Protein AF-A0A931W2T7-F1 (afdb_monomer_lite)

Sequence (483 aa):
MSPSKTLLDVLRNDLGLTGAKRCCDDGECGSCSVLLGGKGVMSCLLPVSQISGKEIVTIEGLAPMWSREVGEECLHPLQYAFMELGACQCGICIPGMIMEATALLKNNPNPTREYVRKRLSRNLCRCTGYVKIVDAVLYAAEIMQGRRRRSVEFQGPHVVGQSIPRIDELEKVTGQAKYAADLTMEGMLYGKILRSPHHHAHILSIDTSEAERLPGVEAVITAKDLEGKPAMPNARPQGYLLAKDKVRFMGEAVAAVAAVSEEFAQDALERIKVEYDPFSAVFDPFLAAQDDAPKLHPPYSNKVKMAVVVQGDLEKGFAEADVIVENIYTSPRPEHAALEPEAGLAYLEDDGQVVIRTPLHHPFVGRDCVADWLGLPKGKVRIICPTMGGRPEPQRTAGWWPPRLRFWATPAHGHLTQTTPSWGGESSLSPVYLLPDPIVSRTSALPFTMCAQTARAVCPLEVRTTRSLPMPGTLRWICWPLR

Structure (mmCIF, N/CA/C/O backbone):
data_AF-A0A931W2T7-F1
#
_entry.id   AF-A0A931W2T7-F1
#
loop_
_atom_site.group_PDB
_atom_site.id
_atom_site.type_symbol
_atom_site.label_atom_id
_atom_site.label_alt_id
_atom_site.label_comp_id
_atom_site.label_asym_id
_atom_site.label_entity_id
_atom_site.label_seq_id
_atom_site.pdbx_PDB_ins_code
_atom_site.Cartn_x
_atom_site.Cartn_y
_atom_site.Cartn_z
_atom_site.occupancy
_atom_site.B_iso_or_equiv
_atom_site.auth_seq_id
_atom_site.auth_comp_id
_atom_site.auth_asym_id
_atom_site.auth_atom_id
_atom_site.pdbx_PDB_model_num
ATOM 1 N N . MET A 1 1 ? -21.039 -18.545 3.901 1.00 70.44 1 MET A N 1
ATOM 2 C CA . MET A 1 1 ? -19.735 -17.960 4.287 1.00 70.44 1 MET A CA 1
ATOM 3 C C . MET A 1 1 ? -18.797 -19.094 4.672 1.00 70.44 1 MET A C 1
ATOM 5 O O . MET A 1 1 ? -19.251 -19.988 5.376 1.00 70.44 1 MET A O 1
ATOM 9 N N . SER A 1 2 ? -17.549 -19.103 4.190 1.00 81.50 2 SER A N 1
ATOM 10 C CA . SER A 1 2 ? -16.590 -20.166 4.538 1.00 81.50 2 SER A CA 1
ATOM 11 C C . SER A 1 2 ? -16.123 -20.041 6.001 1.00 81.50 2 SER A C 1
ATOM 13 O O . SER A 1 2 ? -15.788 -18.927 6.407 1.00 81.50 2 SER A O 1
ATOM 15 N N . PRO A 1 3 ? -16.032 -21.137 6.782 1.00 84.81 3 PRO A N 1
ATOM 16 C CA . PRO A 1 3 ? -15.496 -21.107 8.148 1.00 84.81 3 PRO A CA 1
ATOM 17 C C . PRO A 1 3 ? -14.008 -20.728 8.249 1.00 84.81 3 PRO A C 1
ATOM 19 O O . PRO A 1 3 ? -13.567 -20.317 9.324 1.00 84.81 3 PRO A O 1
ATOM 22 N N . SER A 1 4 ? -13.239 -20.885 7.163 1.00 88.12 4 SER A N 1
ATOM 23 C CA . SER A 1 4 ? -11.802 -20.568 7.094 1.00 88.12 4 SER A CA 1
ATOM 24 C C . SER A 1 4 ? -11.496 -19.118 6.714 1.00 88.12 4 SER A C 1
ATOM 26 O O . SER A 1 4 ? -10.378 -18.662 6.936 1.00 88.12 4 SER A O 1
ATOM 28 N N . LYS A 1 5 ? -12.474 -18.389 6.160 1.00 90.94 5 LYS A N 1
ATOM 29 C CA . LYS A 1 5 ? -12.327 -16.988 5.737 1.00 90.94 5 LYS A CA 1
ATOM 30 C C . LYS A 1 5 ? -11.928 -16.113 6.932 1.00 90.94 5 LYS A C 1
ATOM 32 O O . LYS A 1 5 ? -12.415 -16.349 8.041 1.00 90.94 5 LYS A O 1
ATOM 37 N N . THR A 1 6 ? -11.057 -15.121 6.733 1.00 95.31 6 THR A N 1
ATOM 38 C CA . THR A 1 6 ? -10.619 -14.254 7.838 1.00 95.31 6 THR A CA 1
ATOM 39 C C . THR A 1 6 ? -11.700 -13.230 8.183 1.00 95.31 6 THR A C 1
ATOM 41 O O . THR A 1 6 ? -12.496 -12.825 7.330 1.00 95.31 6 THR A O 1
ATOM 44 N N . LEU A 1 7 ? -11.716 -12.754 9.428 1.00 96.31 7 LEU A N 1
ATOM 45 C CA . LEU A 1 7 ? -12.580 -11.649 9.840 1.00 96.31 7 LEU A CA 1
ATOM 46 C C . LEU A 1 7 ? -12.318 -10.391 8.991 1.00 96.31 7 LEU A C 1
ATOM 48 O O . LEU A 1 7 ? -13.263 -9.686 8.647 1.00 96.31 7 LEU A O 1
ATOM 52 N N . LEU A 1 8 ? -11.067 -10.137 8.592 1.00 96.38 8 LEU A N 1
ATOM 53 C CA . LEU A 1 8 ? -10.721 -9.015 7.715 1.00 96.38 8 LEU A CA 1
ATOM 54 C C . LEU A 1 8 ? -11.348 -9.139 6.316 1.00 96.38 8 LEU A C 1
ATOM 56 O O . LEU A 1 8 ? -11.775 -8.131 5.753 1.00 96.38 8 LEU A O 1
ATOM 60 N N . ASP A 1 9 ? -11.442 -10.351 5.759 1.00 93.38 9 ASP A N 1
ATOM 61 C CA . ASP A 1 9 ? -12.142 -10.581 4.489 1.00 93.38 9 ASP A CA 1
ATOM 62 C C . ASP A 1 9 ? -13.646 -10.342 4.622 1.00 93.38 9 ASP A C 1
ATOM 64 O O . ASP A 1 9 ? -14.239 -9.731 3.739 1.00 93.38 9 ASP A O 1
ATOM 68 N N . VAL A 1 10 ? -14.271 -10.807 5.708 1.00 94.69 10 VAL A N 1
ATOM 69 C CA . VAL A 1 10 ? -15.719 -10.641 5.924 1.00 94.69 10 VAL A CA 1
ATOM 70 C C . VAL A 1 10 ? -16.075 -9.174 6.135 1.00 94.69 10 VAL A C 1
ATOM 72 O O . VAL A 1 10 ? -16.953 -8.657 5.449 1.00 94.69 10 VAL A O 1
ATOM 75 N N . LEU A 1 11 ? -15.360 -8.478 7.028 1.00 95.88 11 LEU A N 1
ATOM 76 C CA . LEU A 1 11 ? -15.575 -7.051 7.275 1.00 95.88 11 LEU A CA 1
ATOM 77 C C . LEU A 1 11 ? -15.471 -6.249 5.973 1.00 95.88 11 LEU A C 1
ATOM 79 O O . LEU A 1 11 ? -16.382 -5.496 5.646 1.00 95.88 11 LEU A O 1
ATOM 83 N N . ARG A 1 12 ? -14.398 -6.448 5.199 1.00 94.38 12 ARG A N 1
ATOM 84 C CA . ARG A 1 12 ? -14.117 -5.631 4.010 1.00 94.38 12 ARG A CA 1
ATOM 85 C C . ARG A 1 12 ? -14.936 -6.018 2.782 1.00 94.38 12 ARG A C 1
ATOM 87 O O . ARG A 1 12 ? -15.419 -5.123 2.096 1.00 94.38 12 ARG A O 1
ATOM 94 N N . ASN A 1 13 ? -15.046 -7.313 2.484 1.00 90.00 13 ASN A N 1
ATOM 95 C CA . ASN A 1 13 ? -15.592 -7.798 1.213 1.00 90.00 13 ASN A CA 1
ATOM 96 C C . ASN A 1 13 ? -17.082 -8.170 1.316 1.00 90.00 13 ASN A C 1
ATOM 98 O O . ASN A 1 13 ? -17.802 -7.981 0.342 1.00 90.00 13 ASN A O 1
ATOM 102 N N . ASP A 1 14 ? -17.546 -8.660 2.474 1.00 91.38 14 ASP A N 1
ATOM 103 C CA . ASP A 1 14 ? -18.932 -9.138 2.642 1.00 91.38 14 ASP A CA 1
ATOM 104 C C . ASP A 1 14 ? -19.829 -8.096 3.334 1.00 91.38 14 ASP A C 1
ATOM 106 O O . ASP A 1 14 ? -21.039 -8.090 3.123 1.00 91.38 14 ASP A O 1
ATOM 110 N N . LEU A 1 15 ? -19.244 -7.212 4.157 1.00 94.12 15 LEU A N 1
ATOM 111 C CA . LEU A 1 15 ? -19.958 -6.175 4.920 1.00 94.12 15 LEU A CA 1
ATOM 112 C C . LEU A 1 15 ? -19.599 -4.732 4.509 1.00 94.12 15 LEU A C 1
ATOM 114 O O . LEU A 1 15 ? -20.208 -3.790 5.009 1.00 94.12 15 LEU A O 1
ATOM 118 N N . GLY A 1 16 ? -18.612 -4.530 3.626 1.00 93.19 16 GLY A N 1
ATOM 119 C CA . GLY A 1 16 ? -18.184 -3.201 3.155 1.00 93.19 16 GLY A CA 1
ATOM 120 C C . GLY A 1 16 ? -17.480 -2.311 4.198 1.00 93.19 16 GLY A C 1
ATOM 121 O O . GLY A 1 16 ? -17.167 -1.151 3.908 1.00 93.19 16 GLY A O 1
ATOM 122 N N . LEU A 1 17 ? -17.196 -2.841 5.392 1.00 96.44 17 LEU A N 1
ATOM 123 C CA . LEU A 1 17 ? -16.519 -2.177 6.511 1.00 96.44 17 LEU A CA 1
ATOM 124 C C . LEU A 1 17 ? -15.006 -2.104 6.258 1.00 96.44 17 LEU A C 1
ATOM 126 O O . LEU A 1 17 ? -14.192 -2.876 6.773 1.00 96.44 17 LEU A O 1
ATOM 130 N N . THR A 1 18 ? -14.628 -1.172 5.383 1.00 96.50 18 THR A N 1
ATOM 131 C CA . THR A 1 18 ? -13.244 -0.943 4.949 1.00 96.50 18 THR A CA 1
ATOM 132 C C . THR A 1 18 ? -12.375 -0.222 5.981 1.00 96.50 18 THR A C 1
ATOM 134 O O . THR A 1 18 ? -11.214 0.054 5.686 1.00 96.50 18 THR A O 1
ATOM 137 N N . GLY A 1 19 ? -12.898 0.150 7.150 1.00 96.81 19 GLY A N 1
ATOM 138 C CA . GLY A 1 19 ? -12.158 0.847 8.200 1.00 96.81 19 GLY A CA 1
ATOM 139 C C . GLY A 1 19 ? -11.059 -0.010 8.830 1.00 96.81 19 GLY A C 1
ATOM 140 O O . GLY A 1 19 ? -9.990 0.510 9.146 1.00 96.81 19 GLY A O 1
ATOM 141 N N . ALA A 1 20 ? -11.254 -1.331 8.907 1.00 97.31 20 ALA A N 1
ATOM 142 C CA . ALA A 1 20 ? -10.163 -2.276 9.140 1.00 97.31 20 ALA A CA 1
ATOM 143 C C . ALA A 1 20 ? -9.272 -2.334 7.882 1.00 97.31 20 ALA A C 1
ATOM 145 O O . ALA A 1 20 ? -9.675 -2.857 6.833 1.00 97.31 20 ALA A O 1
ATOM 146 N N . LYS A 1 21 ? -8.063 -1.762 7.955 1.00 96.50 21 LYS A N 1
ATOM 147 C CA . LYS A 1 21 ? -7.179 -1.622 6.789 1.00 96.50 21 LYS A CA 1
ATOM 148 C C . LYS A 1 21 ? -6.323 -2.868 6.588 1.00 96.50 21 LYS A C 1
ATOM 150 O O . LYS A 1 21 ? -5.647 -3.339 7.503 1.00 96.50 21 LYS A O 1
ATOM 155 N N . ARG A 1 22 ? -6.360 -3.404 5.364 1.00 93.88 22 ARG A N 1
ATOM 156 C CA . ARG A 1 22 ? -5.503 -4.512 4.943 1.00 93.88 22 ARG A CA 1
ATOM 157 C C . ARG A 1 22 ? -4.144 -3.967 4.531 1.00 93.88 22 ARG A C 1
ATOM 159 O O . ARG A 1 22 ? -4.048 -3.257 3.536 1.00 93.88 22 ARG A O 1
ATOM 166 N N . CYS A 1 23 ? -3.132 -4.331 5.307 1.00 93.12 23 CYS A N 1
ATOM 167 C CA . CYS A 1 23 ? -1.747 -3.946 5.076 1.00 93.12 23 CYS A CA 1
ATOM 168 C C . CYS A 1 23 ? -0.900 -5.212 4.861 1.00 93.12 23 CYS A C 1
ATOM 170 O O . CYS A 1 23 ? -1.008 -5.823 3.805 1.00 93.12 23 CYS A O 1
ATOM 172 N N . CYS A 1 24 ? -0.132 -5.676 5.852 1.00 91.81 24 CYS A N 1
ATOM 173 C CA . CYS A 1 24 ? 0.756 -6.837 5.680 1.00 91.81 24 CYS A CA 1
ATOM 174 C C . CYS A 1 24 ? 0.057 -8.203 5.494 1.00 91.81 24 CYS A C 1
ATOM 176 O O . CYS A 1 24 ? 0.724 -9.143 5.088 1.00 91.81 24 CYS A O 1
ATOM 178 N N . ASP A 1 25 ? -1.232 -8.339 5.846 1.00 89.38 25 ASP A N 1
ATOM 179 C CA . ASP A 1 25 ? -1.997 -9.603 6.031 1.00 89.38 25 ASP A CA 1
ATOM 180 C C . ASP A 1 25 ? -1.417 -10.627 7.044 1.00 89.38 25 ASP A C 1
ATOM 182 O O . ASP A 1 25 ? -2.171 -11.392 7.635 1.00 89.38 25 ASP A O 1
ATOM 186 N N . ASP A 1 26 ? -0.125 -10.544 7.358 1.00 92.12 26 ASP A N 1
ATOM 187 C CA . ASP A 1 26 ? 0.649 -11.387 8.288 1.00 92.12 26 ASP A CA 1
ATOM 188 C C . ASP A 1 26 ? 0.392 -11.114 9.793 1.00 92.12 26 ASP A C 1
ATOM 190 O O . ASP A 1 26 ? 0.760 -11.880 10.674 1.00 92.12 26 ASP A O 1
ATOM 194 N N . GLY A 1 27 ? -0.260 -9.996 10.131 1.00 93.62 27 GLY A N 1
ATOM 195 C CA . GLY A 1 27 ? -0.505 -9.609 11.530 1.00 93.62 27 GLY A CA 1
ATOM 196 C C . GLY A 1 27 ? 0.664 -8.915 12.250 1.00 93.62 27 GLY A C 1
ATOM 197 O O . GLY A 1 27 ? 0.596 -8.716 13.458 1.00 93.62 27 GLY A O 1
ATOM 198 N N . GLU A 1 28 ? 1.694 -8.464 11.535 1.00 93.44 28 GLU A N 1
ATOM 199 C CA . GLU A 1 28 ? 2.788 -7.655 12.106 1.00 93.44 28 GLU A CA 1
ATOM 200 C C . GLU A 1 28 ? 2.457 -6.151 12.232 1.00 93.44 28 GLU A C 1
ATOM 202 O O . GLU A 1 28 ? 2.996 -5.444 13.080 1.00 93.44 28 GLU A O 1
ATOM 207 N N . CYS A 1 29 ? 1.556 -5.620 11.394 1.00 95.12 29 CYS A N 1
ATOM 208 C CA . CYS A 1 29 ? 1.372 -4.166 11.256 1.00 95.12 29 CYS A CA 1
ATOM 209 C C . CYS A 1 29 ? 0.303 -3.510 12.153 1.00 95.12 29 CYS A C 1
ATOM 211 O O . CYS A 1 29 ? 0.242 -2.278 12.207 1.00 95.12 29 CYS A O 1
ATOM 213 N N . GLY A 1 30 ? -0.612 -4.282 12.751 1.00 96.75 30 GLY A N 1
ATOM 214 C CA . GLY A 1 30 ? -1.724 -3.770 13.572 1.00 96.75 30 GLY A CA 1
ATOM 215 C C . GLY A 1 30 ? -2.699 -2.793 12.890 1.00 96.75 30 GLY A C 1
ATOM 216 O O . GLY A 1 30 ? -3.475 -2.135 13.580 1.00 96.75 30 GLY A O 1
ATOM 217 N N . SER A 1 31 ? -2.683 -2.658 11.557 1.00 97.25 31 SER A N 1
ATOM 218 C CA . SER A 1 31 ? -3.585 -1.746 10.815 1.00 97.25 31 SER A CA 1
ATOM 219 C C . SER A 1 31 ? -5.007 -2.308 10.639 1.00 97.25 31 SER A C 1
ATOM 221 O O . SER A 1 31 ? -5.963 -1.562 10.434 1.00 97.25 31 SER A O 1
ATOM 223 N N . CYS A 1 32 ? -5.153 -3.626 10.786 1.00 97.62 32 CYS A N 1
ATOM 224 C CA . CYS A 1 32 ? -6.410 -4.373 10.734 1.00 97.62 32 CYS A CA 1
ATOM 225 C C . CYS A 1 32 ? -7.024 -4.621 12.130 1.00 97.62 32 CYS A C 1
ATOM 227 O O . CYS A 1 32 ? -7.894 -5.487 12.272 1.00 97.62 32 CYS A O 1
ATOM 229 N N . SER A 1 33 ? -6.544 -3.927 13.172 1.00 97.94 33 SER A N 1
ATOM 230 C CA . SER A 1 33 ? -7.017 -4.133 14.543 1.00 97.94 33 SER A CA 1
ATOM 231 C C . SER A 1 33 ? -8.478 -3.718 14.725 1.00 97.94 33 SER A C 1
ATOM 233 O O . SER A 1 33 ? -8.893 -2.633 14.320 1.00 97.94 33 SER A O 1
ATOM 235 N N . VAL A 1 34 ? -9.241 -4.587 15.383 1.00 97.94 34 VAL A N 1
ATOM 236 C CA . VAL A 1 34 ? -10.649 -4.410 15.768 1.00 97.94 34 VAL A CA 1
ATOM 237 C C . VAL A 1 34 ? -10.830 -4.833 17.226 1.00 97.94 34 VAL A C 1
ATOM 239 O O . VAL A 1 34 ? -9.956 -5.486 17.800 1.00 97.94 34 VAL A O 1
ATOM 242 N N . LEU A 1 35 ? -11.960 -4.488 17.842 1.00 97.44 35 LEU A N 1
ATOM 243 C CA . LEU A 1 35 ? -12.319 -5.005 19.162 1.00 97.44 35 LEU A CA 1
ATOM 244 C C . LEU A 1 35 ? -13.141 -6.286 19.012 1.00 97.44 35 LEU A C 1
ATOM 246 O O . LEU A 1 35 ? -14.161 -6.278 18.333 1.00 97.44 35 LEU A O 1
ATOM 250 N N . LEU A 1 36 ? -12.735 -7.356 19.695 1.00 95.88 36 LEU A N 1
ATOM 251 C CA . LEU A 1 36 ? -13.480 -8.610 19.8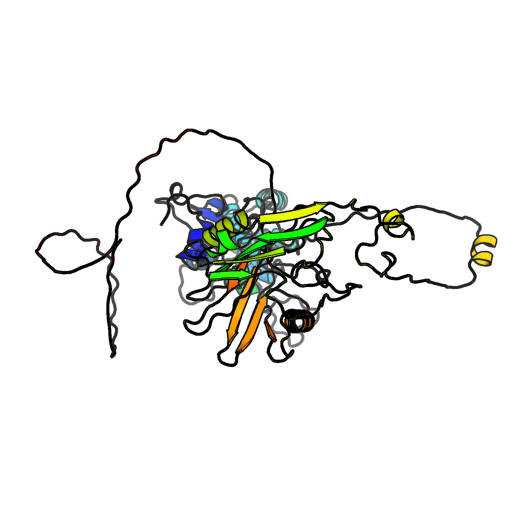38 1.00 95.88 36 LEU A CA 1
ATOM 252 C C . LEU A 1 36 ? -13.784 -8.821 21.326 1.00 95.88 36 LEU A C 1
ATOM 254 O O . LEU A 1 36 ? -12.866 -9.009 22.129 1.00 95.88 36 LEU A O 1
ATOM 258 N N . GLY A 1 37 ? -15.055 -8.715 21.724 1.00 91.56 37 GLY A N 1
ATOM 259 C CA . GLY A 1 37 ? -15.455 -8.674 23.140 1.00 91.56 37 GLY A CA 1
ATOM 260 C C . GLY A 1 37 ? -14.739 -7.569 23.934 1.00 91.56 37 GLY A C 1
ATOM 261 O O . GLY A 1 37 ? -14.346 -7.768 25.084 1.00 91.56 37 GLY A O 1
ATOM 262 N N . GLY A 1 38 ? -14.467 -6.428 23.292 1.00 90.56 38 GLY A N 1
ATOM 263 C CA . GLY A 1 38 ? -13.716 -5.311 23.873 1.00 90.56 38 GLY A CA 1
ATOM 264 C C . GLY A 1 38 ? -12.198 -5.509 24.019 1.00 90.56 38 GLY A C 1
ATOM 265 O O . GLY A 1 38 ? -11.562 -4.670 24.656 1.00 90.56 38 GLY A O 1
ATOM 266 N N . LYS A 1 39 ? -11.605 -6.572 23.455 1.00 93.19 39 LYS A N 1
ATOM 267 C CA . LYS A 1 39 ? -10.143 -6.762 23.365 1.00 93.19 39 LYS A CA 1
ATOM 268 C C . LYS A 1 39 ? -9.645 -6.432 21.958 1.00 93.19 39 LYS A C 1
ATOM 270 O O . LYS A 1 39 ? -10.241 -6.900 20.994 1.00 93.19 39 LYS A O 1
ATOM 275 N N . GLY A 1 40 ? -8.549 -5.682 21.848 1.00 94.69 40 GLY A N 1
ATOM 276 C CA . GLY A 1 40 ? -7.879 -5.429 20.569 1.00 94.69 40 GLY A CA 1
ATOM 277 C C . GLY A 1 40 ? -7.307 -6.717 19.972 1.00 94.69 40 GLY A C 1
ATOM 278 O O . GLY A 1 40 ? -6.583 -7.446 20.655 1.00 94.69 40 GLY A O 1
ATOM 279 N N . VAL A 1 41 ? -7.676 -7.022 18.726 1.00 95.75 41 VAL A N 1
ATOM 280 C CA . VAL A 1 41 ? -7.237 -8.205 17.967 1.00 95.75 41 VAL A CA 1
ATOM 281 C C . VAL A 1 41 ? -7.041 -7.867 16.490 1.00 95.75 41 VAL A C 1
ATOM 283 O O . VAL A 1 41 ? -7.754 -7.032 15.937 1.00 95.75 41 VAL A O 1
ATOM 286 N N . MET A 1 42 ? -6.100 -8.540 15.826 1.00 96.75 42 MET A N 1
ATOM 287 C CA . MET A 1 42 ? -5.793 -8.315 14.409 1.00 96.75 42 MET A CA 1
ATOM 288 C C . MET A 1 42 ? -6.636 -9.237 13.527 1.00 96.75 42 MET A C 1
ATOM 290 O O . MET A 1 42 ? -6.496 -10.457 13.567 1.00 96.75 42 MET A O 1
ATOM 294 N N . SER A 1 43 ? -7.544 -8.647 12.747 1.00 97.25 43 SER A N 1
ATOM 295 C CA . SER A 1 43 ? -8.613 -9.383 12.054 1.00 97.25 43 SER A CA 1
ATOM 296 C C . SER A 1 43 ? -8.153 -10.256 10.877 1.00 97.25 43 SER A C 1
ATOM 298 O O . SER A 1 43 ? -8.908 -11.138 10.470 1.00 97.25 43 SER A O 1
ATOM 300 N N . CYS A 1 44 ? -6.933 -10.075 10.356 1.00 95.69 44 CYS A N 1
ATOM 301 C CA . CYS A 1 44 ? -6.362 -10.969 9.338 1.00 95.69 44 CYS A CA 1
ATOM 302 C C . CYS A 1 44 ? -6.034 -12.368 9.894 1.00 95.69 44 CYS A C 1
ATOM 304 O O . CYS A 1 44 ? -6.203 -13.354 9.190 1.00 95.69 44 CYS A O 1
ATOM 306 N N . LEU A 1 45 ? -5.654 -12.480 11.173 1.00 94.88 45 LEU A N 1
ATOM 307 C CA . LEU A 1 45 ? -5.266 -13.752 11.803 1.00 94.88 45 LEU A CA 1
ATOM 308 C C . LEU A 1 45 ? -6.436 -14.523 12.445 1.00 94.88 45 LEU A C 1
ATOM 310 O O . LEU A 1 45 ? -6.212 -15.495 13.165 1.00 94.88 45 LEU A O 1
ATOM 314 N N . LEU A 1 46 ? -7.685 -14.092 12.237 1.00 94.81 46 LEU A N 1
ATOM 315 C CA . LEU A 1 46 ? -8.864 -14.671 12.893 1.00 94.81 46 LEU A CA 1
ATOM 316 C C . LEU A 1 46 ? -9.829 -15.311 11.886 1.00 94.81 46 LEU A C 1
ATOM 318 O O . LEU A 1 46 ? -10.591 -14.586 11.244 1.00 94.81 46 LEU A O 1
ATOM 322 N N . PRO A 1 47 ? -9.868 -16.653 11.779 1.00 94.38 47 PRO A N 1
ATOM 323 C CA . PRO A 1 47 ? -10.897 -17.358 11.024 1.00 94.38 47 PRO A CA 1
ATOM 324 C C . PRO A 1 47 ? -12.294 -17.147 11.618 1.00 94.38 47 PRO A C 1
ATOM 326 O O . PRO A 1 47 ? -12.478 -17.166 12.840 1.00 94.38 47 PRO A O 1
ATOM 329 N N . VAL A 1 48 ? -13.303 -17.032 10.752 1.00 90.75 48 VAL A N 1
ATOM 330 C CA . VAL A 1 48 ? -14.721 -16.859 11.129 1.00 90.75 48 VAL A CA 1
ATOM 331 C C . VAL A 1 48 ? -15.221 -17.940 12.097 1.00 90.75 48 VAL A C 1
ATOM 333 O O . VAL A 1 48 ? -16.005 -17.653 13.005 1.00 90.75 48 VAL A O 1
ATOM 336 N N . SER A 1 49 ? -14.732 -19.175 11.964 1.00 91.12 49 SER A N 1
ATOM 337 C CA . SER A 1 49 ? -15.050 -20.285 12.873 1.00 91.12 49 SER A CA 1
ATOM 338 C C . SER A 1 49 ? -14.729 -20.003 14.350 1.00 91.12 49 SER A C 1
ATOM 340 O O . SER A 1 49 ? -15.406 -20.529 15.232 1.00 91.12 49 SER A O 1
ATOM 342 N N . GLN A 1 50 ? -13.748 -19.142 14.645 1.00 90.25 50 GLN A N 1
ATOM 343 C CA . GLN A 1 50 ? -13.289 -18.860 16.011 1.00 90.25 50 GLN A CA 1
ATOM 344 C C . GLN A 1 50 ? -14.022 -17.692 16.693 1.00 90.25 50 GLN A C 1
ATOM 346 O O . GLN A 1 50 ? -13.786 -17.427 17.877 1.00 90.25 50 GLN A O 1
ATOM 351 N N . ILE A 1 51 ? -14.892 -16.968 15.982 1.00 89.81 51 ILE A N 1
ATOM 352 C CA . ILE A 1 51 ? -15.518 -15.716 16.456 1.00 89.81 51 ILE A CA 1
ATOM 353 C C . ILE A 1 51 ? -17.041 -15.787 16.638 1.00 89.81 51 ILE A C 1
ATOM 355 O O . ILE A 1 51 ? -17.651 -14.793 17.025 1.00 89.81 51 ILE A O 1
ATOM 359 N N . SER A 1 52 ? -17.655 -16.954 16.418 1.00 86.44 52 SER A N 1
ATOM 360 C CA . SER A 1 52 ? -19.098 -17.152 16.620 1.00 86.44 52 SER A CA 1
ATOM 361 C C . SER A 1 52 ? -19.559 -16.705 18.018 1.00 86.44 52 SER A C 1
ATOM 363 O O . SER A 1 52 ? -18.900 -16.986 19.021 1.00 86.44 52 SER A O 1
ATOM 365 N N . GLY A 1 53 ? -20.684 -15.985 18.074 1.00 87.69 53 GLY A N 1
ATOM 366 C CA . GLY A 1 53 ? -21.286 -15.474 19.311 1.00 87.69 53 GLY A CA 1
ATOM 367 C C . GLY A 1 53 ? -20.546 -14.315 19.998 1.00 87.69 53 GLY A C 1
ATOM 368 O O . GLY A 1 53 ? -20.942 -13.932 21.096 1.00 87.69 53 GLY A O 1
ATOM 369 N N . LYS A 1 54 ? -19.485 -13.753 19.401 1.00 92.81 54 LYS A N 1
ATOM 370 C CA . LYS A 1 54 ? -18.708 -12.647 19.990 1.00 92.81 54 LYS A CA 1
ATOM 371 C C . LYS A 1 54 ? -19.098 -11.297 19.389 1.00 92.81 54 LYS A C 1
ATOM 373 O O . LYS A 1 54 ? -19.247 -11.166 18.179 1.00 92.81 54 LYS A O 1
ATOM 378 N N . GLU A 1 55 ? -19.190 -10.281 20.244 1.00 94.31 55 GLU A N 1
ATOM 379 C CA . GLU A 1 55 ? -19.297 -8.878 19.835 1.00 94.31 55 GLU A CA 1
ATOM 380 C C . GLU A 1 55 ? -18.026 -8.432 19.093 1.00 94.31 55 GLU A C 1
ATOM 382 O O . GLU A 1 55 ? -16.910 -8.720 19.541 1.00 94.31 55 GLU A O 1
ATOM 387 N N . ILE A 1 56 ? -18.200 -7.710 17.983 1.00 96.19 56 ILE A N 1
ATOM 388 C CA . ILE A 1 56 ? -17.119 -7.133 17.175 1.00 96.19 56 ILE A CA 1
ATOM 389 C C . ILE A 1 56 ? -17.411 -5.647 16.967 1.00 96.19 56 ILE A C 1
ATOM 391 O O . ILE A 1 56 ? -18.498 -5.295 16.516 1.00 96.19 56 ILE A O 1
ATOM 395 N N . VAL A 1 57 ? -16.434 -4.784 17.255 1.00 96.56 57 VAL A N 1
ATOM 396 C CA . VAL A 1 57 ? -16.524 -3.336 17.006 1.00 96.56 57 VAL A CA 1
ATOM 397 C C . VAL A 1 57 ? -15.321 -2.888 16.182 1.00 96.56 57 VAL A C 1
ATOM 399 O O . VAL A 1 57 ? -14.167 -3.107 16.563 1.00 96.56 57 VAL A O 1
ATOM 402 N N . THR A 1 58 ? -15.597 -2.266 15.038 1.00 97.69 58 THR A N 1
ATOM 403 C CA . THR A 1 58 ? -14.610 -1.648 14.143 1.00 97.69 58 THR A CA 1
ATOM 404 C C . THR A 1 58 ? -14.531 -0.135 14.379 1.00 97.69 58 THR A C 1
ATOM 406 O O . THR A 1 58 ? -15.224 0.405 15.245 1.00 97.69 58 THR A O 1
ATOM 409 N N . ILE A 1 59 ? -13.695 0.573 13.613 1.00 97.56 59 ILE A N 1
ATOM 410 C CA . ILE A 1 59 ? -13.556 2.033 13.724 1.00 97.56 59 ILE A CA 1
ATOM 411 C C . ILE A 1 59 ? -14.855 2.775 13.368 1.00 97.56 59 ILE A C 1
ATOM 413 O O . ILE A 1 59 ? -15.179 3.781 13.996 1.00 97.56 59 ILE A O 1
ATOM 417 N N . GLU A 1 60 ? -15.644 2.224 12.441 1.00 95.75 60 GLU A N 1
ATOM 418 C CA . GLU A 1 60 ? -16.958 2.736 12.044 1.00 95.75 60 GLU A CA 1
ATOM 419 C C . GLU A 1 60 ? -17.972 2.684 13.204 1.00 95.75 60 GLU A C 1
ATOM 421 O O . GLU A 1 60 ? -18.812 3.570 13.338 1.00 95.75 60 GLU A O 1
ATOM 426 N N . GLY A 1 61 ? -17.872 1.671 14.074 1.00 93.31 61 GLY A N 1
ATOM 427 C CA . GLY A 1 61 ? -18.739 1.505 15.246 1.00 93.31 61 GLY A CA 1
ATOM 428 C C . GLY A 1 61 ? -18.272 2.242 16.507 1.00 93.31 61 GLY A C 1
ATOM 429 O O . GLY A 1 61 ? -19.021 2.315 17.480 1.00 93.31 61 GLY A O 1
ATOM 430 N N . LEU A 1 62 ? -17.054 2.798 16.522 1.00 92.44 62 LEU A N 1
ATOM 431 C CA . LEU A 1 62 ? -16.435 3.337 17.739 1.00 92.44 62 LEU A CA 1
ATOM 432 C C . LEU A 1 62 ? -17.144 4.585 18.294 1.00 92.44 62 LEU A C 1
ATOM 434 O O . LEU A 1 62 ? -17.311 4.700 19.507 1.00 92.44 62 LEU A O 1
ATOM 438 N N . ALA A 1 63 ? -17.561 5.507 17.424 1.00 88.56 63 ALA A N 1
ATOM 439 C CA . ALA A 1 63 ? -18.298 6.707 17.825 1.00 88.56 63 ALA A CA 1
ATOM 440 C C . ALA A 1 63 ? -19.729 6.372 18.322 1.00 88.56 63 ALA A C 1
ATOM 442 O O . ALA A 1 63 ? -20.051 6.737 19.457 1.00 88.56 63 ALA A O 1
ATOM 443 N N . PRO A 1 64 ? -20.551 5.592 17.582 1.00 83.44 64 PRO A N 1
ATOM 444 C CA . PRO A 1 64 ? -21.853 5.116 18.070 1.00 83.44 64 PRO A CA 1
ATOM 445 C C . PRO A 1 64 ? -21.809 4.280 19.359 1.00 83.44 64 PRO A C 1
ATOM 447 O O . PRO A 1 64 ? -22.774 4.287 20.112 1.00 83.44 64 PRO A O 1
ATOM 450 N N . MET A 1 65 ? -20.711 3.568 19.640 1.00 81.81 65 MET A N 1
ATOM 451 C CA . MET A 1 65 ? -20.535 2.834 20.904 1.00 81.81 65 MET A CA 1
ATOM 452 C C . MET A 1 65 ? -20.317 3.770 22.112 1.00 81.81 65 MET A C 1
ATOM 454 O O . MET A 1 65 ? -20.563 3.372 23.251 1.00 81.81 65 MET A O 1
ATOM 458 N N . TRP A 1 66 ? -19.822 4.990 21.885 1.00 79.19 66 TRP A N 1
ATOM 459 C CA . TRP A 1 66 ? -19.431 5.923 22.946 1.00 79.19 66 TRP A CA 1
ATOM 460 C C . TRP A 1 66 ? -20.533 6.915 23.322 1.00 79.19 66 TRP A C 1
ATOM 462 O O . TRP A 1 66 ? -20.737 7.173 24.509 1.00 79.19 66 TRP A O 1
ATOM 472 N N . SER A 1 67 ? -21.251 7.458 22.335 1.00 71.38 67 SER A N 1
ATOM 473 C CA . SER A 1 67 ? -22.377 8.360 22.596 1.00 71.38 67 SER A CA 1
ATOM 474 C C . SER A 1 67 ? -23.676 7.601 22.853 1.00 71.38 67 SER A C 1
ATOM 476 O O . SER A 1 67 ? -23.956 6.584 22.224 1.00 71.38 67 SER A O 1
ATOM 478 N N . ARG A 1 68 ? -24.515 8.145 23.740 1.00 54.97 68 ARG A N 1
ATOM 479 C CA . ARG A 1 68 ? -25.929 7.753 23.874 1.00 54.97 68 ARG A CA 1
ATOM 480 C C . ARG A 1 68 ? -26.887 8.735 23.200 1.00 54.97 68 ARG A C 1
ATOM 482 O O . ARG A 1 68 ? -28.075 8.441 23.104 1.00 54.97 68 ARG A O 1
ATOM 489 N N . GLU A 1 69 ? -26.385 9.881 22.751 1.00 50.69 69 GLU A N 1
ATOM 490 C CA . GLU A 1 69 ? -27.185 10.952 22.164 1.00 50.69 69 GLU A CA 1
ATOM 491 C C . GLU A 1 69 ? -26.980 10.981 20.647 1.00 50.69 69 GLU A C 1
ATOM 493 O O . GLU A 1 69 ? -25.861 11.094 20.140 1.00 50.69 69 GLU A O 1
ATOM 498 N N . VAL A 1 70 ? -28.089 10.813 19.925 1.00 42.34 70 VAL A N 1
ATOM 499 C CA . VAL A 1 70 ? -28.138 10.740 18.463 1.00 42.34 70 VAL A CA 1
ATOM 500 C C . VAL A 1 70 ? -28.419 12.140 17.922 1.00 42.34 70 VAL A C 1
ATOM 502 O O . VAL A 1 70 ? -29.560 12.595 17.969 1.00 42.34 70 VAL A O 1
ATOM 505 N N . GLY A 1 71 ? -27.392 12.820 17.408 1.00 42.81 71 GLY A N 1
ATOM 506 C CA . GLY A 1 71 ? -27.555 14.124 16.752 1.00 42.81 71 GLY A CA 1
ATOM 507 C C . GLY A 1 71 ? -26.302 15.000 16.715 1.00 42.81 71 GLY A C 1
ATOM 508 O O . GLY A 1 71 ? -26.152 15.780 15.781 1.00 42.81 71 GLY A O 1
ATOM 509 N N . GLU A 1 72 ? -25.387 14.859 17.678 1.00 46.16 72 GLU A N 1
ATOM 510 C CA . GLU A 1 72 ? -24.083 15.535 17.629 1.00 46.16 72 GLU A CA 1
ATOM 511 C C . GLU A 1 72 ? -23.097 14.831 16.680 1.00 46.16 72 GLU A C 1
ATOM 513 O O . GLU A 1 72 ? -23.176 13.616 16.470 1.00 46.16 72 GLU A O 1
ATOM 518 N N . GLU A 1 73 ? -22.085 15.563 16.197 1.00 57.91 73 GLU A N 1
ATOM 519 C CA . GLU A 1 73 ? -20.894 15.011 15.527 1.00 57.91 73 GLU A CA 1
ATOM 520 C C . GLU A 1 73 ? -19.982 14.281 16.536 1.00 57.91 73 GLU A C 1
ATOM 522 O O . GLU A 1 73 ? -18.865 14.695 16.868 1.00 57.91 73 GLU A O 1
ATOM 527 N N . CYS A 1 74 ? -20.495 13.191 17.106 1.00 73.12 74 CYS A N 1
ATOM 528 C CA . CYS A 1 74 ? -19.967 12.621 18.338 1.00 73.12 74 CYS A CA 1
ATOM 529 C C . CYS A 1 74 ? -18.771 11.676 18.110 1.00 73.12 74 CYS A C 1
ATOM 531 O O . CYS A 1 74 ? -18.820 10.480 18.397 1.00 73.12 74 CYS A O 1
ATOM 533 N N . LEU A 1 75 ? -17.664 12.229 17.603 1.00 88.25 75 LEU A N 1
ATOM 534 C CA . LEU A 1 75 ? -16.369 11.546 17.534 1.00 88.25 75 LEU A CA 1
ATOM 535 C C . LEU A 1 75 ? -15.953 11.001 18.906 1.00 88.25 75 LEU A C 1
ATOM 537 O O . LEU A 1 75 ? -16.040 11.704 19.920 1.00 88.25 75 LEU A O 1
ATOM 541 N N . HIS A 1 76 ? -15.404 9.785 18.931 1.00 92.50 76 HIS A N 1
ATOM 542 C CA . HIS A 1 76 ? -14.767 9.237 20.128 1.00 92.50 76 HIS A CA 1
ATOM 543 C C . HIS A 1 76 ? -13.571 10.123 20.542 1.00 92.50 76 HIS A C 1
ATOM 545 O O . HIS A 1 76 ? -12.851 10.604 19.662 1.00 92.50 76 HIS A O 1
ATOM 551 N N . PRO A 1 77 ? -13.276 10.317 21.846 1.00 93.88 77 PRO A N 1
ATOM 552 C CA . PRO A 1 77 ? -12.169 11.169 22.294 1.00 93.88 77 PRO A CA 1
ATOM 553 C C . PRO A 1 77 ? -10.806 10.868 21.650 1.00 93.88 77 PRO A C 1
ATOM 555 O O . PRO A 1 77 ? -10.054 11.801 21.386 1.00 93.88 77 PRO A O 1
ATOM 558 N N . LEU A 1 78 ? -10.509 9.601 21.325 1.00 96.31 78 LEU A N 1
ATOM 559 C CA . LEU A 1 78 ? -9.317 9.232 20.539 1.00 96.31 78 LEU A CA 1
ATOM 560 C C . LEU A 1 78 ? -9.351 9.757 19.097 1.00 96.31 78 LEU A C 1
ATOM 562 O O . LEU A 1 78 ? -8.336 10.246 18.622 1.00 96.31 78 LEU A O 1
ATOM 566 N N . GLN A 1 79 ? -10.487 9.674 18.400 1.00 95.38 79 GLN A N 1
ATOM 567 C CA . GLN A 1 79 ? -10.602 10.151 17.016 1.00 95.38 79 GLN A CA 1
ATOM 568 C C . GLN A 1 79 ? -10.348 11.658 16.959 1.00 95.38 79 GLN A C 1
ATOM 570 O O . GLN A 1 79 ? -9.489 12.114 16.208 1.00 95.38 79 GLN A O 1
ATOM 575 N N . TYR A 1 80 ? -11.007 12.400 17.851 1.00 93.19 80 TYR A N 1
ATOM 576 C CA . TYR A 1 80 ? -10.791 13.832 18.032 1.00 93.19 80 TYR A CA 1
ATOM 577 C C . TYR A 1 80 ? -9.326 14.166 18.390 1.00 93.19 80 TYR A C 1
ATOM 579 O O . TYR A 1 80 ? -8.706 14.991 17.724 1.00 93.19 80 TYR A O 1
ATOM 587 N N . ALA A 1 81 ? -8.728 13.484 19.375 1.00 94.81 81 ALA A N 1
ATOM 588 C CA . ALA A 1 81 ? -7.344 13.741 19.794 1.00 94.81 81 ALA A CA 1
ATOM 589 C C . ALA A 1 81 ? -6.299 13.458 18.696 1.00 94.81 81 ALA A C 1
ATOM 591 O O . ALA A 1 81 ? -5.253 14.109 18.651 1.00 94.81 81 ALA A O 1
ATOM 592 N N . PHE A 1 82 ? -6.563 12.486 17.814 1.00 95.81 82 PHE A N 1
ATOM 593 C CA . PHE A 1 82 ? -5.675 12.162 16.696 1.00 95.81 82 PHE A CA 1
ATOM 594 C C . PHE A 1 82 ? -5.712 13.216 15.577 1.00 95.81 82 PHE A C 1
ATOM 596 O O . PHE A 1 82 ? -4.683 13.416 14.926 1.00 95.81 82 PHE A O 1
ATOM 603 N N . MET A 1 83 ? -6.850 13.894 15.381 1.00 92.94 83 MET A N 1
ATOM 604 C CA . MET A 1 83 ? -6.970 15.076 14.514 1.00 92.94 83 MET A CA 1
ATOM 605 C C . MET A 1 83 ? -6.257 16.274 15.160 1.00 92.94 83 MET A C 1
ATOM 607 O O . MET A 1 83 ? -5.261 16.767 14.641 1.00 92.94 83 MET A O 1
ATOM 611 N N . GLU A 1 84 ? -6.702 16.659 16.359 1.00 90.94 84 GLU A N 1
ATOM 612 C CA . G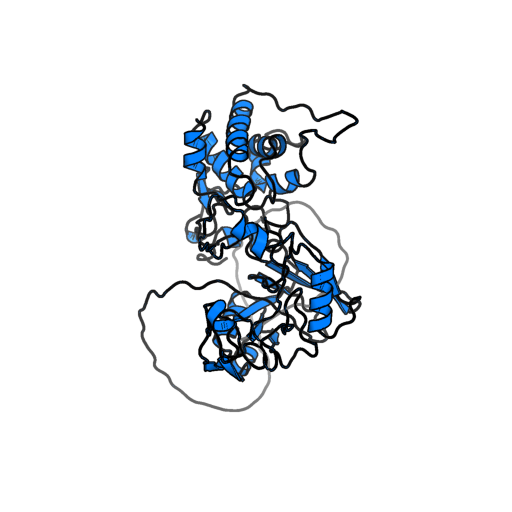LU A 1 84 ? -6.243 17.826 17.129 1.00 90.94 84 GLU A CA 1
ATOM 613 C C . GLU A 1 84 ? -4.713 17.936 17.256 1.00 90.94 84 GLU A C 1
ATOM 615 O O . GLU A 1 84 ? -4.145 19.018 17.124 1.00 90.94 84 GLU A O 1
ATOM 620 N N . LEU A 1 85 ? -4.016 16.821 17.511 1.00 93.00 85 LEU A N 1
ATOM 621 C CA . LEU A 1 85 ? -2.560 16.833 17.706 1.00 93.00 85 LEU A CA 1
ATOM 622 C C . LEU A 1 85 ? -1.746 16.539 16.435 1.00 93.00 85 LEU A C 1
ATOM 624 O O . LEU A 1 85 ? -0.517 16.430 16.528 1.00 93.00 85 LEU A O 1
ATOM 628 N N . GLY A 1 86 ? -2.391 16.395 15.271 1.00 92.06 86 GLY A N 1
ATOM 629 C CA . GLY A 1 86 ? -1.736 16.023 14.012 1.00 92.06 86 GLY A CA 1
ATOM 630 C C . GLY A 1 86 ? -1.122 14.619 14.052 1.00 92.06 86 GLY A C 1
ATOM 631 O O . GLY A 1 86 ? -0.062 14.372 13.474 1.00 92.06 86 GLY A O 1
ATOM 632 N N . ALA A 1 87 ? -1.747 13.684 14.778 1.00 95.38 87 ALA A N 1
ATOM 633 C CA . ALA A 1 87 ? -1.273 12.302 14.893 1.00 95.38 87 ALA A CA 1
ATOM 634 C C . ALA A 1 87 ? -1.575 11.457 13.640 1.00 95.38 87 ALA A C 1
ATOM 636 O O . ALA A 1 87 ? -1.097 10.327 13.525 1.00 95.38 87 ALA A O 1
ATOM 637 N N . CYS A 1 88 ? -2.345 12.008 12.698 1.00 94.06 88 CYS A N 1
ATOM 638 C CA . CYS A 1 88 ? -2.722 11.402 11.431 1.00 94.06 88 CYS A CA 1
ATOM 639 C C . CYS A 1 88 ? -2.024 12.105 10.250 1.00 94.06 88 CYS A C 1
ATOM 641 O O . CYS A 1 88 ? -2.208 13.296 10.037 1.00 94.06 88 CYS A O 1
ATOM 643 N N . GLN A 1 89 ? -1.259 11.363 9.440 1.00 94.25 89 GLN A N 1
ATOM 644 C CA . GLN A 1 89 ? -0.726 11.852 8.155 1.00 94.25 89 GLN A CA 1
ATOM 645 C C . GLN A 1 89 ? -1.380 11.110 6.980 1.00 94.25 89 GLN A C 1
ATOM 647 O O . GLN A 1 89 ? -2.430 11.516 6.486 1.00 94.25 89 GLN A O 1
ATOM 652 N N . CYS A 1 90 ? -0.808 9.979 6.548 1.00 94.31 90 CYS A N 1
ATOM 653 C CA . CYS A 1 90 ? -1.394 9.162 5.482 1.00 94.31 90 CYS A CA 1
ATOM 654 C C . CYS A 1 90 ? -2.735 8.531 5.891 1.00 94.31 90 CYS A C 1
ATOM 656 O O . CYS A 1 90 ? -3.621 8.382 5.056 1.00 94.31 90 CYS A O 1
ATOM 658 N N . GLY A 1 91 ? -2.893 8.204 7.179 1.00 96.00 91 GLY A N 1
ATOM 659 C CA . GLY A 1 91 ? -4.116 7.695 7.803 1.00 96.00 91 GLY A CA 1
ATOM 660 C C . GLY A 1 91 ? -4.246 6.173 7.892 1.00 96.00 91 GLY A C 1
ATOM 661 O O . GLY A 1 91 ? -4.972 5.700 8.756 1.00 96.00 91 GLY A O 1
ATOM 662 N N . ILE A 1 92 ? -3.533 5.382 7.080 1.00 96.62 92 ILE A N 1
ATOM 663 C CA . ILE A 1 92 ? -3.898 3.961 6.898 1.00 96.62 92 ILE A CA 1
ATOM 664 C C . ILE A 1 92 ? -3.713 3.078 8.151 1.00 96.62 92 ILE A C 1
ATOM 666 O O . ILE A 1 92 ? -4.463 2.130 8.352 1.00 96.62 92 ILE A O 1
ATOM 670 N N . CYS A 1 93 ? -2.776 3.408 9.043 1.00 97.19 93 CYS A N 1
ATOM 671 C CA . CYS A 1 93 ? -2.623 2.720 10.332 1.00 97.19 93 CYS A CA 1
ATOM 672 C C . CYS A 1 93 ? -3.543 3.256 11.444 1.00 97.19 93 CYS A C 1
ATOM 674 O O . CYS A 1 93 ? -3.693 2.612 12.484 1.00 97.19 93 CYS A O 1
ATOM 676 N N . ILE A 1 94 ? -4.144 4.433 11.249 1.00 97.75 94 ILE A N 1
ATOM 677 C CA . ILE A 1 94 ? -4.806 5.199 12.309 1.00 97.75 94 ILE A CA 1
ATOM 678 C C . ILE A 1 94 ? -6.076 4.512 12.837 1.00 97.75 94 ILE A C 1
ATOM 680 O O . ILE A 1 94 ? -6.200 4.441 14.060 1.00 97.75 94 ILE A O 1
ATOM 684 N N . PRO A 1 95 ? -6.950 3.901 12.009 1.00 98.12 95 PRO A N 1
ATOM 685 C CA . PRO A 1 95 ? -8.029 3.046 12.501 1.00 98.12 95 PRO A CA 1
ATOM 686 C C . PRO A 1 95 ? -7.560 1.970 13.486 1.00 98.12 95 PRO A C 1
ATOM 688 O O . PRO A 1 95 ? -8.032 1.928 14.620 1.00 98.12 95 PRO A O 1
ATOM 691 N N . GLY A 1 96 ? -6.579 1.148 13.098 1.00 98.00 96 GLY A N 1
ATOM 692 C CA . GLY A 1 96 ? -6.063 0.069 13.944 1.00 98.00 96 GLY A CA 1
ATOM 693 C C . GLY A 1 96 ? -5.393 0.572 15.229 1.00 98.00 96 GLY A C 1
ATOM 694 O O . GLY A 1 96 ? -5.591 -0.010 16.296 1.00 98.00 96 GLY A O 1
ATOM 695 N N . MET A 1 97 ? -4.672 1.696 15.155 1.00 98.06 97 MET A N 1
ATOM 696 C CA . MET A 1 97 ? -4.109 2.375 16.330 1.00 98.06 97 MET A CA 1
ATOM 697 C C . MET A 1 97 ? -5.181 2.885 17.291 1.00 98.06 97 MET A C 1
ATOM 699 O O . MET A 1 97 ? -5.026 2.736 18.501 1.00 98.06 97 MET A O 1
ATOM 703 N N . ILE A 1 98 ? -6.266 3.462 16.772 1.00 98.38 98 ILE A N 1
ATOM 704 C CA . ILE A 1 98 ? -7.380 3.943 17.589 1.00 98.38 98 ILE A CA 1
ATOM 705 C C . ILE A 1 98 ? -8.118 2.760 18.233 1.00 98.38 98 ILE A C 1
ATOM 707 O O . ILE A 1 98 ? -8.400 2.825 19.427 1.00 98.38 98 ILE A O 1
ATOM 711 N N . MET A 1 99 ? -8.362 1.653 17.519 1.00 98.19 99 MET A N 1
ATOM 712 C CA . MET A 1 99 ? -8.994 0.467 18.126 1.00 98.19 99 MET A CA 1
ATOM 713 C C . MET A 1 99 ? -8.133 -0.144 19.240 1.00 98.19 99 MET A C 1
ATOM 715 O O . MET A 1 99 ? -8.655 -0.480 20.306 1.00 98.19 99 MET A O 1
ATOM 719 N N . GLU A 1 100 ? -6.814 -0.236 19.044 1.00 97.69 100 GLU A N 1
ATOM 720 C CA . GLU A 1 100 ? -5.909 -0.735 20.083 1.00 97.69 100 GLU A CA 1
ATOM 721 C C . GLU A 1 100 ? -5.798 0.239 21.268 1.00 97.69 100 GLU A C 1
ATOM 723 O O . GLU A 1 100 ? -5.776 -0.189 22.422 1.00 97.69 100 GLU A O 1
ATOM 728 N N . ALA A 1 101 ? -5.808 1.551 21.016 1.00 98.00 101 ALA A N 1
ATOM 729 C CA . ALA A 1 101 ? -5.854 2.567 22.064 1.00 98.00 101 ALA A CA 1
ATOM 730 C C . ALA A 1 101 ? -7.183 2.555 22.847 1.00 98.00 101 ALA A C 1
ATOM 732 O O . ALA A 1 101 ? -7.171 2.775 24.058 1.00 98.00 101 ALA A O 1
ATOM 733 N N . THR A 1 102 ? -8.316 2.223 22.219 1.00 97.38 102 THR A N 1
ATOM 734 C CA . THR A 1 102 ? -9.591 2.000 22.926 1.00 97.38 102 THR A CA 1
ATOM 735 C C . THR A 1 102 ? -9.496 0.777 23.842 1.00 97.38 102 THR A C 1
ATOM 737 O O . THR A 1 102 ? -9.879 0.853 25.012 1.00 97.38 102 THR A O 1
ATOM 740 N N . ALA A 1 103 ? -8.919 -0.334 23.366 1.00 96.12 103 ALA A N 1
ATOM 741 C CA . ALA A 1 103 ? -8.654 -1.505 24.209 1.00 96.12 103 ALA A CA 1
ATOM 742 C C . ALA A 1 103 ? -7.695 -1.174 25.368 1.00 96.12 103 ALA A C 1
ATOM 744 O O . ALA A 1 103 ? -7.885 -1.651 26.487 1.00 96.12 103 ALA A O 1
ATOM 745 N N . LEU A 1 104 ? -6.685 -0.338 25.123 1.00 96.19 104 LEU A N 1
ATOM 746 C CA . LEU A 1 104 ? -5.734 0.137 26.127 1.00 96.19 104 LEU A CA 1
ATOM 747 C C . LEU A 1 104 ? -6.440 0.943 27.223 1.00 96.19 104 LEU A C 1
ATOM 749 O O . LEU A 1 104 ? -6.365 0.563 28.391 1.00 96.19 104 LEU A O 1
ATOM 753 N N . LEU A 1 105 ? -7.156 2.011 26.857 1.00 96.88 105 LEU A N 1
ATOM 754 C CA . LEU A 1 105 ? -7.792 2.923 27.814 1.00 96.88 105 LEU A CA 1
ATOM 755 C C . LEU A 1 105 ? -8.938 2.264 28.595 1.00 96.88 105 LEU A C 1
ATOM 757 O O . LEU A 1 105 ? -9.156 2.609 29.753 1.00 96.88 105 LEU A O 1
ATOM 761 N N . LYS A 1 106 ? -9.604 1.249 28.026 1.00 94.19 106 LYS A N 1
ATOM 762 C CA . LYS A 1 106 ? -10.579 0.415 28.752 1.00 94.19 106 LYS A CA 1
ATOM 763 C C . LYS A 1 106 ? -9.945 -0.396 29.895 1.00 94.19 106 LYS A C 1
ATOM 765 O O . LYS A 1 106 ? -10.616 -0.653 30.888 1.00 94.19 106 LYS A O 1
ATOM 770 N N . ASN A 1 107 ? -8.679 -0.805 29.761 1.00 93.38 107 ASN A N 1
ATOM 771 C CA . ASN A 1 107 ? -7.962 -1.594 30.774 1.00 93.38 107 ASN A CA 1
ATOM 772 C C . ASN A 1 107 ? -7.109 -0.731 31.721 1.00 93.38 107 ASN A C 1
ATOM 774 O O . ASN A 1 107 ? -6.920 -1.095 32.879 1.00 93.38 107 ASN A O 1
ATOM 778 N N . ASN A 1 108 ? -6.594 0.403 31.246 1.00 96.38 108 ASN A N 1
ATOM 779 C CA . ASN A 1 108 ? -5.907 1.398 32.062 1.00 96.38 108 ASN A CA 1
ATOM 780 C C . ASN A 1 108 ? -6.352 2.807 31.633 1.00 96.38 108 ASN A C 1
ATOM 782 O O . ASN A 1 108 ? -5.774 3.357 30.693 1.00 96.38 108 ASN A O 1
ATOM 786 N N . PRO A 1 109 ? -7.343 3.408 32.320 1.00 96.25 109 PRO A N 1
ATOM 787 C CA . PRO A 1 109 ? -7.843 4.739 31.983 1.00 96.25 109 PRO A CA 1
ATOM 788 C C . PRO A 1 109 ? -6.815 5.865 32.140 1.00 96.25 109 PRO A C 1
ATOM 790 O O . PRO A 1 109 ? -7.017 6.930 31.566 1.00 96.25 109 PRO A O 1
ATOM 793 N N . ASN A 1 110 ? -5.734 5.660 32.906 1.00 96.94 110 ASN A N 1
ATOM 794 C CA . ASN A 1 110 ? -4.710 6.671 33.187 1.00 96.94 110 ASN A CA 1
ATOM 795 C C . ASN A 1 110 ? -3.287 6.130 32.919 1.00 96.94 110 ASN A C 1
ATOM 797 O O . ASN A 1 110 ? -2.509 5.932 33.858 1.00 96.94 110 ASN A O 1
ATOM 801 N N . PRO A 1 111 ? -2.939 5.836 31.652 1.00 97.69 111 PRO A N 1
ATOM 802 C CA . PRO A 1 111 ? -1.692 5.164 31.311 1.00 97.69 111 PRO A CA 1
ATOM 803 C C . PRO A 1 111 ? -0.488 6.113 31.332 1.00 97.69 111 PRO A C 1
ATOM 805 O O . PRO A 1 111 ? -0.608 7.302 31.049 1.00 97.69 111 PRO A O 1
ATOM 808 N N . THR A 1 112 ? 0.707 5.571 31.587 1.00 98.19 112 THR A N 1
ATOM 809 C CA . THR A 1 112 ? 1.959 6.312 31.366 1.00 98.19 112 THR A CA 1
ATOM 810 C C . THR A 1 112 ? 2.352 6.308 29.887 1.00 98.19 112 THR A C 1
ATOM 812 O O . THR A 1 112 ? 1.905 5.464 29.101 1.00 98.19 112 THR A O 1
ATOM 815 N N . ARG A 1 113 ? 3.250 7.219 29.501 1.00 98.06 113 ARG A N 1
ATOM 816 C CA . ARG A 1 113 ? 3.792 7.311 28.137 1.00 98.06 113 ARG A CA 1
ATOM 817 C C . ARG A 1 113 ? 4.470 6.006 27.700 1.00 98.06 113 ARG A C 1
ATOM 819 O O . ARG A 1 113 ? 4.330 5.573 26.557 1.00 98.06 113 ARG A O 1
ATOM 826 N N . GLU A 1 114 ? 5.148 5.346 28.629 1.00 97.81 114 GLU A N 1
ATOM 827 C CA . GLU A 1 114 ? 5.870 4.083 28.460 1.00 97.81 114 GLU A CA 1
ATOM 828 C C . GLU A 1 114 ? 4.888 2.924 28.273 1.00 97.81 114 GLU A C 1
ATOM 830 O O . GLU A 1 114 ? 5.106 2.067 27.415 1.00 97.81 114 GLU A O 1
ATOM 835 N N . TYR A 1 115 ? 3.777 2.924 29.019 1.00 97.31 115 TYR A N 1
ATOM 836 C CA . TYR A 1 115 ? 2.706 1.940 28.867 1.00 97.31 115 TYR A CA 1
ATOM 837 C C . TYR A 1 115 ? 2.046 2.048 27.485 1.00 97.31 115 TYR A C 1
ATOM 839 O O . TYR A 1 115 ? 1.888 1.031 26.807 1.00 97.31 115 TYR A O 1
ATOM 847 N N . VAL A 1 116 ? 1.747 3.269 27.019 1.00 98.19 116 VAL A N 1
ATOM 848 C CA . VAL A 1 116 ? 1.216 3.505 25.663 1.00 98.19 116 VAL A CA 1
ATOM 849 C C . VAL A 1 116 ? 2.204 3.044 24.588 1.00 98.19 116 VAL A C 1
ATOM 851 O O . VAL A 1 116 ? 1.829 2.257 23.719 1.00 98.19 116 VAL A O 1
ATOM 854 N N . ARG A 1 117 ? 3.483 3.442 24.684 1.00 97.50 117 ARG A N 1
ATOM 855 C CA . ARG A 1 117 ? 4.547 2.994 23.761 1.00 97.50 117 ARG A CA 1
ATOM 856 C C . ARG A 1 117 ? 4.684 1.471 23.723 1.00 97.50 117 ARG A C 1
ATOM 858 O O . ARG A 1 117 ? 4.786 0.898 22.643 1.00 97.50 117 ARG A O 1
ATOM 865 N N . LYS A 1 118 ? 4.662 0.804 24.883 1.00 96.06 118 LYS A N 1
ATOM 866 C CA . LYS A 1 118 ? 4.751 -0.662 24.970 1.00 96.06 118 LYS A CA 1
ATOM 867 C C . LYS A 1 118 ? 3.530 -1.335 24.346 1.00 96.06 118 LYS A C 1
ATOM 869 O O . LYS A 1 118 ? 3.689 -2.324 23.634 1.00 96.06 118 LYS A O 1
ATOM 874 N N . ARG A 1 119 ? 2.321 -0.823 24.596 1.00 94.56 119 ARG A N 1
ATOM 875 C CA . ARG A 1 119 ? 1.076 -1.479 24.174 1.00 94.56 119 ARG A CA 1
ATOM 876 C C . ARG A 1 119 ? 0.766 -1.314 22.684 1.00 94.56 119 ARG A C 1
ATOM 878 O O . ARG A 1 119 ? 0.252 -2.267 22.106 1.00 94.56 119 ARG A O 1
ATOM 885 N N . LEU A 1 120 ? 1.134 -0.176 22.084 1.00 96.19 120 LEU A N 1
ATOM 886 C CA . LEU A 1 120 ? 1.018 0.105 20.642 1.00 96.19 120 LEU A CA 1
ATOM 887 C C . LEU A 1 120 ? 2.220 -0.381 19.809 1.00 96.19 120 LEU A C 1
ATOM 889 O O . LEU A 1 120 ? 2.290 -0.104 18.617 1.00 96.19 120 LEU A O 1
ATOM 893 N N . SER A 1 121 ? 3.172 -1.112 20.401 1.00 93.12 121 SER A N 1
ATOM 894 C CA . SER A 1 121 ? 4.391 -1.576 19.711 1.00 93.12 121 SER A CA 1
ATOM 895 C C . SER A 1 121 ? 4.145 -2.492 18.499 1.00 93.12 121 SER A C 1
ATOM 897 O O . SER A 1 121 ? 5.037 -2.634 17.670 1.00 93.12 121 SER A O 1
ATOM 899 N N . ARG A 1 122 ? 2.942 -3.074 18.376 1.00 89.56 122 ARG A N 1
ATOM 900 C CA . ARG A 1 122 ? 2.487 -3.875 17.221 1.00 89.56 122 ARG A CA 1
ATOM 901 C C . ARG A 1 122 ? 1.546 -3.126 16.266 1.00 89.56 122 ARG A C 1
ATOM 903 O O . ARG A 1 122 ? 1.009 -3.727 15.345 1.00 89.56 122 ARG A O 1
ATOM 910 N N . ASN A 1 123 ? 1.326 -1.826 16.461 1.00 96.50 123 ASN A N 1
ATOM 911 C CA . ASN A 1 123 ? 0.639 -0.976 15.491 1.00 96.50 123 ASN A CA 1
ATOM 912 C C . ASN A 1 123 ? 1.695 -0.099 14.821 1.00 96.50 123 ASN A C 1
ATOM 914 O O . ASN A 1 123 ? 2.187 0.858 15.417 1.00 96.50 12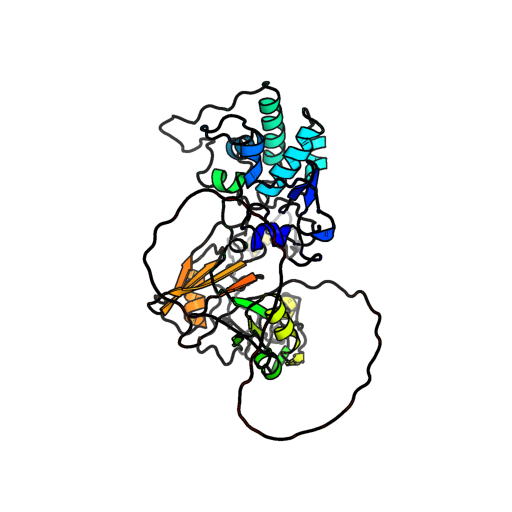3 ASN A O 1
ATOM 918 N N . LEU A 1 124 ? 2.075 -0.433 13.592 1.00 96.19 124 LEU A N 1
ATOM 919 C CA . LEU A 1 124 ? 3.155 0.263 12.900 1.00 96.19 124 LEU A CA 1
ATOM 920 C C . LEU A 1 124 ? 2.667 1.589 12.299 1.00 96.19 124 LEU A C 1
ATOM 922 O O . LEU A 1 124 ? 1.546 1.700 11.807 1.00 96.19 124 LEU A O 1
ATOM 926 N N . CYS A 1 125 ? 3.530 2.604 12.298 1.00 95.38 125 CYS A N 1
ATOM 927 C CA . CYS A 1 125 ? 3.355 3.835 11.531 1.00 95.38 125 CYS A CA 1
ATOM 928 C C . CYS A 1 125 ? 4.686 4.244 10.896 1.00 95.38 125 CYS A C 1
ATOM 930 O O . CYS A 1 125 ? 5.685 4.429 11.591 1.00 95.38 125 CYS A O 1
ATOM 932 N N . ARG A 1 126 ? 4.690 4.428 9.570 1.00 93.75 126 ARG A N 1
ATOM 933 C CA . ARG A 1 126 ? 5.880 4.852 8.817 1.00 93.75 126 ARG A CA 1
ATOM 934 C C . ARG A 1 126 ? 6.064 6.375 8.762 1.00 93.75 126 ARG A C 1
ATOM 936 O O . ARG A 1 126 ? 7.152 6.835 8.445 1.00 93.75 126 ARG A O 1
ATOM 943 N N . CYS A 1 127 ? 5.024 7.150 9.082 1.00 92.06 127 CYS A N 1
ATOM 944 C CA . CYS A 1 127 ? 4.951 8.578 8.746 1.00 92.06 127 CYS A CA 1
ATOM 945 C C . CYS A 1 127 ? 5.176 9.541 9.932 1.00 92.06 127 CYS A C 1
ATOM 947 O O . CYS A 1 127 ? 5.780 10.593 9.759 1.00 92.06 127 CYS A O 1
ATOM 949 N N . THR A 1 128 ? 4.695 9.218 11.140 1.00 91.50 128 THR A N 1
ATOM 950 C CA . THR A 1 128 ? 4.565 10.211 12.237 1.00 91.50 128 THR A CA 1
ATOM 951 C C . THR A 1 128 ? 5.606 10.107 13.355 1.00 91.50 128 THR A C 1
ATOM 953 O O . THR A 1 128 ? 5.561 10.888 14.305 1.00 91.50 128 THR A O 1
ATOM 956 N N . GLY A 1 129 ? 6.513 9.125 13.309 1.00 92.56 129 GLY A N 1
ATOM 957 C CA . GLY A 1 129 ? 7.526 8.918 14.357 1.00 92.56 129 GLY A CA 1
ATOM 958 C C . GLY A 1 129 ? 6.960 8.577 15.748 1.00 92.56 129 GLY A C 1
ATOM 959 O O . GLY A 1 129 ? 7.667 8.698 16.745 1.00 92.56 129 GLY A O 1
ATOM 960 N N . TYR A 1 130 ? 5.690 8.162 15.833 1.00 96.62 130 TYR A N 1
ATOM 961 C CA . TYR A 1 130 ? 4.948 7.769 17.045 1.00 96.62 130 TYR A CA 1
ATOM 962 C C . TYR A 1 130 ? 4.713 8.842 18.122 1.00 96.62 130 TYR A C 1
ATOM 964 O O . TYR A 1 130 ? 3.767 8.686 18.890 1.00 96.62 130 TYR A O 1
ATOM 972 N N . VAL A 1 131 ? 5.496 9.927 18.189 1.00 96.44 131 VAL A N 1
ATOM 973 C CA . VAL A 1 131 ? 5.399 10.953 19.252 1.00 96.44 131 VAL A CA 1
ATOM 974 C C . VAL A 1 131 ? 3.963 11.469 19.405 1.00 96.44 131 VAL A C 1
ATOM 976 O O . VAL A 1 131 ? 3.356 11.269 20.456 1.00 96.44 131 VAL A O 1
ATOM 979 N N . LYS A 1 132 ? 3.380 12.008 18.324 1.00 95.75 132 LYS A N 1
ATOM 980 C CA . LYS A 1 132 ? 2.018 12.566 18.323 1.00 95.75 132 LYS A CA 1
ATOM 981 C C . LYS A 1 132 ? 0.911 11.536 18.566 1.00 95.75 132 LYS A C 1
ATOM 983 O O . LYS A 1 132 ? -0.112 11.883 19.140 1.00 95.75 132 LYS A O 1
ATOM 988 N N . ILE A 1 133 ? 1.114 10.274 18.181 1.00 97.81 133 ILE A N 1
ATOM 989 C CA . ILE A 1 133 ? 0.164 9.179 18.456 1.00 97.81 133 ILE A CA 1
ATOM 990 C C . ILE A 1 133 ? 0.110 8.916 19.963 1.00 97.81 133 ILE A C 1
ATOM 992 O O . ILE A 1 133 ? -0.970 8.831 20.543 1.00 97.81 133 ILE A O 1
ATOM 996 N N . VAL A 1 134 ? 1.271 8.836 20.618 1.00 98.38 134 VAL A N 1
ATOM 997 C CA . VAL A 1 134 ? 1.339 8.647 22.073 1.00 98.38 134 VAL A CA 1
ATOM 998 C C . VAL A 1 134 ? 0.753 9.859 22.804 1.00 98.38 134 VAL A C 1
ATOM 1000 O O . VAL A 1 134 ? 0.008 9.679 23.765 1.00 98.38 134 VAL A O 1
ATOM 1003 N N . ASP A 1 135 ? 1.022 11.076 22.320 1.00 97.94 135 ASP A N 1
ATOM 1004 C CA . ASP A 1 135 ? 0.416 12.303 22.852 1.00 97.94 135 ASP A CA 1
ATOM 1005 C C . ASP A 1 135 ? -1.118 12.278 22.727 1.00 97.94 135 ASP A C 1
ATOM 1007 O O . ASP A 1 135 ? -1.810 12.595 23.691 1.00 97.94 135 ASP A O 1
ATOM 1011 N N . ALA A 1 136 ? -1.658 11.837 21.585 1.00 97.81 136 ALA A N 1
ATOM 1012 C CA . ALA A 1 136 ? -3.098 11.772 21.329 1.00 97.81 136 ALA A CA 1
ATOM 1013 C C . ALA A 1 136 ? -3.824 10.741 22.206 1.00 97.81 136 ALA A C 1
ATOM 1015 O O . ALA A 1 136 ? -4.921 11.018 22.690 1.00 97.81 136 ALA A O 1
ATOM 1016 N N . VAL A 1 137 ? -3.213 9.584 22.484 1.00 98.44 137 VAL A N 1
ATOM 1017 C CA . VAL A 1 137 ? -3.786 8.600 23.425 1.00 98.44 137 VAL A CA 1
ATOM 1018 C C . VAL A 1 137 ? -3.828 9.149 24.852 1.00 98.44 137 VAL A C 1
ATOM 1020 O O . VAL A 1 137 ? -4.832 8.975 25.541 1.00 98.44 137 VAL A O 1
ATOM 1023 N N . LEU A 1 138 ? -2.776 9.849 25.288 1.00 98.44 138 LEU A N 1
ATOM 1024 C CA . LEU A 1 138 ? -2.745 10.492 26.606 1.00 98.44 138 LEU A CA 1
ATOM 1025 C C . LEU A 1 138 ? -3.781 11.626 26.692 1.00 98.44 138 LEU A C 1
ATOM 1027 O O . LEU A 1 138 ? -4.575 11.655 27.625 1.00 98.44 138 LEU A O 1
ATOM 1031 N N . TYR A 1 139 ? -3.836 12.505 25.689 1.00 96.94 139 TYR A N 1
ATOM 1032 C CA . TYR A 1 139 ? -4.793 13.615 25.591 1.00 96.94 139 TYR A CA 1
ATOM 1033 C C . TYR A 1 139 ? -6.253 13.121 25.591 1.00 96.94 139 TYR A C 1
ATOM 1035 O O . TYR A 1 139 ? -7.095 13.673 26.303 1.00 96.94 139 TYR A O 1
ATOM 1043 N N . ALA A 1 140 ? -6.554 12.040 24.860 1.00 96.50 140 ALA A N 1
ATOM 1044 C CA . ALA A 1 140 ? -7.868 11.399 24.879 1.00 96.50 140 ALA A CA 1
ATOM 1045 C C . ALA A 1 140 ? -8.226 10.843 26.266 1.00 96.50 140 ALA A C 1
ATOM 1047 O O . ALA A 1 140 ? -9.361 11.013 26.708 1.00 96.50 140 ALA A O 1
ATOM 1048 N N . ALA A 1 141 ? -7.264 10.244 26.977 1.00 97.31 141 ALA A N 1
ATOM 1049 C CA . ALA A 1 141 ? -7.460 9.773 28.347 1.00 97.31 141 ALA A CA 1
ATOM 1050 C C . ALA A 1 141 ? -7.829 10.919 29.307 1.00 97.31 141 ALA A C 1
ATOM 1052 O O . ALA A 1 141 ? -8.697 10.753 30.162 1.00 97.31 141 ALA A O 1
ATOM 1053 N N . GLU A 1 142 ? -7.233 12.106 29.143 1.00 96.19 142 GLU A N 1
ATOM 1054 C CA . GLU A 1 142 ? -7.590 13.281 29.951 1.00 96.19 142 GLU A CA 1
ATOM 1055 C C . GLU A 1 142 ? -9.016 13.774 29.670 1.00 96.19 142 GLU A C 1
ATOM 1057 O O . GLU A 1 142 ? -9.718 14.163 30.604 1.00 96.19 142 GLU A O 1
ATOM 1062 N N . ILE A 1 143 ? -9.467 13.718 28.410 1.00 92.62 143 ILE A N 1
ATOM 1063 C CA . ILE A 1 143 ? -10.854 14.038 28.029 1.00 92.62 143 ILE A CA 1
ATOM 1064 C C . ILE A 1 143 ? -11.831 13.003 28.597 1.00 92.62 143 ILE A C 1
ATOM 1066 O O . ILE A 1 143 ? -12.840 13.376 29.190 1.00 92.62 143 ILE A O 1
ATOM 1070 N N . MET A 1 144 ? -11.525 11.707 28.476 1.00 91.38 144 MET A N 1
ATOM 1071 C CA . MET A 1 144 ? -12.371 10.616 28.989 1.00 91.38 144 MET A CA 1
ATOM 1072 C C . MET A 1 144 ? -12.508 10.638 30.521 1.00 91.38 144 MET A C 1
ATOM 1074 O O . MET A 1 144 ? -13.505 10.155 31.049 1.00 91.38 144 MET A O 1
ATOM 1078 N N . GLN A 1 145 ? -11.541 11.226 31.233 1.00 92.06 145 GLN A N 1
ATOM 1079 C CA . GLN A 1 145 ? -11.591 11.468 32.681 1.00 92.06 145 GLN A CA 1
ATOM 1080 C C . GLN A 1 145 ? -12.181 12.843 33.066 1.00 92.06 145 GLN A C 1
ATOM 1082 O O . GLN A 1 145 ? -12.200 13.184 34.247 1.00 92.06 145 GLN A O 1
ATOM 1087 N N . GLY A 1 146 ? -12.588 13.682 32.105 1.00 90.44 146 GLY A N 1
ATOM 1088 C CA . GLY A 1 146 ? -13.048 15.056 32.360 1.00 90.44 146 GLY A CA 1
ATOM 1089 C C . GLY A 1 146 ? -11.959 16.035 32.832 1.00 90.44 146 GLY A C 1
ATOM 1090 O O . GLY A 1 146 ? -12.263 17.188 33.131 1.00 90.44 146 GLY A O 1
ATOM 1091 N N . ARG A 1 147 ? -10.685 15.614 32.871 1.00 92.06 147 ARG A N 1
ATOM 1092 C CA . ARG A 1 147 ? -9.529 16.452 33.253 1.00 92.06 147 ARG A CA 1
ATOM 1093 C C . ARG A 1 147 ? -9.132 17.457 32.169 1.00 92.06 147 ARG A C 1
ATOM 1095 O O . ARG A 1 147 ? -8.409 18.408 32.455 1.00 92.06 147 ARG A O 1
ATOM 1102 N N . ARG A 1 148 ? -9.597 17.257 30.934 1.00 88.81 148 ARG A N 1
ATOM 1103 C CA . ARG A 1 148 ? -9.380 18.139 29.781 1.00 88.81 148 ARG A CA 1
ATOM 1104 C C . ARG A 1 148 ? -10.693 18.332 29.022 1.00 88.81 148 ARG A C 1
ATOM 1106 O O . ARG A 1 148 ? -11.444 17.381 28.830 1.00 88.81 148 ARG A O 1
ATOM 1113 N N . ARG A 1 149 ? -10.962 19.557 28.563 1.00 83.81 149 ARG A N 1
ATOM 1114 C CA . ARG A 1 149 ? -12.010 19.840 27.566 1.00 83.81 149 ARG A CA 1
ATOM 1115 C C . ARG A 1 149 ? -11.411 19.763 26.160 1.00 83.81 149 ARG A C 1
ATOM 1117 O O . ARG A 1 149 ? -10.213 19.994 26.005 1.00 83.81 149 ARG A O 1
ATOM 1124 N N . ARG A 1 150 ? -12.243 19.476 25.153 1.00 80.19 150 ARG A N 1
ATOM 1125 C CA . ARG A 1 150 ? -11.877 19.690 23.742 1.00 80.19 150 ARG A CA 1
ATOM 1126 C C . ARG A 1 150 ? -11.454 21.157 23.550 1.00 80.19 150 ARG A C 1
ATOM 1128 O O . ARG A 1 150 ? -11.975 22.032 24.247 1.00 80.19 150 ARG A O 1
ATOM 1135 N N . SER A 1 151 ? -10.499 21.411 22.661 1.00 75.06 151 SER A N 1
ATOM 1136 C CA . SER A 1 151 ? -10.193 22.767 22.206 1.00 75.06 151 SER A CA 1
ATOM 1137 C C . SER A 1 151 ? -11.398 23.368 21.472 1.00 75.06 151 SER A C 1
ATOM 1139 O O . SER A 1 151 ? -12.329 22.662 21.076 1.00 75.06 151 SER A O 1
ATOM 1141 N N . VAL A 1 152 ? -11.391 24.691 21.330 1.00 63.56 152 VAL A N 1
ATOM 1142 C CA . VAL A 1 152 ? -12.320 25.404 20.448 1.00 63.56 152 VAL A CA 1
ATOM 1143 C C . VAL A 1 152 ? -11.647 25.526 19.085 1.00 63.56 152 VAL A C 1
ATOM 1145 O O . VAL A 1 152 ? -10.441 25.766 19.022 1.00 63.56 152 VAL A O 1
ATOM 1148 N N . GLU A 1 153 ? -12.417 25.373 18.008 1.00 69.19 153 GLU A N 1
ATOM 1149 C CA . GLU A 1 153 ? -11.916 25.529 16.642 1.00 69.19 153 GLU A CA 1
ATOM 1150 C C . GLU A 1 153 ? -11.227 26.884 16.423 1.00 69.19 153 GLU A C 1
ATOM 1152 O O . GLU A 1 153 ? -11.583 27.905 17.020 1.00 69.19 153 GLU A O 1
ATOM 1157 N N . PHE A 1 154 ? -10.244 26.910 15.524 1.00 73.56 154 PHE A N 1
ATOM 1158 C CA . PHE A 1 154 ? -9.529 28.134 15.186 1.00 73.56 154 PHE A CA 1
ATOM 1159 C C . PHE A 1 154 ? -10.412 29.077 14.353 1.00 73.56 154 PHE A C 1
ATOM 1161 O O . PHE A 1 154 ? -10.555 28.909 13.145 1.00 73.56 154 PHE A O 1
ATOM 1168 N N . GLN A 1 155 ? -10.966 30.109 14.994 1.00 73.31 155 GLN A N 1
ATOM 1169 C CA . GLN A 1 155 ? -11.823 31.120 14.351 1.00 73.31 155 GLN A CA 1
ATOM 1170 C C . GLN A 1 155 ? -11.055 32.358 13.834 1.00 73.31 155 GLN A C 1
ATOM 1172 O O . GLN A 1 155 ? -11.646 33.407 13.586 1.00 73.31 155 GLN A O 1
ATOM 1177 N N . GLY A 1 156 ? -9.727 32.276 13.693 1.00 78.69 156 GLY A N 1
ATOM 1178 C CA . GLY A 1 156 ? -8.913 33.384 13.186 1.00 78.69 156 GLY A CA 1
ATOM 1179 C C . GLY A 1 156 ? -8.913 33.480 11.649 1.00 78.69 156 GLY A C 1
ATOM 1180 O O . GLY A 1 156 ? -8.937 32.455 10.970 1.00 78.69 156 GLY A O 1
ATOM 1181 N N . PRO A 1 157 ? -8.792 34.685 11.057 1.00 83.81 157 PRO A N 1
ATOM 1182 C CA . PRO A 1 157 ? -8.766 34.865 9.598 1.00 83.81 157 PRO A CA 1
ATOM 1183 C C . PRO A 1 157 ? -7.444 34.432 8.929 1.00 83.81 157 PRO A C 1
ATOM 1185 O O . PRO A 1 157 ? -7.322 34.484 7.705 1.00 83.81 157 PRO A O 1
ATOM 1188 N N . HIS A 1 158 ? -6.431 34.031 9.705 1.00 87.06 158 HIS A N 1
ATOM 1189 C CA . HIS A 1 158 ? -5.087 33.717 9.214 1.00 87.06 158 HIS A CA 1
ATOM 1190 C C . HIS A 1 158 ? -4.624 32.337 9.694 1.00 87.06 158 HIS A C 1
ATOM 1192 O O . HIS A 1 158 ? -4.087 32.195 10.788 1.00 87.06 158 HIS A O 1
ATOM 1198 N N . VAL A 1 159 ? -4.814 31.322 8.847 1.00 87.38 159 VAL A N 1
ATOM 1199 C CA . VAL A 1 159 ? -4.476 29.913 9.138 1.00 87.38 159 VAL A CA 1
ATOM 1200 C C . VAL A 1 159 ? -3.006 29.542 8.888 1.00 87.38 159 VAL A C 1
ATOM 1202 O O . VAL A 1 159 ? -2.550 28.487 9.321 1.00 87.38 159 VAL A O 1
ATOM 1205 N N . VAL A 1 160 ? -2.235 30.384 8.192 1.00 90.12 160 VAL A N 1
ATOM 1206 C CA . VAL A 1 160 ? -0.826 30.091 7.873 1.00 90.12 160 VAL A CA 1
ATOM 1207 C C . VAL A 1 160 ? 0.015 30.092 9.154 1.00 90.12 160 VAL A C 1
ATOM 1209 O O . VAL A 1 160 ? -0.031 31.039 9.935 1.00 90.12 160 VAL A O 1
ATOM 1212 N N . GLY A 1 161 ? 0.777 29.017 9.368 1.00 89.19 161 GLY A N 1
ATOM 1213 C CA . GLY A 1 161 ? 1.578 28.808 10.581 1.00 89.19 161 GLY A CA 1
ATOM 1214 C C . GLY A 1 161 ? 0.783 28.343 11.809 1.00 89.19 161 GLY A C 1
ATOM 1215 O O . GLY A 1 161 ? 1.386 28.102 12.852 1.00 89.19 161 GLY A O 1
ATOM 1216 N N . GLN A 1 162 ? -0.540 28.185 11.702 1.00 87.69 162 GLN A N 1
ATOM 1217 C CA . GLN A 1 162 ? -1.383 27.704 12.797 1.00 87.69 162 GLN A CA 1
ATOM 1218 C C . GLN A 1 162 ? -1.435 26.174 12.832 1.00 87.69 162 GLN A C 1
ATOM 1220 O O . GLN A 1 162 ? -1.365 25.507 11.800 1.00 87.69 162 GLN A O 1
ATOM 1225 N N . SER A 1 163 ? -1.598 25.611 14.030 1.00 85.75 163 SER A N 1
ATOM 1226 C CA . SER A 1 163 ? -1.920 24.190 14.197 1.00 85.75 163 SER A CA 1
ATOM 1227 C C . SER A 1 163 ? -3.434 24.013 14.107 1.00 85.75 163 SER A C 1
ATOM 1229 O O . SER A 1 163 ? -4.135 24.240 15.088 1.00 85.75 163 SER A O 1
ATOM 1231 N N . ILE A 1 164 ? -3.924 23.645 12.923 1.00 86.25 164 ILE A N 1
ATOM 1232 C CA . ILE A 1 164 ? -5.333 23.311 12.673 1.00 86.25 164 ILE A CA 1
ATOM 1233 C C . ILE A 1 164 ? -5.454 21.873 12.141 1.00 86.25 164 ILE A C 1
ATOM 1235 O O . ILE A 1 164 ? -4.543 21.426 11.433 1.00 86.25 164 ILE A O 1
ATOM 1239 N N . PRO A 1 165 ? -6.552 21.149 12.437 1.00 83.81 165 PRO A N 1
ATOM 1240 C CA . PRO A 1 165 ? -6.838 19.862 11.811 1.00 83.81 165 PRO A CA 1
ATOM 1241 C C . PRO A 1 165 ? -6.870 19.974 10.284 1.00 83.81 165 PRO A C 1
ATOM 1243 O O . PRO A 1 165 ? -7.329 20.975 9.724 1.00 83.81 165 PRO A O 1
ATOM 1246 N N . ARG A 1 166 ? -6.396 18.941 9.587 1.00 87.94 166 ARG A N 1
ATOM 1247 C CA . ARG A 1 166 ? -6.408 18.909 8.117 1.00 87.94 166 ARG A CA 1
ATOM 1248 C C . ARG A 1 166 ? -7.738 18.341 7.628 1.00 87.94 166 ARG A C 1
ATOM 1250 O O . ARG A 1 166 ? -8.243 17.367 8.181 1.00 87.94 166 ARG A O 1
ATOM 1257 N N . ILE A 1 167 ? -8.251 18.887 6.525 1.00 88.56 167 ILE A N 1
ATOM 1258 C CA . ILE A 1 167 ? -9.557 18.521 5.937 1.00 88.56 167 ILE A CA 1
ATOM 1259 C C . ILE A 1 167 ? -9.741 17.017 5.659 1.00 88.56 167 ILE A C 1
ATOM 1261 O O . ILE A 1 167 ? -10.866 16.542 5.594 1.00 88.56 167 ILE A O 1
ATOM 1265 N N . ASP A 1 168 ? -8.646 16.263 5.510 1.00 90.38 168 ASP A N 1
ATOM 1266 C CA . ASP A 1 168 ? -8.661 14.826 5.217 1.00 90.38 168 ASP A CA 1
ATOM 1267 C C . ASP A 1 168 ? -8.587 13.917 6.463 1.00 90.38 168 ASP A C 1
ATOM 1269 O O . ASP A 1 168 ? -8.555 12.693 6.330 1.00 90.38 168 ASP A O 1
ATOM 1273 N N . GLU A 1 169 ? -8.521 14.476 7.677 1.00 91.00 169 GLU A N 1
ATOM 1274 C CA . GLU A 1 169 ? -8.274 13.693 8.897 1.00 91.00 169 GLU A CA 1
ATOM 1275 C C . GLU A 1 169 ? -9.532 13.044 9.464 1.00 91.00 169 GLU A C 1
ATOM 1277 O O . GLU A 1 169 ? -9.441 11.919 9.956 1.00 91.00 169 GLU A O 1
ATOM 1282 N N . LEU A 1 170 ? -10.696 13.690 9.326 1.00 92.38 170 LEU A N 1
ATOM 1283 C CA . LEU A 1 170 ? -11.988 13.147 9.757 1.00 92.38 170 LEU A CA 1
ATOM 1284 C C . LEU A 1 170 ? -12.251 11.773 9.123 1.00 92.38 170 LEU A C 1
ATOM 1286 O O . LEU A 1 170 ? -12.519 10.797 9.827 1.00 92.38 170 LEU A O 1
ATOM 1290 N N . GLU A 1 171 ? -12.090 11.667 7.802 1.00 94.69 171 GLU A N 1
ATOM 1291 C CA . GLU A 1 171 ? -12.261 10.408 7.068 1.00 94.69 171 GLU A CA 1
ATOM 1292 C C . GLU A 1 171 ? -11.265 9.325 7.520 1.00 94.69 171 GLU A C 1
ATOM 1294 O O . GLU A 1 171 ? -11.578 8.132 7.526 1.00 94.69 171 GLU A O 1
ATOM 1299 N N . LYS A 1 172 ? -10.047 9.723 7.907 1.00 95.94 172 LYS A N 1
ATOM 1300 C CA . LYS A 1 172 ? -8.968 8.804 8.300 1.00 95.94 172 LYS A CA 1
ATOM 1301 C C . LYS A 1 172 ? -9.145 8.272 9.721 1.00 95.94 172 LYS A C 1
ATOM 1303 O O . LYS A 1 172 ? -8.935 7.080 9.939 1.00 95.94 172 LYS A O 1
ATOM 1308 N N . VAL A 1 173 ? -9.574 9.105 10.675 1.00 95.94 173 VAL A N 1
ATOM 1309 C CA . VAL A 1 173 ? -9.850 8.661 12.058 1.00 95.94 173 VAL A CA 1
ATOM 1310 C C . VAL A 1 173 ? -11.179 7.913 12.195 1.00 95.94 173 VAL A C 1
ATOM 1312 O O . VAL A 1 173 ? -11.357 7.162 13.149 1.00 95.94 173 VAL A O 1
ATOM 1315 N N . THR A 1 174 ? -12.105 8.072 11.246 1.00 95.12 174 THR A N 1
ATOM 1316 C CA . THR A 1 174 ? -13.365 7.301 11.174 1.00 95.12 174 THR A CA 1
ATOM 1317 C C . THR A 1 174 ? -13.268 6.047 10.299 1.00 95.12 174 THR A C 1
ATOM 1319 O O . THR A 1 174 ? -14.176 5.223 10.315 1.00 95.12 174 THR A O 1
ATOM 1322 N N . GLY A 1 175 ? -12.180 5.878 9.537 1.00 95.19 175 GLY A N 1
ATOM 1323 C CA . GLY A 1 175 ? -11.987 4.762 8.601 1.00 95.19 175 GLY A CA 1
ATOM 1324 C C . GLY A 1 175 ? -12.744 4.885 7.271 1.00 95.19 175 GLY A C 1
ATOM 1325 O O . GLY A 1 175 ? -12.588 4.011 6.412 1.00 95.19 175 GLY A O 1
ATOM 1326 N N . GLN A 1 176 ? -13.513 5.965 7.087 1.00 95.00 176 GLN A N 1
ATOM 1327 C CA . GLN A 1 176 ? -14.261 6.284 5.868 1.00 95.00 176 GLN A CA 1
ATOM 1328 C C . GLN A 1 176 ? -13.342 6.483 4.652 1.00 95.00 176 GLN A C 1
ATOM 1330 O O . GLN A 1 176 ? -13.721 6.094 3.547 1.00 95.00 176 GLN A O 1
ATOM 1335 N N . ALA A 1 177 ? -12.130 7.014 4.867 1.00 95.25 177 ALA A N 1
ATOM 1336 C CA . ALA A 1 177 ? -11.127 7.260 3.830 1.00 95.25 177 ALA A CA 1
ATOM 1337 C C . ALA A 1 177 ? -10.859 5.993 3.001 1.00 95.25 177 ALA A C 1
ATOM 1339 O O . ALA A 1 177 ? -10.530 4.936 3.557 1.00 95.25 177 ALA A O 1
ATOM 1340 N N . LYS A 1 178 ? -10.992 6.107 1.673 1.00 94.12 178 LYS A N 1
ATOM 1341 C CA . LYS A 1 178 ? -10.880 4.992 0.722 1.00 94.12 178 LYS A CA 1
ATOM 1342 C C . LYS A 1 178 ? -9.512 4.992 0.036 1.00 94.12 178 LYS A C 1
ATOM 1344 O O . LYS A 1 178 ? -9.265 5.746 -0.906 1.00 94.12 178 LYS A O 1
ATOM 1349 N N . TYR A 1 179 ? -8.648 4.097 0.500 1.00 92.69 179 TYR A N 1
ATOM 1350 C CA . TYR A 1 179 ? -7.369 3.760 -0.130 1.00 92.69 179 TYR A CA 1
ATOM 1351 C C . TYR A 1 179 ? -7.605 2.914 -1.388 1.00 92.69 179 TYR A C 1
ATOM 1353 O O . TYR A 1 179 ? -8.713 2.416 -1.599 1.00 92.69 179 TYR A O 1
ATOM 1361 N N . ALA A 1 180 ? -6.593 2.700 -2.234 1.00 89.19 180 ALA A N 1
ATOM 1362 C CA . ALA A 1 180 ? -6.819 1.967 -3.486 1.00 89.19 180 ALA A CA 1
ATOM 1363 C C . ALA A 1 180 ? -7.265 0.511 -3.245 1.00 89.19 180 ALA A C 1
ATOM 1365 O O . ALA A 1 180 ? -8.098 -0.009 -3.983 1.00 89.19 180 ALA A O 1
ATOM 1366 N N . ALA A 1 181 ? -6.803 -0.107 -2.152 1.00 87.50 181 ALA A N 1
ATOM 1367 C CA . ALA A 1 181 ? -7.223 -1.444 -1.717 1.00 87.50 181 ALA A CA 1
ATOM 1368 C C . ALA A 1 181 ? -8.665 -1.508 -1.161 1.00 87.50 181 ALA A C 1
ATOM 1370 O O . ALA A 1 181 ? -9.196 -2.603 -0.952 1.00 87.50 181 ALA A O 1
ATOM 1371 N N . ASP A 1 182 ? -9.295 -0.359 -0.884 1.00 91.62 182 ASP A N 1
ATOM 1372 C CA . ASP A 1 182 ? -10.703 -0.247 -0.474 1.00 91.62 182 ASP A CA 1
ATOM 1373 C C . ASP A 1 182 ? -11.657 -0.113 -1.677 1.00 91.62 182 ASP A C 1
ATOM 1375 O O . ASP A 1 182 ? -12.875 -0.170 -1.498 1.00 91.62 182 ASP A O 1
ATOM 1379 N N . LEU A 1 183 ? -11.132 0.081 -2.894 1.00 89.25 183 LEU A N 1
ATOM 1380 C CA . LEU A 1 183 ? -11.941 0.271 -4.098 1.00 89.25 183 LEU A CA 1
ATOM 1381 C C . LEU A 1 183 ? -12.505 -1.059 -4.617 1.00 89.25 183 LEU A C 1
ATOM 1383 O O . LEU A 1 183 ? -11.830 -2.092 -4.651 1.00 89.25 183 LEU A O 1
ATOM 1387 N N . THR A 1 184 ? -13.764 -1.009 -5.036 1.00 89.31 184 THR A N 1
ATOM 1388 C CA . THR A 1 184 ? -14.558 -2.125 -5.564 1.00 89.31 184 THR A CA 1
ATOM 1389 C C . THR A 1 184 ? -15.442 -1.619 -6.702 1.00 89.31 184 THR A C 1
ATOM 1391 O O . THR A 1 184 ? -15.717 -0.419 -6.779 1.00 89.31 184 THR A O 1
ATOM 1394 N N . MET A 1 185 ? -15.874 -2.521 -7.583 1.00 88.69 185 MET A N 1
ATOM 1395 C CA . MET A 1 185 ? -16.903 -2.254 -8.590 1.00 88.69 185 MET A CA 1
ATOM 1396 C C . MET A 1 185 ? -17.707 -3.539 -8.844 1.00 88.69 185 MET A C 1
ATOM 1398 O O . MET A 1 185 ? -17.205 -4.639 -8.604 1.00 88.69 185 MET A O 1
ATOM 1402 N N . GLU A 1 186 ? -18.964 -3.423 -9.268 1.00 87.06 186 GLU A N 1
ATOM 1403 C CA . GLU A 1 186 ? -19.799 -4.594 -9.564 1.00 87.06 186 GLU A CA 1
ATOM 1404 C C . GLU A 1 186 ? -19.277 -5.328 -10.806 1.00 87.06 186 GLU A C 1
ATOM 1406 O O . GLU A 1 186 ? -18.871 -4.688 -11.770 1.00 87.06 186 GLU A O 1
ATOM 1411 N N . GLY A 1 187 ? -19.243 -6.664 -10.781 1.00 87.06 187 GLY A N 1
ATOM 1412 C CA . GLY A 1 187 ? -18.657 -7.456 -11.870 1.00 87.06 187 GLY A CA 1
ATOM 1413 C C . GLY A 1 187 ? -17.144 -7.261 -12.040 1.00 87.06 187 GLY A C 1
ATOM 1414 O O . GLY A 1 187 ? -16.619 -7.490 -13.127 1.00 87.06 187 GLY A O 1
ATOM 1415 N N . MET A 1 188 ? -16.435 -6.793 -11.003 1.00 91.00 188 MET A N 1
ATOM 1416 C CA . MET A 1 188 ? -14.994 -6.582 -11.105 1.00 91.00 188 MET A CA 1
ATOM 1417 C C . MET A 1 188 ? -14.217 -7.899 -11.225 1.00 91.00 188 MET A C 1
ATOM 1419 O O . MET A 1 188 ? -14.439 -8.834 -10.454 1.00 91.00 188 MET A O 1
ATOM 1423 N N . LEU A 1 189 ? -13.246 -7.937 -12.136 1.00 93.00 189 LEU A N 1
ATOM 1424 C CA . LEU A 1 189 ? -12.257 -9.012 -12.184 1.00 93.00 189 LEU A CA 1
ATOM 1425 C C . LEU A 1 189 ? -11.122 -8.718 -11.204 1.00 93.00 189 LEU A C 1
ATOM 1427 O O . LEU A 1 189 ? -10.783 -7.564 -10.945 1.00 93.00 189 LEU A O 1
ATOM 1431 N N . TYR A 1 190 ? -10.505 -9.775 -10.705 1.00 90.62 190 TYR A N 1
ATOM 1432 C CA . TYR A 1 190 ? -9.227 -9.765 -10.006 1.00 90.62 190 TYR A CA 1
ATOM 1433 C C . TYR A 1 190 ? -8.125 -10.119 -11.005 1.00 90.62 190 TYR A C 1
ATOM 1435 O O . TYR A 1 190 ? -8.400 -10.530 -12.130 1.00 90.62 190 TYR A O 1
ATOM 1443 N N . GLY A 1 191 ? -6.864 -10.028 -10.598 1.00 88.06 191 GLY A N 1
ATOM 1444 C CA . GLY A 1 191 ? -5.787 -10.592 -11.397 1.00 88.06 191 GLY A CA 1
ATOM 1445 C C . GLY A 1 191 ? -4.457 -10.676 -10.662 1.00 88.06 191 GLY A C 1
ATOM 1446 O O . GLY A 1 191 ? -4.287 -10.113 -9.577 1.00 88.06 191 GLY A O 1
ATOM 1447 N N . LYS A 1 192 ? -3.503 -11.362 -11.291 1.00 87.56 192 LYS A N 1
ATOM 1448 C CA . LYS A 1 192 ? -2.131 -11.574 -10.800 1.00 87.56 192 LYS A CA 1
ATOM 1449 C C . LYS A 1 192 ? -1.136 -11.527 -11.976 1.00 87.56 192 LYS A C 1
ATOM 1451 O O . LYS A 1 192 ? -1.545 -11.627 -13.132 1.00 87.56 192 LYS A O 1
ATOM 1456 N N . ILE A 1 193 ? 0.161 -11.368 -11.694 1.00 89.81 193 ILE A N 1
ATOM 1457 C CA . ILE A 1 193 ? 1.243 -11.398 -12.702 1.00 89.81 193 ILE A CA 1
ATOM 1458 C C . ILE A 1 193 ? 2.263 -12.472 -12.382 1.00 89.81 193 ILE A C 1
ATOM 1460 O O . ILE A 1 193 ? 2.780 -12.521 -11.264 1.00 89.81 193 ILE A O 1
ATOM 1464 N N . LEU A 1 194 ? 2.648 -13.214 -13.414 1.00 95.56 194 LEU A N 1
ATOM 1465 C CA . LEU A 1 194 ? 3.844 -14.031 -13.412 1.00 95.56 194 LEU A CA 1
ATOM 1466 C C . LEU A 1 194 ? 5.072 -13.113 -13.462 1.00 95.56 194 LEU A C 1
ATOM 1468 O O . LEU A 1 194 ? 5.303 -12.402 -14.448 1.00 95.56 194 LEU A O 1
ATOM 1472 N N . ARG A 1 195 ? 5.843 -13.102 -12.375 1.00 94.44 195 ARG A N 1
ATOM 1473 C CA . ARG A 1 195 ? 7.097 -12.352 -12.257 1.00 94.44 195 ARG A CA 1
ATOM 1474 C C . ARG A 1 195 ? 8.300 -13.285 -12.401 1.00 94.44 195 ARG A C 1
ATOM 1476 O O . ARG A 1 195 ? 8.243 -14.441 -12.000 1.00 94.44 195 ARG A O 1
ATOM 1483 N N . SER A 1 196 ? 9.397 -12.752 -12.931 1.00 95.50 196 SER A N 1
ATOM 1484 C CA . SER A 1 196 ? 10.658 -13.471 -13.122 1.00 95.50 196 SER A CA 1
ATOM 1485 C C . SER A 1 196 ? 11.216 -14.049 -11.810 1.00 95.50 196 SER A C 1
ATOM 1487 O O . SER A 1 196 ? 11.480 -13.263 -10.892 1.00 95.50 196 SER A O 1
ATOM 1489 N N . PRO A 1 197 ? 11.522 -15.359 -11.734 1.00 95.38 197 PRO A N 1
ATOM 1490 C CA . PRO A 1 197 ? 12.349 -15.925 -10.667 1.00 95.38 197 PRO A CA 1
ATOM 1491 C C . PRO A 1 197 ? 13.859 -15.709 -10.905 1.00 95.38 197 PRO A C 1
ATOM 1493 O O . PRO A 1 197 ? 14.669 -15.986 -10.024 1.00 95.38 197 PRO A O 1
ATOM 1496 N N . HIS A 1 198 ? 14.267 -15.205 -12.076 1.00 95.62 198 HIS A N 1
ATOM 1497 C CA . HIS A 1 198 ? 15.672 -15.036 -12.457 1.00 95.62 198 HIS A CA 1
ATOM 1498 C C . HIS A 1 198 ? 16.137 -13.578 -12.387 1.00 95.62 198 HIS A C 1
ATOM 1500 O O . HIS A 1 198 ? 15.430 -12.656 -12.799 1.00 95.62 198 HIS A O 1
ATOM 1506 N N . HIS A 1 199 ? 17.375 -13.383 -11.926 1.00 92.69 199 HIS A N 1
ATOM 1507 C CA . HIS A 1 199 ? 18.030 -12.074 -11.872 1.00 92.69 199 HIS A CA 1
ATOM 1508 C C . HIS A 1 199 ? 18.387 -11.517 -13.258 1.00 92.69 199 HIS A C 1
ATOM 1510 O O . HIS A 1 199 ? 18.302 -10.313 -13.460 1.00 92.69 199 HIS A O 1
ATOM 1516 N N . HIS A 1 200 ? 18.770 -12.374 -14.205 1.00 93.75 200 HIS A N 1
ATOM 1517 C CA . HIS A 1 200 ? 19.003 -12.033 -15.609 1.00 93.75 200 HIS A CA 1
ATOM 1518 C C . HIS A 1 200 ? 18.801 -13.317 -16.429 1.00 93.75 200 HIS A C 1
ATOM 1520 O O . HIS A 1 200 ? 19.389 -14.344 -16.095 1.00 93.75 200 HIS A O 1
ATOM 1526 N N . ALA A 1 201 ? 17.941 -13.301 -17.446 1.00 95.50 201 ALA A N 1
ATOM 1527 C CA . ALA A 1 201 ? 17.712 -14.452 -18.327 1.00 95.50 201 ALA A CA 1
ATOM 1528 C C . ALA A 1 201 ? 17.081 -14.014 -19.655 1.00 95.50 201 ALA A C 1
ATOM 1530 O O . ALA A 1 201 ? 16.280 -13.078 -19.664 1.00 95.50 201 ALA A O 1
ATOM 1531 N N . HIS A 1 202 ? 17.373 -14.700 -20.759 1.00 95.50 202 HIS A N 1
ATOM 1532 C CA . HIS A 1 202 ? 16.535 -14.607 -21.956 1.00 95.50 202 HIS A CA 1
ATOM 1533 C C . HIS A 1 202 ? 15.221 -15.368 -21.745 1.00 95.50 202 HIS A C 1
ATOM 1535 O O . HIS A 1 202 ? 15.182 -16.359 -21.016 1.00 95.50 202 HIS A O 1
ATOM 1541 N N . ILE A 1 203 ? 14.143 -14.889 -22.372 1.00 97.06 203 ILE A N 1
ATOM 1542 C CA . ILE A 1 203 ? 12.869 -15.614 -22.449 1.00 97.06 203 ILE A CA 1
ATOM 1543 C C . ILE A 1 203 ? 12.891 -16.395 -23.763 1.00 97.06 203 ILE A C 1
ATOM 1545 O O . ILE A 1 203 ? 12.956 -15.787 -24.830 1.00 97.06 203 ILE A O 1
ATOM 1549 N N . LEU A 1 204 ? 12.854 -17.725 -23.684 1.00 97.38 204 LEU A N 1
ATOM 1550 C CA . LEU A 1 204 ? 12.835 -18.606 -24.854 1.00 97.38 204 LEU A CA 1
ATOM 1551 C C . LEU A 1 204 ? 11.404 -18.822 -25.354 1.00 97.38 204 LEU A C 1
ATOM 1553 O O . LEU A 1 204 ? 11.133 -18.700 -26.548 1.00 97.38 204 LEU A O 1
ATOM 1557 N N . SER A 1 205 ? 10.475 -19.102 -24.437 1.00 97.38 205 SER A N 1
ATOM 1558 C CA . SER A 1 205 ? 9.063 -19.318 -24.751 1.00 97.38 205 SER A CA 1
ATOM 1559 C C . SER A 1 205 ? 8.150 -18.932 -23.582 1.00 97.38 205 SER A C 1
ATOM 1561 O O . SER A 1 205 ? 8.589 -18.813 -22.438 1.00 97.38 205 SER A O 1
ATOM 1563 N N . ILE A 1 206 ? 6.869 -18.711 -23.892 1.00 97.94 206 ILE A N 1
ATOM 1564 C CA . ILE A 1 206 ? 5.777 -18.533 -22.928 1.00 97.94 206 ILE A CA 1
ATOM 1565 C C . ILE A 1 206 ? 4.583 -19.333 -23.470 1.00 97.94 206 ILE A C 1
ATOM 1567 O O . ILE A 1 206 ? 4.066 -18.984 -24.538 1.00 97.94 206 ILE A O 1
ATOM 1571 N N . ASP A 1 207 ? 4.159 -20.372 -22.745 1.00 98.12 207 ASP A N 1
ATOM 1572 C CA . ASP A 1 207 ? 2.904 -21.109 -22.950 1.00 98.12 207 ASP A CA 1
ATOM 1573 C C . ASP A 1 207 ? 1.881 -20.668 -21.899 1.00 98.12 207 ASP A C 1
ATOM 1575 O O . ASP A 1 207 ? 2.004 -20.950 -20.706 1.00 98.12 207 ASP A O 1
ATOM 1579 N N . THR A 1 208 ? 0.867 -19.952 -22.367 1.00 98.25 208 THR A N 1
ATOM 1580 C CA . THR A 1 208 ? -0.289 -19.472 -21.602 1.00 98.25 208 THR A CA 1
ATOM 1581 C C . THR A 1 208 ? -1.483 -20.424 -21.680 1.00 98.25 208 THR A C 1
ATOM 1583 O O . THR A 1 208 ? -2.457 -20.254 -20.947 1.00 98.25 208 THR A O 1
ATOM 1586 N N . SER A 1 209 ? -1.427 -21.444 -22.540 1.00 97.88 209 SER A N 1
ATOM 1587 C CA . SER A 1 209 ? -2.625 -22.114 -23.044 1.00 97.88 209 SER A CA 1
ATOM 1588 C C . SER A 1 209 ? -3.367 -22.935 -21.987 1.00 97.88 209 SER A C 1
ATOM 1590 O O . SER A 1 209 ? -4.574 -23.131 -22.091 1.00 97.88 209 SER A O 1
ATOM 1592 N N . GLU A 1 210 ? -2.677 -23.426 -20.954 1.00 97.75 210 GLU A N 1
ATOM 1593 C CA . GLU A 1 210 ? -3.327 -24.121 -19.836 1.00 97.75 210 GLU A CA 1
ATOM 1594 C C . GLU A 1 210 ? -4.065 -23.153 -18.900 1.00 97.75 210 GLU A C 1
ATOM 1596 O O . GLU A 1 210 ? -5.152 -23.480 -18.428 1.00 97.75 210 GLU A O 1
ATOM 1601 N N . ALA A 1 211 ? -3.527 -21.947 -18.701 1.00 97.31 211 ALA A N 1
ATOM 1602 C CA . ALA A 1 211 ? -4.163 -20.890 -17.921 1.00 97.31 211 ALA A CA 1
ATOM 1603 C C . ALA A 1 211 ? -5.399 -20.315 -18.638 1.00 97.31 211 ALA A C 1
ATOM 1605 O O . ALA A 1 211 ? -6.447 -20.151 -18.020 1.00 97.31 211 ALA A O 1
ATOM 1606 N N . GLU A 1 212 ? -5.311 -20.107 -19.957 1.00 97.00 212 GLU A N 1
ATOM 1607 C CA . GLU A 1 212 ? -6.421 -19.667 -20.826 1.00 97.00 212 GLU A CA 1
ATOM 1608 C C . GLU A 1 212 ? -7.613 -20.639 -20.844 1.00 97.00 212 GLU A C 1
ATOM 1610 O O . GLU A 1 212 ? -8.731 -20.248 -21.171 1.00 97.00 212 GLU A O 1
ATOM 1615 N N . ARG A 1 213 ? -7.389 -21.919 -20.515 1.00 97.25 213 ARG A N 1
ATOM 1616 C CA . ARG A 1 213 ? -8.429 -22.961 -20.477 1.00 97.25 213 ARG A CA 1
ATOM 1617 C C . ARG A 1 213 ? -9.107 -23.116 -19.110 1.00 97.25 213 ARG A C 1
ATOM 1619 O O . ARG A 1 213 ? -10.007 -23.949 -18.994 1.00 97.25 213 ARG A O 1
ATOM 1626 N N . LEU A 1 214 ? -8.698 -22.372 -18.077 1.00 95.62 214 LEU A N 1
ATOM 1627 C CA . LEU A 1 214 ? -9.331 -22.462 -16.759 1.00 95.62 214 LEU A CA 1
ATOM 1628 C C . LEU A 1 214 ? -10.703 -21.762 -16.730 1.00 95.62 214 LEU A C 1
ATOM 1630 O O . LEU A 1 214 ? -10.799 -20.586 -17.084 1.00 95.62 214 LEU A O 1
ATOM 1634 N N . PRO A 1 215 ? -11.762 -22.418 -16.217 1.00 95.44 215 PRO A N 1
ATOM 1635 C CA . PRO A 1 215 ? -13.023 -21.747 -15.920 1.00 95.44 215 PRO A CA 1
ATOM 1636 C C . PRO A 1 215 ? -12.819 -20.564 -14.964 1.00 95.44 215 PRO A C 1
ATOM 1638 O O . PRO A 1 215 ? -12.173 -20.705 -13.928 1.00 95.44 215 PRO A O 1
ATOM 1641 N N . GLY A 1 216 ? -13.394 -19.408 -15.302 1.00 93.69 216 GLY A N 1
ATOM 1642 C CA . GLY A 1 216 ? -13.285 -18.183 -14.505 1.00 93.69 216 GLY A CA 1
ATOM 1643 C C . GLY A 1 216 ? -12.041 -17.333 -14.783 1.00 93.69 216 GLY A C 1
ATOM 1644 O O . GLY A 1 216 ? -11.919 -16.266 -14.184 1.00 93.69 216 GLY A O 1
ATOM 1645 N N . VAL A 1 217 ? -11.142 -17.756 -15.680 1.00 97.12 217 VAL A N 1
ATOM 1646 C CA . VAL A 1 217 ? -10.126 -16.879 -16.280 1.00 97.12 217 VAL A CA 1
ATOM 1647 C C . VAL A 1 217 ? -10.735 -16.180 -17.492 1.00 97.12 217 VAL A C 1
ATOM 1649 O O . VAL A 1 217 ? -11.213 -16.833 -18.413 1.00 97.12 217 VAL A O 1
ATOM 1652 N N . GLU A 1 218 ? -10.690 -14.849 -17.494 1.00 95.88 218 GLU A N 1
ATOM 1653 C CA . GLU A 1 218 ? -11.156 -14.013 -18.610 1.00 95.88 218 GLU A CA 1
ATOM 1654 C C . GLU A 1 218 ? -9.982 -13.523 -19.475 1.00 95.88 218 GLU A C 1
ATOM 1656 O O . GLU A 1 218 ? -10.162 -13.190 -20.644 1.00 95.88 218 GLU A O 1
ATOM 1661 N N . ALA A 1 219 ? -8.771 -13.463 -18.904 1.00 94.94 219 ALA A N 1
ATOM 1662 C CA . ALA A 1 219 ? -7.571 -13.007 -19.594 1.00 94.94 219 ALA A CA 1
ATOM 1663 C C . ALA A 1 219 ? -6.328 -13.805 -19.233 1.00 94.94 219 ALA A C 1
ATOM 1665 O O . ALA A 1 219 ? -6.044 -14.013 -18.052 1.00 94.94 219 ALA A O 1
ATOM 1666 N N . VAL A 1 220 ? -5.497 -14.043 -20.247 1.00 96.50 220 VAL A N 1
ATOM 1667 C CA . VAL A 1 220 ? -4.045 -14.118 -20.089 1.00 96.50 220 VAL A CA 1
ATOM 1668 C C . VAL A 1 220 ? -3.417 -13.110 -21.061 1.00 96.50 220 VAL A C 1
ATOM 1670 O O . VAL A 1 220 ? -3.885 -12.986 -22.188 1.00 96.50 220 VAL A O 1
ATOM 1673 N N . ILE A 1 221 ? -2.427 -12.325 -20.620 1.00 94.94 221 ILE A N 1
ATOM 1674 C CA . ILE A 1 221 ? -1.819 -11.233 -21.417 1.00 94.94 221 ILE A CA 1
ATOM 1675 C C . ILE A 1 221 ? -0.293 -11.334 -21.339 1.00 94.94 221 ILE A C 1
ATOM 1677 O O . ILE A 1 221 ? 0.273 -11.487 -20.255 1.00 94.94 221 ILE A O 1
ATOM 1681 N N . THR A 1 222 ? 0.389 -11.215 -22.474 1.00 95.56 222 THR A N 1
ATOM 1682 C CA . THR A 1 222 ? 1.851 -11.277 -22.610 1.00 95.56 222 THR A CA 1
ATOM 1683 C C . THR A 1 222 ? 2.398 -10.030 -23.319 1.00 95.56 222 THR A C 1
ATOM 1685 O O . THR A 1 222 ? 1.655 -9.169 -23.782 1.00 95.56 222 THR A O 1
ATOM 1688 N N . ALA A 1 223 ? 3.722 -9.925 -23.478 1.00 92.31 223 ALA A N 1
ATOM 1689 C CA . ALA A 1 223 ? 4.349 -8.867 -24.283 1.00 92.31 223 ALA A CA 1
ATOM 1690 C C . ALA A 1 223 ? 4.093 -8.972 -25.813 1.00 92.31 223 ALA A C 1
ATOM 1692 O O . ALA A 1 223 ? 4.635 -8.169 -26.589 1.00 92.31 223 ALA A O 1
ATOM 1693 N N . LYS A 1 224 ? 3.312 -9.971 -26.259 1.00 92.81 224 LYS A N 1
ATOM 1694 C CA . LYS A 1 224 ? 2.800 -10.106 -27.636 1.00 92.81 224 LYS A CA 1
ATOM 1695 C C . LYS A 1 224 ? 1.536 -9.266 -27.850 1.00 92.81 224 LYS A C 1
ATOM 1697 O O . LYS A 1 224 ? 1.352 -8.728 -28.933 1.00 92.81 224 LYS A O 1
ATOM 1702 N N . ASP A 1 225 ? 0.733 -9.120 -26.800 1.00 91.94 225 ASP A N 1
ATOM 1703 C CA . ASP A 1 225 ? -0.622 -8.549 -26.806 1.00 91.94 225 ASP A CA 1
ATOM 1704 C C . ASP A 1 225 ? -0.627 -7.030 -26.535 1.00 91.94 225 ASP A C 1
ATOM 1706 O O . ASP A 1 225 ? -1.673 -6.401 -26.395 1.00 91.94 225 ASP A O 1
ATOM 1710 N N . LEU A 1 226 ? 0.569 -6.439 -26.440 1.00 87.69 226 LEU A N 1
ATOM 1711 C CA . LEU A 1 226 ? 0.814 -5.024 -26.179 1.00 87.69 226 LEU A CA 1
ATOM 1712 C C . LEU A 1 226 ? 1.526 -4.400 -27.388 1.00 87.69 226 LEU A C 1
ATOM 1714 O O . LEU A 1 226 ? 2.719 -4.628 -27.606 1.00 87.69 226 LEU A O 1
ATOM 1718 N N . GLU A 1 227 ? 0.794 -3.595 -28.161 1.00 83.44 227 GLU A N 1
ATOM 1719 C CA . GLU A 1 227 ? 1.304 -2.907 -29.360 1.00 83.44 227 GLU A CA 1
ATOM 1720 C C . GLU A 1 227 ? 2.187 -1.684 -29.042 1.00 83.44 227 GLU A C 1
ATOM 1722 O O . GLU A 1 227 ? 2.860 -1.145 -29.923 1.00 83.44 227 GLU A O 1
ATOM 1727 N N . GLY A 1 228 ? 2.186 -1.224 -27.788 1.00 87.38 228 GLY A N 1
ATOM 1728 C CA . GLY A 1 228 ? 2.898 -0.022 -27.378 1.00 87.38 228 GLY A CA 1
ATOM 1729 C C . GLY A 1 228 ? 4.421 -0.156 -27.296 1.00 87.38 228 GLY A C 1
ATOM 1730 O O . GLY A 1 228 ? 5.033 -1.220 -27.417 1.00 87.38 228 GLY A O 1
ATOM 1731 N N . LYS A 1 229 ? 5.055 0.993 -27.066 1.00 89.12 229 LYS A N 1
ATOM 1732 C CA . LYS A 1 229 ? 6.512 1.174 -27.050 1.00 89.12 229 LYS A CA 1
ATOM 1733 C C . LYS A 1 229 ? 7.052 1.147 -25.609 1.00 89.12 229 LYS A C 1
ATOM 1735 O O . LYS A 1 229 ? 6.293 1.379 -24.666 1.00 89.12 229 LYS A O 1
ATOM 1740 N N . PRO A 1 230 ? 8.357 0.904 -25.391 1.00 86.62 230 PRO A N 1
ATOM 1741 C CA . PRO A 1 230 ? 8.915 0.928 -24.045 1.00 86.62 230 PRO A CA 1
ATOM 1742 C C . PRO A 1 230 ? 8.917 2.363 -23.491 1.00 86.62 230 PRO A C 1
ATOM 1744 O O . PRO A 1 230 ? 9.482 3.268 -24.107 1.00 86.62 230 PRO A O 1
ATOM 1747 N N . ALA A 1 231 ? 8.303 2.562 -22.323 1.00 83.25 231 ALA A N 1
ATOM 1748 C CA . ALA A 1 231 ? 8.125 3.860 -21.676 1.00 83.25 231 ALA A CA 1
ATOM 1749 C C . ALA A 1 231 ? 8.255 3.745 -20.145 1.00 83.25 23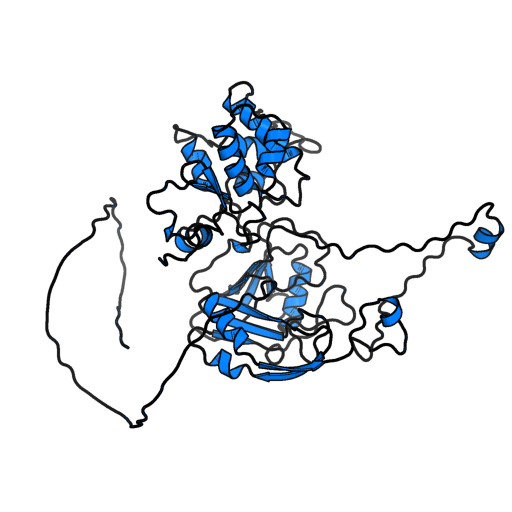1 ALA A C 1
ATOM 1751 O O . ALA A 1 231 ? 7.356 3.268 -19.472 1.00 83.25 231 ALA A O 1
ATOM 1752 N N . MET A 1 232 ? 9.367 4.194 -19.565 1.00 75.06 232 MET A N 1
ATOM 1753 C CA . MET A 1 232 ? 9.619 4.148 -18.114 1.00 75.06 232 MET A CA 1
ATOM 1754 C C . MET A 1 232 ? 10.229 5.484 -17.669 1.00 75.06 232 MET A C 1
ATOM 1756 O O . MET A 1 232 ? 11.285 5.854 -18.193 1.00 75.06 232 MET A O 1
ATOM 1760 N N . PRO A 1 233 ? 9.641 6.237 -16.721 1.00 66.94 233 PRO A N 1
ATOM 1761 C CA . PRO A 1 233 ? 10.161 7.559 -16.378 1.00 66.94 233 PRO A CA 1
ATOM 1762 C C . PRO A 1 233 ? 11.571 7.445 -15.802 1.00 66.94 233 PRO A C 1
ATOM 1764 O O . PRO A 1 233 ? 11.859 6.526 -15.047 1.00 66.94 233 PRO A O 1
ATOM 1767 N N . ASN A 1 234 ? 12.466 8.367 -16.159 1.00 68.69 234 ASN A N 1
ATOM 1768 C CA . ASN A 1 234 ? 13.882 8.405 -15.751 1.00 68.69 234 ASN A CA 1
ATOM 1769 C C . ASN A 1 234 ? 14.762 7.188 -16.120 1.00 68.69 234 ASN A C 1
ATOM 1771 O O . ASN A 1 234 ? 15.984 7.320 -16.081 1.00 68.69 234 ASN A O 1
ATOM 1775 N N . ALA A 1 235 ? 14.200 6.048 -16.528 1.00 69.62 235 ALA A N 1
ATOM 1776 C CA . ALA A 1 235 ? 14.964 4.895 -16.996 1.00 69.62 235 ALA A CA 1
ATOM 1777 C C . ALA A 1 235 ? 15.661 5.205 -18.330 1.00 69.62 235 ALA A C 1
ATOM 1779 O O . ALA A 1 235 ? 15.067 5.787 -19.241 1.00 69.62 235 ALA A O 1
ATOM 1780 N N . ARG A 1 236 ? 16.927 4.814 -18.478 1.00 72.31 236 ARG A N 1
ATOM 1781 C CA . ARG A 1 236 ? 17.647 4.889 -19.756 1.00 72.31 236 ARG A CA 1
ATOM 1782 C C . ARG A 1 236 ? 18.520 3.636 -19.896 1.00 72.31 236 ARG A C 1
ATOM 1784 O O . ARG A 1 236 ? 19.479 3.529 -19.140 1.00 72.31 236 ARG A O 1
ATOM 1791 N N . PRO A 1 237 ? 18.233 2.723 -20.844 1.00 76.62 237 PRO A N 1
ATOM 1792 C CA . PRO A 1 237 ? 17.112 2.731 -21.797 1.00 76.62 237 PRO A CA 1
ATOM 1793 C C . PRO A 1 237 ? 15.715 2.627 -21.158 1.00 76.62 237 PRO A C 1
ATOM 1795 O O . PRO A 1 237 ? 15.571 2.388 -19.962 1.00 76.62 237 PRO A O 1
ATOM 1798 N N . GLN A 1 238 ? 14.674 2.847 -21.965 1.00 82.44 238 GLN A N 1
ATOM 1799 C CA . GLN A 1 238 ? 13.276 2.670 -21.554 1.00 82.44 238 GLN A CA 1
ATOM 1800 C C . GLN A 1 238 ? 12.919 1.172 -21.448 1.00 82.44 238 GLN A C 1
ATOM 1802 O O . GLN A 1 238 ? 13.547 0.339 -22.102 1.00 82.44 238 GLN A O 1
ATOM 1807 N N . GLY A 1 239 ? 11.898 0.835 -20.652 1.00 82.12 239 GLY A N 1
ATOM 1808 C CA . GLY A 1 239 ? 11.429 -0.542 -20.442 1.00 82.12 239 GLY A CA 1
ATOM 1809 C C . GLY A 1 239 ? 10.001 -0.786 -20.942 1.00 82.12 239 GLY A C 1
ATOM 1810 O O . GLY A 1 239 ? 9.161 0.116 -20.917 1.00 82.12 239 GLY A O 1
ATOM 1811 N N . TYR A 1 240 ? 9.734 -2.013 -21.395 1.00 87.38 240 TYR A N 1
ATOM 1812 C CA . TYR A 1 240 ? 8.381 -2.487 -21.701 1.00 87.38 240 TYR A CA 1
ATOM 1813 C C . TYR A 1 240 ? 7.583 -2.760 -20.417 1.00 87.38 240 TYR A C 1
ATOM 1815 O O . TYR A 1 240 ? 8.151 -2.919 -19.339 1.00 87.38 240 TYR A O 1
ATOM 1823 N N . LEU A 1 241 ? 6.258 -2.819 -20.551 1.00 86.50 241 LEU A N 1
ATOM 1824 C CA . LEU A 1 241 ? 5.326 -3.097 -19.456 1.00 86.50 241 LEU A CA 1
ATOM 1825 C C . LEU A 1 241 ? 5.319 -4.576 -19.016 1.00 86.50 241 LEU A C 1
ATOM 1827 O O . LEU A 1 241 ? 5.063 -4.890 -17.850 1.00 86.50 241 LEU A O 1
ATOM 1831 N N . LEU A 1 242 ? 5.627 -5.460 -19.967 1.00 91.94 242 LEU A N 1
ATOM 1832 C CA . LEU A 1 242 ? 5.949 -6.871 -19.786 1.00 91.94 242 LEU A CA 1
ATOM 1833 C C . LEU A 1 242 ? 7.272 -7.177 -20.496 1.00 91.94 242 LEU A C 1
ATOM 1835 O O . LEU A 1 242 ? 7.559 -6.621 -21.559 1.00 91.94 242 LEU A O 1
ATOM 1839 N N . ALA A 1 243 ? 8.066 -8.071 -19.919 1.00 92.31 243 ALA A N 1
ATOM 1840 C CA . ALA A 1 243 ? 9.311 -8.559 -20.491 1.00 92.31 243 ALA A CA 1
ATOM 1841 C C . ALA A 1 243 ? 9.054 -9.295 -21.821 1.00 92.31 243 ALA A C 1
ATOM 1843 O O . ALA A 1 243 ? 8.198 -10.174 -21.897 1.00 92.31 243 ALA A O 1
ATOM 1844 N N . LYS A 1 244 ? 9.800 -8.921 -22.870 1.00 89.50 244 LYS A N 1
ATOM 1845 C CA . LYS A 1 244 ? 9.570 -9.378 -24.256 1.00 89.50 244 LYS A CA 1
ATOM 1846 C C . LYS A 1 244 ? 10.675 -10.282 -24.806 1.00 89.50 244 LYS A C 1
ATOM 1848 O O . LYS A 1 244 ? 10.394 -11.221 -25.537 1.00 89.50 244 LYS A O 1
ATOM 1853 N N . ASP A 1 245 ? 11.919 -9.964 -24.467 1.00 90.56 245 ASP A N 1
ATOM 1854 C CA . ASP A 1 245 ? 13.165 -10.559 -24.974 1.00 90.56 245 ASP A CA 1
ATOM 1855 C C . ASP A 1 245 ? 14.012 -11.195 -23.858 1.00 90.56 245 ASP A C 1
ATOM 1857 O O . ASP A 1 245 ? 14.711 -12.192 -24.053 1.00 90.56 245 ASP A O 1
ATOM 1861 N N . LYS A 1 246 ? 13.980 -10.578 -22.676 1.00 92.38 246 LYS A N 1
ATOM 1862 C CA . LYS A 1 246 ? 14.724 -10.970 -21.483 1.00 92.38 246 LYS A CA 1
ATOM 1863 C C . LYS A 1 246 ? 14.047 -10.432 -20.231 1.00 92.38 246 LYS A C 1
ATOM 1865 O O . LYS A 1 246 ? 13.322 -9.434 -20.292 1.00 92.38 246 LYS A O 1
ATOM 1870 N N . VAL A 1 247 ? 14.412 -11.030 -19.108 1.00 93.50 247 VAL A N 1
ATOM 1871 C CA . VAL A 1 247 ? 14.247 -10.499 -17.753 1.00 93.50 247 VAL A CA 1
ATOM 1872 C C . VAL A 1 247 ? 15.599 -9.981 -17.247 1.00 93.50 247 VAL A C 1
ATOM 1874 O O . VAL A 1 247 ? 16.647 -10.562 -17.531 1.00 93.50 247 VAL A O 1
ATOM 1877 N N . ARG A 1 248 ? 15.578 -8.848 -16.547 1.00 90.69 248 ARG A N 1
ATOM 1878 C CA . ARG A 1 248 ? 16.712 -7.969 -16.196 1.00 90.69 248 ARG A CA 1
ATOM 1879 C C . ARG A 1 248 ? 16.922 -7.847 -14.687 1.00 90.69 248 ARG A C 1
ATOM 1881 O O . ARG A 1 248 ? 17.937 -7.310 -14.253 1.00 90.69 248 ARG A O 1
ATOM 1888 N N . PHE A 1 249 ? 15.926 -8.268 -13.913 1.00 90.62 249 PHE A N 1
ATOM 1889 C CA . PHE A 1 249 ? 15.943 -8.356 -12.460 1.00 90.62 249 PHE A CA 1
ATOM 1890 C C . PHE A 1 249 ? 14.926 -9.410 -11.999 1.00 90.62 249 PHE A C 1
ATOM 1892 O O . PHE A 1 249 ? 13.895 -9.629 -12.646 1.00 90.62 249 PHE A O 1
ATOM 1899 N N . MET A 1 250 ? 15.195 -10.037 -10.850 1.00 92.94 250 MET A N 1
ATOM 1900 C CA . MET A 1 250 ? 14.220 -10.902 -10.183 1.00 92.94 250 MET A CA 1
ATOM 1901 C C . MET A 1 250 ? 12.998 -10.052 -9.828 1.00 92.94 250 MET A C 1
ATOM 1903 O O . MET A 1 250 ? 13.130 -8.976 -9.247 1.00 92.94 250 MET A O 1
ATOM 1907 N N . GLY A 1 251 ? 11.810 -10.514 -10.207 1.00 91.25 251 GLY A N 1
ATOM 1908 C CA . GLY A 1 251 ? 10.571 -9.761 -10.051 1.00 91.25 251 GLY A CA 1
ATOM 1909 C C . GLY A 1 251 ? 10.104 -8.967 -11.281 1.00 91.25 251 GLY A C 1
ATOM 1910 O O . GLY A 1 251 ? 9.022 -8.382 -11.197 1.00 91.25 251 GLY A O 1
ATOM 1911 N N . GLU A 1 252 ? 10.831 -8.919 -12.407 1.00 92.06 252 GLU A N 1
ATOM 1912 C CA . GLU A 1 252 ? 10.317 -8.276 -13.639 1.00 92.06 252 GLU A CA 1
ATOM 1913 C C . GLU A 1 252 ? 9.038 -8.985 -14.130 1.00 92.06 252 GLU A C 1
ATOM 1915 O O . GLU A 1 252 ? 8.922 -10.205 -14.030 1.00 92.06 252 GLU A O 1
ATOM 1920 N N . ALA A 1 253 ? 8.046 -8.228 -14.603 1.00 93.06 253 ALA A N 1
ATOM 1921 C CA . ALA A 1 253 ? 6.742 -8.760 -15.007 1.00 93.06 253 ALA A CA 1
ATOM 1922 C C . ALA A 1 253 ? 6.822 -9.441 -16.386 1.00 93.06 253 ALA A C 1
ATOM 1924 O O . ALA A 1 253 ? 7.367 -8.851 -17.315 1.00 93.06 253 ALA A O 1
ATOM 1925 N N . VAL A 1 254 ? 6.268 -10.650 -16.535 1.00 96.00 254 VAL A N 1
ATOM 1926 C CA . VAL A 1 254 ? 6.403 -11.475 -17.758 1.00 96.00 254 VAL A CA 1
ATOM 1927 C C . VAL A 1 254 ? 5.058 -11.752 -18.434 1.00 96.00 254 VAL A C 1
ATOM 1929 O O . VAL A 1 254 ? 4.919 -11.522 -19.634 1.00 96.00 254 VAL A O 1
ATOM 1932 N N . ALA A 1 255 ? 4.056 -12.187 -17.669 1.00 95.81 255 ALA A N 1
ATOM 1933 C CA . ALA A 1 255 ? 2.705 -12.462 -18.162 1.00 95.81 255 ALA A CA 1
ATOM 1934 C C . ALA A 1 255 ? 1.652 -12.135 -17.094 1.00 95.81 255 ALA A C 1
ATOM 1936 O O . ALA A 1 255 ? 1.966 -12.082 -15.905 1.00 95.81 255 ALA A O 1
ATOM 1937 N N . ALA A 1 256 ? 0.409 -11.920 -17.507 1.00 94.69 256 ALA A N 1
ATOM 1938 C CA . ALA A 1 256 ? -0.694 -11.497 -16.656 1.00 94.69 256 ALA A CA 1
ATOM 1939 C C . ALA A 1 256 ? -1.889 -12.427 -16.720 1.00 94.69 256 ALA A C 1
ATOM 1941 O O . ALA A 1 256 ? -2.124 -13.028 -17.759 1.00 94.69 256 ALA A O 1
ATOM 1942 N N . VAL A 1 257 ? -2.696 -12.418 -15.661 1.00 94.38 257 VAL A N 1
ATOM 1943 C CA . VAL A 1 257 ? -4.040 -12.998 -15.635 1.00 94.38 257 VAL A CA 1
ATOM 1944 C C . VAL A 1 257 ? -5.047 -11.971 -15.128 1.00 94.38 257 VAL A C 1
ATOM 1946 O O . VAL A 1 257 ? -4.754 -11.249 -14.168 1.00 94.38 257 VAL A O 1
ATOM 1949 N N . ALA A 1 258 ? -6.248 -11.981 -15.713 1.00 94.38 258 ALA A N 1
ATOM 1950 C CA . ALA A 1 258 ? -7.465 -11.463 -15.090 1.00 94.38 258 ALA A CA 1
ATOM 1951 C C . ALA A 1 258 ? -8.525 -12.576 -14.997 1.00 94.38 258 ALA A C 1
ATOM 1953 O O . ALA A 1 258 ? -8.705 -13.356 -15.933 1.00 94.38 258 ALA A O 1
ATOM 1954 N N . ALA A 1 259 ? -9.203 -12.669 -13.855 1.00 94.44 259 ALA A N 1
ATOM 1955 C CA . ALA A 1 259 ? -10.121 -13.753 -13.516 1.00 94.44 259 ALA A CA 1
ATOM 1956 C C . ALA A 1 259 ? -11.220 -13.279 -12.550 1.00 94.44 259 ALA A C 1
ATOM 1958 O O . ALA A 1 259 ? -11.079 -12.254 -11.882 1.00 94.44 259 ALA A O 1
ATOM 1959 N N . VAL A 1 260 ? -12.306 -14.042 -12.427 1.00 94.31 260 VAL A N 1
ATOM 1960 C CA . VAL A 1 260 ? -13.475 -13.681 -11.600 1.00 94.31 260 VAL A CA 1
ATOM 1961 C C . VAL A 1 260 ? -13.219 -13.716 -10.082 1.00 94.31 260 VAL A C 1
ATOM 1963 O O . VAL A 1 260 ? -14.042 -13.217 -9.316 1.00 94.31 260 VAL A O 1
ATOM 1966 N N . SER A 1 261 ? -12.090 -14.268 -9.620 1.00 90.31 261 SER A N 1
ATOM 1967 C CA . SER A 1 261 ? -11.679 -14.243 -8.207 1.00 90.31 261 SER A CA 1
ATOM 1968 C C . SER A 1 261 ? -10.153 -14.173 -8.033 1.00 90.31 261 SER A C 1
ATOM 1970 O O . SER A 1 261 ? -9.397 -14.395 -8.983 1.00 90.31 261 SER A O 1
ATOM 1972 N N . GLU A 1 262 ? -9.683 -13.843 -6.821 1.00 88.81 262 GLU A N 1
ATOM 1973 C CA . GLU A 1 262 ? -8.242 -13.752 -6.521 1.00 88.81 262 GLU A CA 1
ATOM 1974 C C . GLU A 1 262 ? -7.565 -15.136 -6.571 1.00 88.81 262 GLU A C 1
ATOM 1976 O O . GLU A 1 262 ? -6.395 -15.237 -6.936 1.00 88.81 262 GLU A O 1
ATOM 1981 N N . GLU A 1 263 ? -8.326 -16.189 -6.258 1.00 90.50 263 GLU A N 1
ATOM 1982 C CA . GLU A 1 263 ? -7.931 -17.597 -6.298 1.00 90.50 263 GLU A CA 1
ATOM 1983 C C . GLU A 1 263 ? -7.780 -18.099 -7.742 1.00 90.50 263 GLU A C 1
ATOM 1985 O O . GLU A 1 263 ? -6.703 -18.564 -8.101 1.00 90.50 263 GLU A O 1
ATOM 1990 N N . PHE A 1 264 ? -8.789 -17.917 -8.610 1.00 94.19 264 PHE A N 1
ATOM 1991 C CA . PHE A 1 264 ? -8.675 -18.297 -10.030 1.00 94.19 264 PHE A CA 1
ATOM 1992 C C . PHE A 1 264 ? -7.527 -17.562 -10.740 1.00 94.19 264 PHE A C 1
ATOM 1994 O O . PHE A 1 264 ? -6.849 -18.139 -11.589 1.00 94.19 264 PHE A O 1
ATOM 2001 N N . ALA A 1 265 ? -7.261 -16.306 -10.361 1.00 91.75 265 ALA A N 1
ATOM 2002 C CA . ALA A 1 265 ? -6.122 -15.556 -10.883 1.00 91.75 265 ALA A CA 1
ATOM 2003 C C . ALA A 1 265 ? -4.761 -16.134 -10.450 1.00 91.75 265 ALA A C 1
ATOM 2005 O O . ALA A 1 265 ? -3.793 -16.017 -11.199 1.00 91.75 265 ALA A O 1
ATOM 2006 N N . GLN A 1 266 ? -4.677 -16.735 -9.259 1.00 93.94 266 GLN A N 1
ATOM 2007 C CA . GLN A 1 266 ? -3.470 -17.393 -8.752 1.00 93.94 266 GLN A CA 1
ATOM 2008 C C . GLN A 1 266 ? -3.271 -18.765 -9.414 1.00 93.94 266 GLN A C 1
ATOM 2010 O O . GLN A 1 266 ? -2.209 -19.019 -9.980 1.00 93.94 266 GLN A O 1
ATOM 2015 N N . ASP A 1 267 ? -4.317 -19.594 -9.433 1.00 95.94 267 ASP A N 1
ATOM 2016 C CA . ASP A 1 267 ? -4.350 -20.906 -10.094 1.00 95.94 267 ASP A CA 1
ATOM 2017 C C . ASP A 1 267 ? -3.896 -20.828 -11.563 1.00 95.94 267 ASP A C 1
ATOM 2019 O O . ASP A 1 267 ? -3.184 -21.700 -12.068 1.00 95.94 267 ASP A O 1
ATOM 2023 N N . ALA A 1 268 ? -4.296 -19.769 -12.261 1.00 96.62 268 ALA A N 1
ATOM 2024 C CA . ALA A 1 268 ? -3.900 -19.520 -13.637 1.00 96.62 268 ALA A CA 1
ATOM 2025 C C . ALA A 1 268 ? -2.401 -19.208 -13.783 1.00 96.62 268 ALA A C 1
ATOM 2027 O O . ALA A 1 268 ? -1.767 -19.736 -14.695 1.00 96.62 268 ALA A O 1
ATOM 2028 N N . LEU A 1 269 ? -1.804 -18.403 -12.890 1.00 95.00 269 LEU A N 1
ATOM 2029 C CA . LEU A 1 269 ? -0.366 -18.101 -12.953 1.00 95.00 269 LEU A CA 1
ATOM 2030 C C . LEU A 1 269 ? 0.496 -19.354 -12.851 1.00 95.00 269 LEU A C 1
ATOM 2032 O O . LEU A 1 269 ? 1.466 -19.485 -13.591 1.00 95.00 269 LEU A O 1
ATOM 2036 N N . GLU A 1 270 ? 0.130 -20.268 -11.955 1.00 96.44 270 GLU A N 1
ATOM 2037 C CA . GLU A 1 270 ? 0.869 -21.510 -11.695 1.00 96.44 270 GLU A CA 1
ATOM 2038 C C . GLU A 1 270 ? 0.857 -22.476 -12.894 1.00 96.44 270 GLU A C 1
ATOM 2040 O O . GLU A 1 270 ? 1.618 -23.442 -12.926 1.00 96.44 270 GLU A O 1
ATOM 2045 N N . ARG A 1 271 ? 0.029 -22.190 -13.908 1.00 97.94 271 ARG A N 1
ATOM 2046 C CA . ARG A 1 271 ? -0.110 -22.964 -15.148 1.00 97.94 271 ARG A CA 1
ATOM 2047 C C . ARG A 1 271 ? 0.496 -22.277 -16.377 1.00 97.94 271 ARG A C 1
ATOM 2049 O O . ARG A 1 271 ? 0.607 -22.926 -17.418 1.00 97.94 271 ARG A O 1
ATOM 2056 N N . ILE A 1 272 ? 0.929 -21.014 -16.270 1.00 98.19 272 ILE A N 1
ATOM 2057 C CA . ILE A 1 272 ? 1.713 -20.342 -17.321 1.00 98.19 272 ILE A CA 1
ATOM 2058 C C . ILE A 1 272 ? 3.156 -20.846 -17.243 1.00 98.19 272 ILE A C 1
ATOM 2060 O O . ILE A 1 272 ? 3.850 -20.634 -16.248 1.00 98.19 272 ILE A O 1
ATOM 2064 N N . LYS A 1 273 ? 3.632 -21.486 -18.311 1.00 98.19 273 LYS A N 1
ATOM 2065 C CA . LYS A 1 273 ? 4.990 -22.041 -18.381 1.00 98.19 273 LYS A CA 1
ATOM 2066 C C . LYS A 1 273 ? 5.881 -21.087 -19.162 1.00 98.19 273 LYS A C 1
ATOM 2068 O O . LYS A 1 273 ? 5.516 -20.646 -20.250 1.00 98.19 273 LYS A O 1
ATOM 2073 N N . VAL A 1 274 ? 7.044 -20.764 -18.603 1.00 98.25 274 VAL A N 1
ATOM 2074 C CA . VAL A 1 274 ? 8.034 -19.882 -19.231 1.00 98.25 274 VAL A CA 1
ATOM 2075 C C . VAL A 1 274 ? 9.380 -20.580 -19.235 1.00 98.25 274 VAL A C 1
ATOM 2077 O O . VAL A 1 274 ? 9.893 -20.956 -18.182 1.00 98.25 274 VAL A O 1
ATOM 2080 N N . GLU A 1 275 ? 9.947 -20.743 -20.424 1.00 98.19 275 GLU A N 1
ATOM 2081 C CA . GLU A 1 275 ? 11.293 -21.275 -20.595 1.00 98.19 275 GLU A CA 1
ATOM 2082 C C . GLU A 1 275 ? 12.293 -20.117 -20.580 1.00 98.19 275 GLU A C 1
ATOM 2084 O O . GLU A 1 275 ? 12.157 -19.147 -21.333 1.00 98.19 275 GLU A O 1
ATOM 2089 N N . TYR A 1 276 ? 13.303 -20.225 -19.720 1.00 97.94 276 TYR A N 1
ATOM 2090 C CA . TYR A 1 276 ? 14.344 -19.220 -19.540 1.00 97.94 276 TYR A CA 1
ATOM 2091 C C . TYR A 1 276 ? 15.720 -19.792 -19.877 1.00 97.94 276 TYR A C 1
ATOM 2093 O O . TYR A 1 276 ? 16.015 -20.937 -19.543 1.00 97.94 276 TYR A O 1
ATOM 2101 N N . ASP A 1 277 ? 16.580 -18.951 -20.444 1.00 96.75 277 ASP A N 1
ATOM 2102 C CA . ASP A 1 277 ? 18.024 -19.182 -20.561 1.00 96.75 277 ASP A CA 1
ATOM 2103 C C . ASP A 1 277 ? 18.748 -18.219 -19.597 1.00 96.75 277 ASP A C 1
ATOM 2105 O O . ASP A 1 277 ? 18.794 -17.015 -19.878 1.00 96.75 277 ASP A O 1
ATOM 2109 N N . PRO A 1 278 ? 19.195 -18.667 -18.403 1.00 94.50 278 PRO A N 1
ATOM 2110 C CA . PRO A 1 278 ? 19.735 -17.778 -17.373 1.00 94.50 278 PRO A CA 1
ATOM 2111 C C . PRO A 1 278 ? 21.140 -17.252 -17.685 1.00 94.50 278 PRO A C 1
ATOM 2113 O O . PRO A 1 278 ? 22.059 -18.009 -17.981 1.00 94.50 278 PRO A O 1
ATOM 2116 N N . PHE A 1 279 ? 21.336 -15.947 -17.496 1.00 88.38 279 PHE A N 1
ATOM 2117 C CA . PHE A 1 279 ? 22.622 -15.276 -17.682 1.00 88.38 279 PHE A CA 1
ATOM 2118 C C . PHE A 1 279 ? 23.242 -14.879 -16.345 1.00 88.38 279 PHE A C 1
ATOM 2120 O O . PHE A 1 279 ? 22.547 -14.550 -15.382 1.00 88.38 279 PHE A O 1
ATOM 2127 N N . SER A 1 280 ? 24.574 -14.811 -16.314 1.00 84.75 280 SER A N 1
ATOM 2128 C CA . SER A 1 280 ? 25.308 -14.190 -15.212 1.00 84.75 280 SER A CA 1
ATOM 2129 C C . SER A 1 280 ? 24.798 -12.764 -14.974 1.00 84.75 280 SER A C 1
ATOM 2131 O O . SER A 1 280 ? 24.844 -11.908 -15.863 1.00 84.75 280 SER A O 1
ATOM 2133 N N . ALA A 1 281 ? 24.294 -12.516 -13.767 1.00 87.25 281 ALA A N 1
ATOM 2134 C CA . ALA A 1 281 ? 23.869 -11.201 -13.308 1.00 87.25 281 ALA A CA 1
ATOM 2135 C C . ALA A 1 281 ? 25.022 -10.505 -12.568 1.00 87.25 281 ALA A C 1
ATOM 2137 O O . ALA A 1 281 ? 25.744 -11.140 -11.800 1.00 87.25 281 ALA A O 1
ATOM 2138 N N . VAL A 1 282 ? 25.186 -9.198 -12.784 1.00 90.38 282 VAL A N 1
ATOM 2139 C CA . VAL A 1 282 ? 26.223 -8.391 -12.123 1.00 90.38 282 VAL A CA 1
ATOM 2140 C C . VAL A 1 282 ? 25.564 -7.496 -11.075 1.00 90.38 282 VAL A C 1
ATOM 2142 O O . VAL A 1 282 ? 24.780 -6.613 -11.413 1.00 90.38 282 VAL A O 1
ATOM 2145 N N . PHE A 1 283 ? 25.861 -7.746 -9.798 1.00 89.75 283 PHE A N 1
ATOM 2146 C CA . PHE A 1 283 ? 25.220 -7.069 -8.659 1.00 89.75 283 PHE A CA 1
ATOM 2147 C C . PHE A 1 283 ? 26.027 -5.890 -8.087 1.00 89.75 283 PHE A C 1
ATOM 2149 O O . PHE A 1 283 ? 25.489 -5.078 -7.325 1.00 89.75 283 PHE A O 1
ATOM 2156 N N . ASP A 1 284 ? 27.307 -5.797 -8.450 1.00 89.69 284 ASP A N 1
ATOM 2157 C CA . ASP A 1 284 ? 28.191 -4.692 -8.087 1.00 89.69 284 ASP A CA 1
ATOM 2158 C C . ASP A 1 284 ? 28.182 -3.603 -9.182 1.00 89.69 284 ASP A C 1
ATOM 2160 O O . ASP A 1 284 ? 28.347 -3.928 -10.362 1.00 89.69 284 ASP A O 1
ATOM 2164 N N . PRO A 1 285 ? 27.993 -2.314 -8.834 1.00 89.06 285 PRO A N 1
ATOM 2165 C CA . PRO A 1 285 ? 27.887 -1.241 -9.820 1.00 89.06 285 PRO A CA 1
ATOM 2166 C C . PRO A 1 285 ? 29.220 -0.872 -10.489 1.00 89.06 285 PRO A C 1
ATOM 2168 O O . PRO A 1 285 ? 29.194 -0.358 -11.606 1.00 89.06 285 PRO A O 1
ATOM 2171 N N . PHE A 1 286 ? 30.370 -1.125 -9.856 1.00 89.50 286 PHE A N 1
ATOM 2172 C CA . PHE A 1 286 ? 31.689 -0.839 -10.427 1.00 89.50 286 PHE A CA 1
ATOM 2173 C C . PHE A 1 286 ? 32.114 -1.926 -11.414 1.00 89.50 286 PHE A C 1
ATOM 2175 O O . PHE A 1 286 ? 32.659 -1.604 -12.469 1.00 89.50 286 PHE A O 1
ATOM 2182 N N . LEU A 1 287 ? 31.802 -3.195 -11.124 1.00 92.25 287 LEU A N 1
ATOM 2183 C CA . LEU A 1 287 ? 31.928 -4.293 -12.086 1.00 92.25 287 LEU A CA 1
ATOM 2184 C C . LEU A 1 287 ? 30.947 -4.115 -13.249 1.00 92.25 287 LEU A C 1
ATOM 2186 O O . LEU A 1 287 ? 31.345 -4.219 -14.404 1.00 92.25 287 LEU A O 1
ATOM 2190 N N . ALA A 1 288 ? 29.684 -3.770 -12.975 1.00 91.81 288 ALA A N 1
ATOM 2191 C CA . ALA A 1 288 ? 28.690 -3.544 -14.027 1.00 91.81 288 ALA A CA 1
ATOM 2192 C C . ALA A 1 288 ? 29.051 -2.371 -14.956 1.00 91.81 288 ALA A C 1
ATOM 2194 O O . ALA A 1 288 ? 28.605 -2.356 -16.101 1.00 91.81 288 ALA A O 1
ATOM 2195 N N . ALA A 1 289 ? 29.843 -1.403 -14.478 1.00 90.44 289 ALA A N 1
ATOM 2196 C CA . ALA A 1 289 ? 30.306 -0.246 -15.240 1.00 90.44 289 ALA A CA 1
ATOM 2197 C C . ALA A 1 289 ? 31.617 -0.473 -16.022 1.00 90.44 289 ALA A C 1
ATOM 2199 O O . ALA A 1 289 ? 32.078 0.465 -16.678 1.00 90.44 289 ALA A O 1
ATOM 2200 N N . GLN A 1 290 ? 32.221 -1.664 -15.990 1.00 90.94 290 GLN A N 1
ATOM 2201 C CA . GLN A 1 290 ? 33.324 -1.991 -16.903 1.00 90.94 290 GLN A CA 1
ATOM 2202 C C . GLN A 1 290 ? 32.806 -2.172 -18.337 1.00 90.94 290 GLN A C 1
ATOM 2204 O O . GLN A 1 290 ? 31.629 -2.465 -18.557 1.00 90.94 290 GLN A O 1
ATOM 2209 N N . ASP A 1 291 ? 33.666 -1.952 -19.331 1.00 88.75 291 ASP A N 1
ATOM 2210 C CA . ASP A 1 291 ? 33.239 -1.923 -20.737 1.00 88.75 291 ASP A CA 1
ATOM 2211 C C . ASP A 1 291 ? 33.150 -3.330 -21.378 1.00 88.75 291 ASP A C 1
ATOM 2213 O O . ASP A 1 291 ? 32.508 -3.492 -22.420 1.00 88.75 291 ASP A O 1
ATOM 2217 N N . ASP A 1 292 ? 33.724 -4.346 -20.722 1.00 89.19 292 ASP A N 1
ATOM 2218 C CA . ASP A 1 292 ? 33.600 -5.785 -21.008 1.00 89.19 292 ASP A CA 1
ATOM 2219 C C . ASP A 1 292 ? 32.424 -6.460 -20.269 1.00 89.19 292 ASP A C 1
ATOM 2221 O O . ASP A 1 292 ? 32.044 -7.587 -20.598 1.00 89.19 292 ASP A O 1
ATOM 2225 N N . ALA A 1 293 ? 31.815 -5.777 -19.294 1.00 89.81 293 ALA A N 1
ATOM 2226 C CA . ALA A 1 293 ? 30.736 -6.324 -18.483 1.00 89.81 293 ALA A CA 1
ATOM 2227 C C . ALA A 1 293 ? 29.481 -6.669 -19.320 1.00 89.81 293 ALA A C 1
ATOM 2229 O O . ALA A 1 293 ? 29.124 -5.929 -20.246 1.00 89.81 293 ALA A O 1
ATOM 2230 N N . PRO A 1 294 ? 28.735 -7.741 -18.969 1.00 87.69 294 PRO A N 1
ATOM 2231 C CA . PRO A 1 294 ? 27.474 -8.084 -19.621 1.00 87.69 294 PRO A CA 1
ATOM 2232 C C . PRO A 1 294 ? 26.506 -6.894 -19.698 1.00 87.69 294 PRO A C 1
ATOM 2234 O O . PRO A 1 294 ? 26.042 -6.362 -18.685 1.00 87.69 294 PRO A O 1
ATOM 2237 N N . LYS A 1 295 ? 26.191 -6.466 -20.925 1.00 87.00 295 LYS A N 1
ATOM 2238 C CA . LYS A 1 295 ? 25.304 -5.326 -21.185 1.00 87.00 295 LYS A CA 1
ATOM 2239 C C . LYS A 1 295 ? 23.855 -5.714 -20.916 1.00 87.00 295 LYS A C 1
ATOM 2241 O O . LYS A 1 295 ? 23.278 -6.527 -21.642 1.00 87.00 295 LYS A O 1
ATOM 2246 N N . LEU A 1 296 ? 23.240 -5.094 -19.910 1.00 87.88 296 LEU A N 1
ATOM 2247 C CA . LEU A 1 296 ? 21.858 -5.389 -19.523 1.00 87.88 296 LEU A CA 1
ATOM 2248 C C . LEU A 1 296 ? 20.876 -5.022 -20.650 1.00 87.88 296 LEU A C 1
ATOM 2250 O O . LEU A 1 296 ? 19.990 -5.808 -20.996 1.00 87.88 296 LEU A O 1
ATOM 2254 N N . HIS A 1 297 ? 21.107 -3.873 -21.295 1.00 86.88 297 HIS A N 1
ATOM 2255 C CA . HIS A 1 297 ? 20.346 -3.385 -22.448 1.00 86.88 297 HIS A CA 1
ATOM 2256 C C . HIS A 1 297 ? 21.264 -3.143 -23.668 1.00 86.88 297 HIS A C 1
ATOM 2258 O O . HIS A 1 297 ? 21.673 -2.006 -23.902 1.00 86.88 297 HIS A O 1
ATOM 2264 N N . PRO A 1 298 ? 21.600 -4.166 -24.475 1.00 84.56 298 PRO A N 1
ATOM 2265 C CA . PRO A 1 298 ? 22.330 -3.964 -25.727 1.00 84.56 298 PRO A CA 1
ATOM 2266 C C . PRO A 1 298 ? 21.559 -3.037 -26.693 1.00 84.56 298 PRO A C 1
ATOM 2268 O O . PRO A 1 298 ? 20.328 -3.043 -26.678 1.00 84.56 298 PRO A O 1
ATOM 2271 N N . PRO A 1 299 ? 22.241 -2.240 -27.540 1.00 87.06 299 PRO A N 1
ATOM 2272 C CA . PRO A 1 299 ? 23.698 -2.085 -27.650 1.00 87.06 299 PRO A CA 1
ATOM 2273 C C . PRO A 1 299 ? 24.320 -1.156 -26.585 1.00 87.06 299 PRO A C 1
ATOM 2275 O O . PRO A 1 299 ? 25.548 -1.038 -26.518 1.00 87.06 299 PRO A O 1
ATOM 2278 N N . TYR A 1 300 ? 23.486 -0.489 -25.779 1.00 87.00 300 TYR A N 1
ATOM 2279 C CA . TYR A 1 300 ? 23.869 0.550 -24.821 1.00 87.00 300 TYR A CA 1
ATOM 2280 C C . TYR A 1 300 ? 24.838 0.047 -23.737 1.00 87.00 300 TYR A C 1
ATOM 2282 O O . TYR A 1 300 ? 24.883 -1.139 -23.407 1.00 87.00 300 TYR A O 1
ATOM 2290 N N . SER A 1 301 ? 25.623 0.966 -23.169 1.00 88.31 301 SER A N 1
ATOM 2291 C CA . SER A 1 301 ? 26.463 0.680 -22.001 1.00 88.31 301 SER A CA 1
ATOM 2292 C C . SER A 1 301 ? 25.642 0.722 -20.710 1.00 88.31 301 SER A C 1
ATOM 2294 O O . SER A 1 301 ? 24.727 1.535 -20.571 1.00 88.31 301 SER A O 1
ATOM 2296 N N . ASN A 1 302 ? 26.035 -0.098 -19.734 1.00 88.62 302 ASN A N 1
ATOM 2297 C CA . ASN A 1 302 ? 25.554 -0.033 -18.352 1.00 88.62 302 ASN A CA 1
ATOM 2298 C C . ASN A 1 302 ? 25.944 1.300 -17.661 1.00 88.62 302 ASN A C 1
ATOM 2300 O O . ASN A 1 302 ? 25.332 1.704 -16.674 1.00 88.62 302 ASN A O 1
ATOM 2304 N N . LYS A 1 303 ? 26.944 2.019 -18.194 1.00 88.56 303 LYS A N 1
ATOM 2305 C CA . LYS A 1 303 ? 27.437 3.331 -17.734 1.00 88.56 303 LYS A CA 1
ATOM 2306 C C . LYS A 1 303 ? 26.510 4.466 -18.218 1.00 88.56 303 LYS A C 1
ATOM 2308 O O . LYS A 1 303 ? 26.889 5.297 -19.039 1.00 88.56 303 LYS A O 1
ATOM 2313 N N . VAL A 1 304 ? 25.260 4.472 -17.738 1.00 82.56 304 VAL A N 1
ATOM 2314 C CA . VAL A 1 304 ? 24.130 5.265 -18.285 1.00 82.56 304 VAL A CA 1
ATOM 2315 C C . VAL A 1 304 ? 24.339 6.788 -18.274 1.00 82.56 304 VAL A C 1
ATOM 2317 O O . VAL A 1 304 ? 23.852 7.484 -19.169 1.00 82.56 304 VAL A O 1
ATOM 2320 N N . LYS A 1 305 ? 25.020 7.336 -17.261 1.00 83.56 305 LYS A N 1
ATOM 2321 C CA . LYS A 1 305 ? 25.308 8.774 -17.147 1.00 83.56 305 LYS A CA 1
ATOM 2322 C C . LYS A 1 305 ? 26.578 9.001 -16.331 1.00 83.56 305 LYS A C 1
ATOM 2324 O O . LYS A 1 305 ? 26.712 8.446 -15.247 1.00 83.56 305 LYS A O 1
ATOM 2329 N N . MET A 1 306 ? 27.433 9.901 -16.807 1.00 84.81 306 MET A N 1
ATOM 2330 C CA . MET A 1 306 ? 28.492 10.527 -16.014 1.00 84.81 306 MET A CA 1
ATOM 2331 C C . MET A 1 306 ? 28.103 11.980 -15.707 1.00 84.81 306 MET A C 1
ATOM 2333 O O . MET A 1 306 ? 27.439 12.637 -16.513 1.00 84.81 306 MET A O 1
ATOM 2337 N N . ALA A 1 307 ? 28.490 12.479 -14.537 1.00 88.88 307 ALA A N 1
ATOM 2338 C CA . ALA A 1 307 ? 28.394 13.886 -14.173 1.00 88.88 307 ALA A CA 1
ATOM 2339 C C . ALA A 1 307 ? 29.696 14.275 -13.472 1.00 88.88 307 ALA A C 1
ATOM 2341 O O . ALA A 1 307 ? 30.126 13.574 -12.560 1.00 88.88 307 ALA A O 1
ATOM 2342 N N . VAL A 1 308 ? 30.318 15.364 -13.917 1.00 89.75 308 VAL A N 1
ATOM 2343 C CA . VAL A 1 308 ? 31.563 15.885 -13.345 1.00 89.75 308 VAL A CA 1
ATOM 2344 C C . VAL A 1 308 ? 31.233 17.206 -12.664 1.00 89.75 308 VAL A C 1
ATOM 2346 O O . VAL A 1 308 ? 30.580 18.059 -13.266 1.00 89.75 308 VAL A O 1
ATOM 2349 N N . VAL A 1 309 ? 31.654 17.361 -11.412 1.00 90.94 309 VAL A N 1
ATOM 2350 C CA . VAL A 1 309 ? 31.554 18.617 -10.662 1.00 90.94 309 VAL A CA 1
ATOM 2351 C C . VAL A 1 309 ? 32.963 19.185 -10.566 1.00 90.94 309 VAL A C 1
ATOM 2353 O O . VAL A 1 309 ? 33.852 18.522 -10.043 1.00 90.94 309 VAL A O 1
ATOM 2356 N N . VAL A 1 310 ? 33.166 20.389 -11.098 1.00 90.50 310 VAL A N 1
ATOM 2357 C CA . VAL A 1 310 ? 34.451 21.098 -11.068 1.00 90.50 310 VAL A CA 1
ATOM 2358 C C . VAL A 1 310 ? 34.233 22.425 -10.356 1.00 90.50 310 VAL A C 1
ATOM 2360 O O . VAL A 1 310 ? 33.357 23.196 -10.747 1.00 90.50 310 VAL A O 1
ATOM 2363 N N . GLN A 1 311 ? 35.010 22.684 -9.307 1.00 93.12 311 GLN A N 1
ATOM 2364 C CA . GLN A 1 311 ? 34.960 23.926 -8.543 1.00 93.12 311 GLN A CA 1
ATOM 2365 C C . GLN A 1 311 ? 36.360 24.251 -8.019 1.00 93.12 311 GLN A C 1
ATOM 2367 O O . GLN A 1 311 ? 36.932 23.473 -7.262 1.00 93.12 311 GLN A O 1
ATOM 2372 N N . GLY A 1 312 ? 36.890 25.413 -8.408 1.00 94.31 312 GLY A N 1
ATOM 2373 C CA . GLY A 1 312 ? 38.268 25.797 -8.100 1.00 94.31 312 GLY A CA 1
ATOM 2374 C C . GLY A 1 312 ? 39.308 25.003 -8.897 1.00 94.31 312 GLY A C 1
ATOM 2375 O O . GLY A 1 312 ? 39.000 24.414 -9.933 1.00 94.31 312 GLY A O 1
ATOM 2376 N N . ASP A 1 313 ? 40.540 25.025 -8.399 1.00 95.19 313 ASP A N 1
ATOM 2377 C CA . ASP A 1 313 ? 41.682 24.269 -8.911 1.00 95.19 313 ASP A CA 1
ATOM 2378 C C . ASP A 1 313 ? 41.967 23.115 -7.938 1.00 95.19 313 ASP A C 1
ATOM 2380 O O . ASP A 1 313 ? 42.240 23.345 -6.757 1.00 95.19 313 ASP A O 1
ATOM 2384 N N . LEU A 1 314 ? 41.837 21.878 -8.425 1.00 92.75 314 LEU A N 1
ATOM 2385 C CA . LEU A 1 314 ? 41.978 20.673 -7.608 1.00 92.75 314 LEU A CA 1
ATOM 2386 C C . LEU A 1 314 ? 43.444 20.397 -7.253 1.00 92.75 314 LEU A C 1
ATOM 2388 O O . LEU A 1 314 ? 43.740 20.067 -6.109 1.00 92.75 314 LEU A O 1
ATOM 2392 N N . GLU A 1 315 ? 44.355 20.546 -8.215 1.00 94.44 315 GLU A N 1
ATOM 2393 C CA . GLU A 1 315 ? 45.780 20.253 -8.026 1.00 94.44 315 GLU A CA 1
ATOM 2394 C C . GLU A 1 315 ? 46.388 21.251 -7.042 1.00 94.44 315 GLU A C 1
ATOM 2396 O O . GLU A 1 315 ? 47.034 20.858 -6.068 1.00 94.44 315 GLU A O 1
ATOM 2401 N N . LYS A 1 316 ? 46.071 22.538 -7.220 1.00 96.75 316 LYS A N 1
ATOM 2402 C CA . LYS A 1 316 ? 46.432 23.585 -6.267 1.00 96.75 316 LYS A CA 1
ATOM 2403 C C . LYS A 1 316 ? 45.796 23.350 -4.893 1.00 96.75 316 LYS A C 1
ATOM 2405 O O . LYS A 1 316 ? 46.483 23.465 -3.881 1.00 96.75 316 LYS A O 1
ATOM 2410 N N . GLY A 1 317 ? 44.509 22.998 -4.849 1.00 95.06 317 GLY A N 1
ATOM 2411 C CA . GLY A 1 317 ? 43.780 22.759 -3.601 1.00 95.06 317 GLY A CA 1
ATOM 2412 C C . GLY A 1 317 ? 44.343 21.604 -2.767 1.00 95.06 317 GLY A C 1
ATOM 2413 O O . GLY A 1 317 ? 44.342 21.694 -1.544 1.00 95.06 317 GLY A O 1
ATOM 2414 N N . PHE A 1 318 ? 44.866 20.552 -3.406 1.00 95.00 318 PHE A N 1
ATOM 2415 C CA . PHE A 1 318 ? 45.583 19.469 -2.722 1.00 95.00 318 PHE A CA 1
ATOM 2416 C C . PHE A 1 318 ? 47.028 19.847 -2.356 1.00 95.00 318 PHE A C 1
ATOM 2418 O O . PHE A 1 318 ? 47.518 19.408 -1.319 1.00 95.00 318 PHE A O 1
ATOM 2425 N N . ALA A 1 319 ? 47.711 20.662 -3.168 1.00 97.00 319 ALA A N 1
ATOM 2426 C CA . ALA A 1 319 ? 49.091 21.088 -2.909 1.00 97.00 319 ALA A CA 1
ATOM 2427 C C . ALA A 1 319 ? 49.226 22.128 -1.777 1.00 97.00 319 ALA A C 1
ATOM 2429 O O . ALA A 1 319 ? 50.260 22.172 -1.116 1.00 97.00 319 ALA A O 1
ATOM 2430 N N . GLU A 1 320 ? 48.201 22.957 -1.549 1.00 97.00 320 GLU A N 1
ATOM 2431 C CA . GLU A 1 320 ? 48.161 23.969 -0.477 1.00 97.00 320 GLU A CA 1
ATOM 2432 C C . GLU A 1 320 ? 47.472 23.474 0.819 1.00 97.00 320 GLU A C 1
ATOM 2434 O O . GLU A 1 320 ? 47.294 24.257 1.749 1.00 97.00 320 GLU A O 1
ATOM 2439 N N . ALA A 1 321 ? 47.068 22.200 0.908 1.00 97.38 321 ALA A N 1
ATOM 2440 C CA . ALA A 1 321 ? 46.328 21.670 2.059 1.00 97.38 321 ALA A CA 1
ATOM 2441 C C . ALA A 1 321 ? 47.238 21.207 3.215 1.00 97.38 321 ALA A C 1
ATOM 2443 O O . ALA A 1 321 ? 48.033 20.282 3.054 1.00 97.38 321 ALA A O 1
ATOM 2444 N N . ASP A 1 322 ? 47.035 21.757 4.420 1.00 98.00 322 ASP A N 1
ATOM 2445 C CA . ASP A 1 322 ? 47.726 21.314 5.647 1.00 98.00 322 ASP A CA 1
ATOM 2446 C C . ASP A 1 322 ? 47.425 19.848 6.023 1.00 98.00 322 ASP A C 1
ATOM 2448 O O . ASP A 1 322 ? 48.246 19.170 6.643 1.00 98.00 322 ASP A O 1
ATOM 2452 N N . VAL A 1 323 ? 46.221 19.362 5.692 1.00 97.62 323 VAL A N 1
ATOM 2453 C CA . VAL A 1 323 ? 45.737 18.009 6.006 1.00 97.62 323 VAL A CA 1
ATOM 2454 C C . VAL A 1 323 ? 44.847 17.497 4.874 1.00 97.62 323 VAL A C 1
ATOM 2456 O O . VAL A 1 323 ? 43.897 18.166 4.470 1.00 97.62 323 VAL A O 1
ATOM 2459 N N . ILE A 1 324 ? 45.105 16.269 4.420 1.00 96.62 324 ILE A N 1
ATOM 2460 C CA . ILE A 1 324 ? 44.276 15.534 3.456 1.00 96.62 324 ILE A CA 1
ATOM 2461 C C . ILE A 1 324 ? 43.641 14.338 4.177 1.00 96.62 324 ILE A C 1
ATOM 2463 O O . ILE A 1 324 ? 44.312 13.638 4.935 1.00 96.62 324 ILE A O 1
ATOM 2467 N N . VAL A 1 325 ? 42.348 14.095 3.943 1.00 96.38 325 VAL A N 1
ATOM 2468 C CA . VAL A 1 325 ? 41.609 12.946 4.494 1.00 96.38 325 VAL A CA 1
ATOM 2469 C C . VAL A 1 325 ? 40.792 12.291 3.384 1.00 96.38 325 VAL A C 1
ATOM 2471 O O . VAL A 1 325 ? 39.910 12.923 2.806 1.00 96.38 325 VAL A O 1
ATOM 2474 N N . GLU A 1 326 ? 41.049 11.012 3.123 1.00 95.88 326 GLU A N 1
ATOM 2475 C CA . GLU A 1 326 ? 40.336 10.199 2.134 1.00 95.88 326 GLU A CA 1
ATOM 2476 C C . GLU A 1 326 ? 39.570 9.065 2.833 1.00 95.88 326 GLU A C 1
ATOM 2478 O O . GLU A 1 326 ? 40.060 8.480 3.798 1.00 95.88 326 GLU A O 1
ATOM 2483 N N . ASN A 1 327 ? 38.349 8.770 2.376 1.00 96.31 327 ASN A N 1
ATOM 2484 C CA . ASN A 1 327 ? 37.499 7.704 2.911 1.00 96.31 327 ASN A CA 1
ATOM 2485 C C . ASN A 1 327 ? 36.563 7.156 1.826 1.00 96.31 327 ASN A C 1
ATOM 2487 O O . ASN A 1 327 ? 36.055 7.910 0.995 1.00 96.31 327 ASN A O 1
ATOM 2491 N N . ILE A 1 328 ? 36.256 5.859 1.898 1.00 93.50 328 ILE A N 1
ATOM 2492 C CA . ILE A 1 328 ? 35.228 5.214 1.072 1.00 93.50 328 ILE A CA 1
ATOM 2493 C C . ILE A 1 328 ? 33.956 5.053 1.910 1.00 93.50 328 ILE A C 1
ATOM 2495 O O . ILE A 1 328 ? 33.980 4.446 2.979 1.00 93.50 328 ILE A O 1
ATOM 2499 N N . TYR A 1 329 ? 32.833 5.565 1.403 1.00 93.38 329 TYR A N 1
ATOM 2500 C CA . TYR A 1 329 ? 31.523 5.461 2.047 1.00 93.38 329 TYR A CA 1
ATOM 2501 C C . TYR A 1 329 ? 30.557 4.646 1.187 1.00 93.38 329 TYR A C 1
ATOM 2503 O O . TYR A 1 329 ? 30.467 4.842 -0.024 1.00 93.38 329 TYR A O 1
ATOM 2511 N N . THR A 1 330 ? 29.772 3.778 1.822 1.00 90.31 330 THR A N 1
ATOM 2512 C CA . THR A 1 330 ? 28.688 3.023 1.176 1.00 90.31 330 THR A CA 1
ATOM 2513 C C . THR A 1 330 ? 27.370 3.267 1.896 1.00 90.31 330 THR A C 1
ATOM 2515 O O . THR A 1 330 ? 27.338 3.337 3.123 1.00 90.31 330 THR A O 1
ATOM 2518 N N . SER A 1 331 ? 26.270 3.333 1.146 1.00 90.81 331 SER A N 1
ATOM 2519 C CA . SER A 1 331 ? 24.912 3.350 1.698 1.00 90.81 331 SER A CA 1
ATOM 2520 C C . SER A 1 331 ? 24.199 2.021 1.412 1.00 90.81 331 SER A C 1
ATOM 2522 O O . SER A 1 331 ? 24.455 1.400 0.376 1.00 90.81 331 SER A O 1
ATOM 2524 N N . PRO A 1 332 ? 23.316 1.547 2.312 1.00 89.44 332 PRO A N 1
ATOM 2525 C CA . PRO A 1 332 ? 22.450 0.410 2.020 1.00 89.44 332 PRO A CA 1
ATOM 2526 C C . PRO A 1 332 ? 21.414 0.783 0.948 1.00 89.44 332 PRO A C 1
ATOM 2528 O O . PRO A 1 332 ? 21.264 1.945 0.577 1.00 89.44 332 PRO A O 1
ATOM 2531 N N . ARG A 1 333 ? 20.640 -0.207 0.494 1.00 83.25 333 ARG A N 1
ATOM 2532 C CA . ARG A 1 333 ? 19.453 -0.009 -0.352 1.00 83.25 333 ARG A CA 1
ATOM 2533 C C . ARG A 1 333 ? 18.196 -0.096 0.539 1.00 83.25 333 ARG A C 1
ATOM 2535 O O . ARG A 1 333 ? 17.675 -1.196 0.703 1.00 83.25 333 ARG A O 1
ATOM 2542 N N . PRO A 1 334 ? 17.763 0.990 1.215 1.00 84.12 334 PRO A N 1
ATOM 2543 C CA . PRO A 1 334 ? 16.641 0.935 2.149 1.00 84.12 334 PRO A CA 1
ATOM 2544 C C . PRO A 1 334 ? 15.308 0.795 1.412 1.00 84.12 334 PRO A C 1
ATOM 2546 O O . PRO A 1 334 ? 15.029 1.548 0.482 1.00 84.12 334 PRO A O 1
ATOM 2549 N N . GLU A 1 335 ? 14.450 -0.107 1.884 1.00 82.38 335 GLU A N 1
ATOM 2550 C CA . GLU A 1 335 ? 13.068 -0.182 1.413 1.00 82.38 335 GLU A CA 1
ATOM 2551 C C . GLU A 1 335 ? 12.206 0.916 2.066 1.00 82.38 335 GLU A C 1
ATOM 2553 O O . GLU A 1 335 ? 12.343 1.255 3.251 1.00 82.38 335 GLU A O 1
ATOM 2558 N N . HIS A 1 336 ? 11.279 1.470 1.287 1.00 80.00 336 HIS A N 1
ATOM 2559 C CA . HIS A 1 336 ? 10.305 2.471 1.703 1.00 80.00 336 HIS A CA 1
ATOM 2560 C C . HIS A 1 336 ? 9.458 1.970 2.869 1.00 80.00 336 HIS A C 1
ATOM 2562 O O . HIS A 1 336 ? 9.213 2.733 3.802 1.00 80.00 336 HIS A O 1
ATOM 2568 N N . ALA A 1 337 ? 9.050 0.695 2.836 1.00 86.44 337 ALA A N 1
ATOM 2569 C CA . ALA A 1 337 ? 8.176 0.059 3.825 1.00 86.44 337 ALA A CA 1
ATOM 2570 C C . ALA A 1 337 ? 6.900 0.886 4.098 1.00 86.44 337 ALA A C 1
ATOM 2572 O O . ALA A 1 337 ? 6.547 1.174 5.246 1.00 86.44 337 ALA A O 1
ATOM 2573 N N . ALA A 1 338 ? 6.237 1.316 3.018 1.00 85.69 338 ALA A N 1
ATOM 2574 C CA . ALA A 1 338 ? 4.900 1.898 3.087 1.00 85.69 338 ALA A CA 1
ATOM 2575 C C . ALA A 1 338 ? 3.902 0.855 3.622 1.00 85.69 338 ALA A C 1
ATOM 2577 O O . ALA A 1 338 ? 4.052 -0.339 3.371 1.00 85.69 338 ALA A O 1
ATOM 2578 N N . LEU A 1 339 ? 2.894 1.300 4.378 1.00 90.00 339 LEU A N 1
ATOM 2579 C CA . LEU A 1 339 ? 1.946 0.379 5.016 1.00 90.00 339 LEU A CA 1
ATOM 2580 C C . LEU A 1 339 ? 0.811 -0.053 4.088 1.00 90.00 339 LEU A C 1
ATOM 2582 O O . LEU A 1 339 ? 0.321 -1.164 4.242 1.00 90.00 339 LEU A O 1
ATOM 2586 N N . GLU A 1 340 ? 0.417 0.783 3.124 1.00 88.25 340 GLU A N 1
ATOM 2587 C CA . GLU A 1 340 ? -0.415 0.349 1.997 1.00 88.25 340 GLU A CA 1
ATOM 2588 C C . GLU A 1 340 ? 0.454 -0.491 1.044 1.00 88.25 340 GLU A C 1
ATOM 2590 O O . GLU 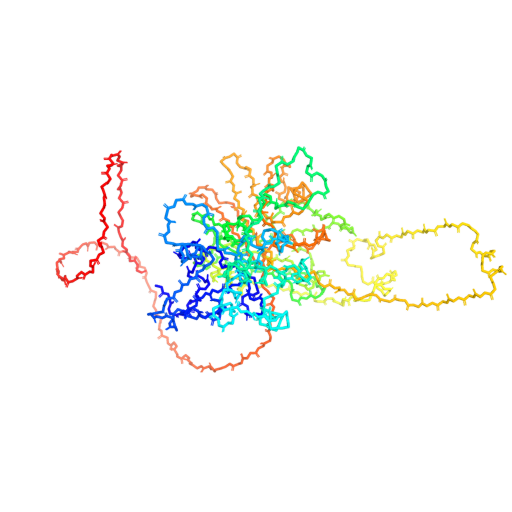A 1 340 ? 1.354 0.076 0.414 1.00 88.25 340 GLU A O 1
ATOM 2595 N N . PRO A 1 341 ? 0.210 -1.810 0.899 1.00 83.44 341 PRO A N 1
ATOM 2596 C CA . PRO A 1 341 ? 0.727 -2.560 -0.234 1.00 83.44 341 PRO A CA 1
ATOM 2597 C C . PRO A 1 341 ? 0.059 -1.978 -1.470 1.00 83.44 341 PRO A C 1
ATOM 2599 O O . PRO A 1 341 ? -1.124 -1.632 -1.430 1.00 83.44 341 PRO A O 1
ATOM 2602 N N . GLU A 1 342 ? 0.796 -1.847 -2.564 1.00 80.56 342 GLU A N 1
ATOM 2603 C CA . GLU A 1 342 ? 0.273 -1.119 -3.710 1.00 80.56 342 GLU A CA 1
ATOM 2604 C C . GLU A 1 342 ? -1.052 -1.769 -4.196 1.00 80.56 342 GLU A C 1
ATOM 2606 O O . GLU A 1 342 ? -1.167 -2.988 -4.332 1.00 80.56 342 GLU A O 1
ATOM 2611 N N . ALA A 1 343 ? -2.075 -0.961 -4.474 1.00 84.31 343 ALA A N 1
ATOM 2612 C CA . ALA A 1 343 ? -3.366 -1.433 -4.981 1.00 84.31 343 ALA A CA 1
ATOM 2613 C C . ALA A 1 343 ? -3.875 -0.543 -6.125 1.00 84.31 343 ALA A C 1
ATOM 2615 O O . ALA A 1 343 ? -3.394 0.580 -6.297 1.00 84.31 343 ALA A O 1
ATOM 2616 N N . GLY A 1 344 ? -4.846 -1.027 -6.903 1.00 87.50 344 GLY A N 1
ATOM 2617 C CA . GLY A 1 344 ? -5.476 -0.236 -7.961 1.00 87.50 344 GLY A CA 1
ATOM 2618 C C . GLY A 1 344 ? -6.799 -0.803 -8.483 1.00 87.50 344 GLY A C 1
ATOM 2619 O O . GLY A 1 344 ? -7.115 -1.976 -8.298 1.00 87.50 344 GLY A O 1
ATOM 2620 N N . LEU A 1 345 ? -7.564 0.040 -9.170 1.00 88.19 345 LEU A N 1
ATOM 2621 C CA . LEU A 1 345 ? -8.782 -0.325 -9.901 1.00 88.19 345 LEU A CA 1
ATOM 2622 C C . LEU A 1 345 ? -8.735 0.346 -11.278 1.00 88.19 345 LEU A C 1
ATOM 2624 O O . LEU A 1 345 ? -8.573 1.565 -11.344 1.00 88.19 345 LEU A O 1
ATOM 2628 N N . ALA A 1 346 ? -8.879 -0.423 -12.353 1.00 89.81 346 ALA A N 1
ATOM 2629 C CA . ALA A 1 346 ? -8.924 0.079 -13.724 1.00 89.81 346 ALA A CA 1
ATOM 2630 C C . ALA A 1 346 ? -10.258 -0.270 -14.401 1.00 89.81 346 ALA A C 1
ATOM 2632 O O . ALA A 1 346 ? -10.850 -1.309 -14.120 1.00 89.81 346 ALA A O 1
ATOM 2633 N N . TYR A 1 347 ? -10.740 0.606 -15.278 1.00 90.38 347 TYR A N 1
ATOM 2634 C CA . TYR A 1 347 ? -11.962 0.403 -16.058 1.00 90.38 347 TYR A CA 1
ATOM 2635 C C . TYR A 1 347 ? -11.930 1.212 -17.358 1.00 90.38 347 TYR A C 1
ATOM 2637 O O . TYR A 1 347 ? -11.095 2.104 -17.531 1.00 90.38 347 TYR A O 1
ATOM 2645 N N . LEU A 1 348 ? -12.844 0.882 -18.268 1.00 91.62 348 LEU A N 1
ATOM 2646 C CA . LEU A 1 348 ? -13.165 1.681 -19.445 1.00 91.62 348 LEU A CA 1
ATOM 2647 C C . LEU A 1 348 ? -14.417 2.518 -19.159 1.00 91.62 348 LEU A C 1
ATOM 2649 O O . LEU A 1 348 ? -15.375 2.009 -18.579 1.00 91.62 348 LEU A O 1
ATOM 2653 N N . GLU A 1 349 ? -14.395 3.784 -19.563 1.00 92.31 349 GLU A N 1
ATOM 2654 C CA . GLU A 1 349 ? -15.589 4.635 -19.685 1.00 92.31 349 GLU A CA 1
ATOM 2655 C C . GLU A 1 349 ? -16.298 4.335 -21.024 1.00 92.31 349 GLU A C 1
ATOM 2657 O O . GLU A 1 349 ? -15.670 3.820 -21.954 1.00 92.31 349 GLU A O 1
ATOM 2662 N N . ASP A 1 350 ? -17.573 4.717 -21.173 1.00 91.25 350 ASP A N 1
ATOM 2663 C CA . ASP A 1 350 ? -18.373 4.468 -22.393 1.00 91.25 350 ASP A CA 1
ATOM 2664 C C . ASP A 1 350 ? -17.771 5.072 -23.681 1.00 91.25 350 ASP A C 1
ATOM 2666 O O . ASP A 1 350 ? -18.061 4.613 -24.786 1.00 91.25 350 ASP A O 1
ATOM 2670 N N . ASP A 1 351 ? -16.915 6.097 -23.569 1.00 89.94 351 ASP A N 1
ATOM 2671 C CA . ASP A 1 351 ? -16.203 6.686 -24.711 1.00 89.94 351 ASP A CA 1
ATOM 2672 C C . ASP A 1 351 ? -14.927 5.907 -25.105 1.00 89.94 351 ASP A C 1
ATOM 2674 O O . ASP A 1 351 ? -14.259 6.265 -26.080 1.00 89.94 351 ASP A O 1
ATOM 2678 N N . GLY A 1 352 ? -14.546 4.878 -24.345 1.00 88.44 352 GLY A N 1
ATOM 2679 C CA . GLY A 1 352 ? -13.298 4.130 -24.502 1.00 88.44 352 GLY A CA 1
ATOM 2680 C C . GLY A 1 352 ? -12.070 4.776 -23.846 1.00 88.44 352 GLY A C 1
ATOM 2681 O O . GLY A 1 352 ? -10.944 4.427 -24.202 1.00 88.44 352 GLY A O 1
ATOM 2682 N N . GLN A 1 353 ? -12.226 5.736 -22.927 1.00 93.44 353 GLN A N 1
ATOM 2683 C CA . GLN A 1 353 ? -11.125 6.192 -22.072 1.00 93.44 353 GLN A CA 1
ATOM 2684 C C . GLN A 1 353 ? -10.787 5.131 -21.012 1.00 93.44 353 GLN A C 1
ATOM 2686 O O . GLN A 1 353 ? -11.644 4.701 -20.244 1.00 93.44 353 GLN A O 1
ATOM 2691 N N . VAL A 1 354 ? -9.506 4.763 -20.923 1.00 92.38 354 VAL A N 1
ATOM 2692 C CA . VAL A 1 354 ? -8.957 3.937 -19.841 1.00 92.38 354 VAL A CA 1
ATOM 2693 C C . VAL A 1 354 ? -8.783 4.802 -18.594 1.00 92.38 354 VAL A C 1
ATOM 2695 O O . VAL A 1 354 ? -7.972 5.736 -18.584 1.00 92.38 354 VAL A O 1
ATOM 2698 N N . VAL A 1 355 ? -9.499 4.477 -17.520 1.00 93.44 355 VAL A N 1
ATOM 2699 C CA . VAL A 1 355 ? -9.381 5.150 -16.221 1.00 93.44 355 VAL A CA 1
ATOM 2700 C C . VAL A 1 355 ? -8.717 4.220 -15.215 1.00 93.44 355 VAL A C 1
ATOM 2702 O O . VAL A 1 355 ? -9.165 3.099 -14.995 1.00 93.44 355 VAL A O 1
ATOM 2705 N N . ILE A 1 356 ? -7.653 4.698 -14.567 1.00 91.75 356 ILE A N 1
ATOM 2706 C CA . ILE A 1 356 ? -6.906 3.955 -13.545 1.00 91.75 356 ILE A CA 1
ATOM 2707 C C . ILE A 1 356 ? -6.936 4.734 -12.230 1.00 91.75 356 ILE A C 1
ATOM 2709 O O . ILE A 1 356 ? -6.427 5.852 -12.130 1.00 91.75 356 ILE A O 1
ATOM 2713 N N . ARG A 1 357 ? -7.505 4.122 -11.193 1.00 89.88 357 ARG A N 1
ATOM 2714 C CA . ARG A 1 357 ? -7.498 4.615 -9.813 1.00 89.88 357 ARG A CA 1
ATOM 2715 C C . ARG A 1 357 ? -6.360 3.935 -9.056 1.00 89.88 357 ARG A C 1
ATOM 2717 O O . ARG A 1 357 ? -6.464 2.759 -8.721 1.00 89.88 357 ARG A O 1
ATOM 2724 N N . THR A 1 358 ? -5.267 4.655 -8.812 1.00 87.00 358 THR A N 1
ATOM 2725 C CA . THR A 1 358 ? -4.050 4.125 -8.164 1.00 87.00 358 THR A CA 1
ATOM 2726 C C . THR A 1 358 ? -3.345 5.229 -7.361 1.00 87.00 358 THR A C 1
ATOM 2728 O O . THR A 1 358 ? -3.370 6.381 -7.805 1.00 87.00 358 THR A O 1
ATOM 2731 N N . PRO A 1 359 ? -2.744 4.952 -6.183 1.00 83.75 359 PRO A N 1
ATOM 2732 C CA . PRO A 1 359 ? -2.120 5.970 -5.343 1.00 83.75 359 PRO A CA 1
ATOM 2733 C C . PRO A 1 359 ? -0.745 6.356 -5.912 1.00 83.75 359 PRO A C 1
ATOM 2735 O O . PRO A 1 359 ? 0.289 5.847 -5.487 1.00 83.75 359 PRO A O 1
ATOM 2738 N N . LEU A 1 360 ? -0.740 7.232 -6.921 1.00 81.44 360 LEU A N 1
ATOM 2739 C CA . LEU A 1 360 ? 0.446 7.646 -7.674 1.00 81.44 360 LEU A CA 1
ATOM 2740 C C . LEU A 1 360 ? 0.692 9.157 -7.542 1.00 81.44 360 LEU A C 1
ATOM 2742 O O . LEU A 1 360 ? -0.163 9.973 -7.880 1.00 81.44 360 LEU A O 1
ATOM 2746 N N . HIS A 1 361 ? 1.907 9.531 -7.131 1.00 81.50 361 HIS A N 1
ATOM 2747 C CA . HIS A 1 361 ? 2.301 10.927 -6.876 1.00 81.50 361 HIS A CA 1
ATOM 2748 C C . HIS A 1 361 ? 2.440 11.781 -8.152 1.00 81.50 361 HIS A C 1
ATOM 2750 O O . HIS A 1 361 ? 2.400 13.009 -8.092 1.00 81.50 361 HIS A O 1
ATOM 2756 N N . HIS A 1 362 ? 2.615 11.150 -9.317 1.00 83.69 362 HIS A N 1
ATOM 2757 C CA . HIS A 1 362 ? 2.813 11.828 -10.601 1.00 83.69 362 HIS A CA 1
ATOM 2758 C C . HIS A 1 362 ? 1.828 11.298 -11.664 1.00 83.69 362 HIS A C 1
ATOM 2760 O O . HIS A 1 362 ? 2.247 10.639 -12.621 1.00 83.69 362 HIS A O 1
ATOM 2766 N N . PRO A 1 363 ? 0.512 11.565 -11.528 1.00 86.44 363 PRO A N 1
ATOM 2767 C CA . PRO A 1 363 ? -0.522 10.957 -12.371 1.00 86.44 363 PRO A CA 1
ATOM 2768 C C . PRO A 1 363 ? -0.347 11.254 -13.866 1.00 86.44 363 PRO A C 1
ATOM 2770 O O . PRO A 1 363 ? -0.585 10.375 -14.686 1.00 86.44 363 PRO A O 1
ATOM 2773 N N . PHE A 1 364 ? 0.142 12.443 -14.241 1.00 90.38 364 PHE A N 1
ATOM 2774 C CA . PHE A 1 364 ? 0.420 12.784 -15.644 1.00 90.38 364 PHE A CA 1
ATOM 2775 C C . PHE A 1 364 ? 1.604 12.010 -16.238 1.00 90.38 364 PHE A C 1
ATOM 2777 O O . PHE A 1 364 ? 1.567 11.648 -17.409 1.00 90.38 364 PHE A O 1
ATOM 2784 N N . VAL A 1 365 ? 2.632 11.717 -15.436 1.00 86.94 365 VAL A N 1
ATOM 2785 C CA . VAL A 1 365 ? 3.787 10.915 -15.872 1.00 86.94 365 VAL A CA 1
ATOM 2786 C C . VAL A 1 365 ? 3.369 9.455 -16.051 1.00 86.94 365 VAL A C 1
ATOM 2788 O O . VAL A 1 365 ? 3.682 8.850 -17.071 1.00 86.94 365 VAL A O 1
ATOM 2791 N N . GLY A 1 366 ? 2.592 8.913 -15.107 1.00 85.75 366 GLY A N 1
ATOM 2792 C CA . GLY A 1 366 ? 2.038 7.564 -15.231 1.00 85.75 366 GLY A CA 1
ATOM 2793 C C . GLY A 1 366 ? 1.070 7.418 -16.402 1.00 85.75 366 GLY A C 1
ATOM 2794 O O . GLY A 1 366 ? 1.161 6.444 -17.141 1.00 85.75 366 GLY A O 1
ATOM 2795 N N . ARG A 1 367 ? 0.192 8.407 -16.621 1.00 90.50 367 ARG A N 1
ATOM 2796 C CA . ARG A 1 367 ? -0.708 8.466 -17.782 1.00 90.50 367 ARG A CA 1
ATOM 2797 C C . ARG A 1 367 ? 0.076 8.357 -19.083 1.00 90.50 367 ARG A C 1
ATOM 2799 O O . ARG A 1 367 ? -0.322 7.609 -19.966 1.00 90.50 367 ARG A O 1
ATOM 2806 N N . ASP A 1 368 ? 1.170 9.103 -19.196 1.00 89.50 368 ASP A N 1
ATOM 2807 C CA . ASP A 1 368 ? 1.981 9.138 -20.409 1.00 89.50 368 ASP A CA 1
ATOM 2808 C C . ASP A 1 368 ? 2.694 7.803 -20.663 1.00 89.50 368 ASP A C 1
ATOM 2810 O O . ASP A 1 368 ? 2.722 7.362 -21.809 1.00 89.50 368 ASP A O 1
ATOM 2814 N N . CYS A 1 369 ? 3.183 7.120 -19.621 1.00 87.88 369 CYS A N 1
ATOM 2815 C CA . CYS A 1 369 ? 3.741 5.769 -19.752 1.00 87.88 369 CYS A CA 1
ATOM 2816 C C . CYS A 1 369 ? 2.677 4.718 -20.087 1.00 87.88 369 CYS A C 1
ATOM 2818 O O . CYS A 1 369 ? 2.898 3.912 -20.981 1.00 87.88 369 CYS A O 1
ATOM 2820 N N . VAL A 1 370 ? 1.504 4.756 -19.447 1.00 89.44 370 VAL A N 1
ATOM 2821 C CA . VAL A 1 370 ? 0.381 3.849 -19.754 1.00 89.44 370 VAL A CA 1
ATOM 2822 C C . VAL A 1 370 ? -0.129 4.052 -21.181 1.00 89.44 370 VAL A C 1
ATOM 2824 O O . VAL A 1 370 ? -0.335 3.075 -21.893 1.00 89.44 370 VAL A O 1
ATOM 2827 N N . ALA A 1 371 ? -0.273 5.299 -21.631 1.00 90.56 371 ALA A N 1
ATOM 2828 C CA . ALA A 1 371 ? -0.621 5.610 -23.014 1.00 90.56 371 ALA A CA 1
ATOM 2829 C C . ALA A 1 371 ? 0.426 5.048 -23.991 1.00 90.56 371 ALA A C 1
ATOM 2831 O O . ALA A 1 371 ? 0.078 4.343 -24.935 1.00 90.56 371 ALA A O 1
ATOM 2832 N N . ASP A 1 372 ? 1.711 5.280 -23.717 1.00 90.00 372 ASP A N 1
ATOM 2833 C CA . ASP A 1 372 ? 2.806 4.802 -24.560 1.00 90.00 372 ASP A CA 1
ATOM 2834 C C . ASP A 1 372 ? 2.944 3.261 -24.573 1.00 90.00 372 ASP A C 1
ATOM 2836 O O . ASP A 1 372 ? 3.249 2.703 -25.629 1.00 90.00 372 ASP A O 1
ATOM 2840 N N . TRP A 1 373 ? 2.673 2.569 -23.457 1.00 88.56 373 TRP A N 1
ATOM 2841 C CA . TRP A 1 373 ? 2.677 1.100 -23.342 1.00 88.56 373 TRP A CA 1
ATOM 2842 C C . TRP A 1 373 ? 1.465 0.413 -23.984 1.00 88.56 373 TRP A C 1
ATOM 2844 O O . TRP A 1 373 ? 1.596 -0.711 -24.464 1.00 88.56 373 TRP A O 1
ATOM 2854 N N . LEU A 1 374 ? 0.297 1.060 -23.980 1.00 87.69 374 LEU A N 1
ATOM 2855 C CA . LEU A 1 374 ? -0.934 0.535 -24.585 1.00 87.69 374 LEU A CA 1
ATOM 2856 C C . LEU A 1 374 ? -1.120 0.984 -26.048 1.00 87.69 374 LEU A C 1
ATOM 2858 O O . LEU A 1 374 ? -2.110 0.622 -26.671 1.00 87.69 374 LEU A O 1
ATOM 2862 N N . GLY A 1 375 ? -0.211 1.804 -26.590 1.00 91.31 375 GLY A N 1
ATOM 2863 C CA . GLY A 1 375 ? -0.340 2.387 -27.935 1.00 91.31 375 GLY A CA 1
ATOM 2864 C C . GLY A 1 375 ? -1.423 3.473 -28.053 1.00 91.31 375 GLY A C 1
ATOM 2865 O O . GLY A 1 375 ? -1.748 3.912 -29.155 1.00 91.31 375 GLY A O 1
ATOM 2866 N N . LEU A 1 376 ? -1.987 3.928 -26.930 1.00 90.94 376 LEU A N 1
ATOM 2867 C CA . LEU A 1 376 ? -3.145 4.819 -26.889 1.00 90.94 376 LEU A CA 1
ATOM 2868 C C . LEU A 1 376 ? -2.758 6.308 -26.967 1.00 90.94 376 LEU A C 1
ATOM 2870 O O . LEU A 1 376 ? -1.729 6.726 -26.430 1.00 90.94 376 LEU A O 1
ATOM 2874 N N . PRO A 1 377 ? -3.622 7.174 -27.530 1.00 95.00 377 PRO A N 1
ATOM 2875 C CA . PRO A 1 377 ? -3.490 8.618 -27.370 1.00 95.00 377 PRO A CA 1
ATOM 2876 C C . PRO A 1 377 ? -3.557 9.020 -25.890 1.00 95.00 377 PRO A C 1
ATOM 2878 O O . PRO A 1 377 ? -4.432 8.568 -25.156 1.00 95.00 377 PRO A O 1
ATOM 2881 N N . LYS A 1 378 ? -2.713 9.965 -25.454 1.00 94.19 378 LYS A N 1
ATOM 2882 C CA . LYS A 1 378 ? -2.655 10.431 -24.048 1.00 94.19 378 LYS A CA 1
ATOM 2883 C C . LYS A 1 378 ? -3.981 10.980 -23.492 1.00 94.19 378 LYS A C 1
ATOM 2885 O O . LYS A 1 378 ? -4.143 11.032 -22.279 1.00 94.19 378 LYS A O 1
ATOM 2890 N N . GLY A 1 379 ? -4.924 11.383 -24.349 1.00 95.50 379 GLY A N 1
ATOM 2891 C CA . GLY A 1 379 ? -6.285 11.787 -23.957 1.00 95.50 379 GLY A CA 1
ATOM 2892 C C . GLY A 1 379 ? -7.257 10.626 -23.687 1.00 95.50 379 GLY A C 1
ATOM 2893 O O . GLY A 1 379 ? -8.300 10.837 -23.076 1.00 95.50 379 GLY A O 1
ATOM 2894 N N . LYS A 1 380 ? -6.915 9.398 -24.101 1.00 95.62 380 LYS A N 1
ATOM 2895 C CA . LYS A 1 380 ? -7.662 8.160 -23.816 1.00 95.62 380 LYS A CA 1
ATOM 2896 C C . LYS A 1 380 ? -7.143 7.415 -22.583 1.00 95.62 380 LYS A C 1
ATOM 2898 O O . LYS A 1 380 ? -7.578 6.301 -22.325 1.00 95.62 380 LYS A O 1
ATOM 2903 N N . VAL A 1 381 ? -6.271 8.040 -21.790 1.00 92.44 381 VAL A N 1
ATOM 2904 C CA . VAL A 1 381 ? -5.823 7.522 -20.492 1.00 92.44 381 VAL A CA 1
ATOM 2905 C C . VAL A 1 381 ? -6.019 8.592 -19.419 1.00 92.44 381 VAL A C 1
ATOM 2907 O O . VAL A 1 381 ? -5.645 9.752 -19.605 1.00 92.44 381 VAL A O 1
ATOM 2910 N N . ARG A 1 382 ? -6.566 8.201 -18.267 1.00 94.38 382 ARG A N 1
ATOM 2911 C CA . ARG A 1 382 ? -6.789 9.067 -17.102 1.00 94.38 382 ARG A CA 1
ATOM 2912 C C . ARG A 1 382 ? -6.348 8.350 -15.832 1.00 94.38 382 ARG A C 1
ATOM 2914 O O . ARG A 1 382 ? -6.853 7.280 -15.515 1.00 94.38 382 ARG A O 1
ATOM 2921 N N . ILE A 1 383 ? -5.439 8.961 -15.073 1.00 89.44 383 ILE A N 1
ATOM 2922 C CA . ILE A 1 383 ? -5.076 8.479 -13.735 1.00 89.44 383 ILE A CA 1
ATOM 2923 C C . ILE A 1 383 ? -5.747 9.357 -12.680 1.00 89.44 383 ILE A C 1
ATOM 2925 O O . ILE A 1 383 ? -5.636 10.582 -12.721 1.00 89.44 383 ILE A O 1
ATOM 2929 N N . ILE A 1 384 ? -6.426 8.716 -11.730 1.00 92.62 384 ILE A N 1
ATOM 2930 C CA . ILE A 1 384 ? -7.062 9.343 -10.568 1.00 92.62 384 ILE A CA 1
ATOM 2931 C C . ILE A 1 384 ? -6.355 8.825 -9.316 1.00 92.62 384 ILE A C 1
ATOM 2933 O O . ILE A 1 384 ? -6.265 7.617 -9.105 1.00 92.62 384 ILE A O 1
ATOM 2937 N N . CYS A 1 385 ? -5.877 9.731 -8.466 1.00 89.94 385 CYS A N 1
ATOM 2938 C CA . CYS A 1 385 ? -5.227 9.364 -7.213 1.00 89.94 385 CYS A CA 1
ATOM 2939 C C . CYS A 1 385 ? -6.265 9.290 -6.068 1.00 89.94 385 CYS A C 1
ATOM 2941 O O . CYS A 1 385 ? -6.901 10.308 -5.790 1.00 89.94 385 CYS A O 1
ATOM 2943 N N . PRO A 1 386 ? -6.497 8.121 -5.435 1.00 89.69 386 PRO A N 1
ATOM 2944 C CA . PRO A 1 386 ? -7.288 7.999 -4.208 1.00 89.69 386 PRO A CA 1
ATOM 2945 C C . PRO A 1 386 ? -6.452 8.401 -2.975 1.00 89.69 386 PRO A C 1
ATOM 2947 O O . PRO A 1 386 ? -5.313 8.853 -3.104 1.00 89.69 386 PRO A O 1
ATOM 2950 N N . THR A 1 387 ? -6.984 8.215 -1.762 1.00 91.81 387 THR A N 1
ATOM 2951 C CA . THR A 1 387 ? -6.201 8.402 -0.529 1.00 91.81 387 THR A CA 1
ATOM 2952 C C . THR A 1 387 ? -4.967 7.486 -0.542 1.00 91.81 387 THR A C 1
ATOM 2954 O O . THR A 1 387 ? -5.080 6.308 -0.868 1.00 91.81 387 THR A O 1
ATOM 2957 N N . MET A 1 388 ? -3.790 8.016 -0.188 1.00 89.31 388 MET A N 1
ATOM 2958 C CA . MET A 1 388 ? -2.514 7.285 -0.250 1.00 89.31 388 MET A CA 1
ATOM 2959 C C . MET A 1 388 ? -1.996 6.930 1.150 1.00 89.31 388 MET A C 1
ATOM 2961 O O . MET A 1 388 ? -1.849 7.805 2.005 1.00 89.31 388 MET A O 1
ATOM 2965 N N . GLY A 1 389 ? -1.654 5.663 1.392 1.00 88.19 389 GLY A N 1
ATOM 2966 C CA . GLY A 1 389 ? -1.238 5.129 2.695 1.00 88.19 389 GLY A CA 1
ATOM 2967 C C . GLY A 1 389 ? 0.239 5.316 3.065 1.00 88.19 389 GLY A C 1
ATOM 2968 O O . GLY A 1 389 ? 0.774 4.538 3.853 1.00 88.19 389 GLY A O 1
ATOM 2969 N N . GLY A 1 390 ? 0.892 6.366 2.555 1.00 70.94 390 GLY A N 1
ATOM 2970 C CA . GLY A 1 390 ? 2.235 6.777 2.994 1.00 70.94 390 GLY A CA 1
ATOM 2971 C C . GLY A 1 390 ? 3.386 6.325 2.094 1.00 70.94 390 GLY A C 1
ATOM 2972 O O . GLY A 1 390 ? 4.455 5.986 2.598 1.00 70.94 390 GLY A O 1
ATOM 2973 N N . ARG A 1 391 ? 3.177 6.322 0.773 1.00 68.00 391 ARG A N 1
ATOM 2974 C CA . ARG A 1 391 ? 4.246 6.142 -0.220 1.00 68.00 391 ARG A CA 1
ATOM 2975 C C . ARG A 1 391 ? 5.224 7.335 -0.202 1.00 68.00 391 ARG A C 1
ATOM 2977 O O . ARG A 1 391 ? 4.767 8.478 -0.194 1.00 68.00 391 ARG A O 1
ATOM 2984 N N . PRO A 1 392 ? 6.549 7.112 -0.212 1.00 47.53 392 PRO A N 1
ATOM 2985 C CA . PRO A 1 392 ? 7.531 8.165 -0.478 1.00 47.53 392 PRO A CA 1
ATOM 2986 C C . PRO A 1 392 ? 7.728 8.412 -1.987 1.00 47.53 392 PRO A C 1
ATOM 2988 O O . PRO A 1 392 ? 7.374 7.586 -2.824 1.00 47.53 392 PRO A O 1
ATOM 2991 N N . GLU A 1 393 ? 8.338 9.545 -2.345 1.00 39.44 393 GLU A N 1
ATOM 2992 C CA . GLU A 1 393 ? 8.482 10.009 -3.739 1.00 39.44 393 GLU A CA 1
ATOM 2993 C C . GLU A 1 393 ? 9.342 9.165 -4.730 1.00 39.44 393 GLU A C 1
ATOM 2995 O O . GLU A 1 393 ? 9.116 9.314 -5.933 1.00 39.44 393 GLU A O 1
ATOM 3000 N N . PRO A 1 394 ? 10.299 8.282 -4.349 1.00 34.28 394 PRO A N 1
ATOM 3001 C CA . PRO A 1 394 ? 11.211 7.652 -5.321 1.00 34.28 394 PRO A CA 1
ATOM 3002 C C . PRO A 1 394 ? 10.578 6.770 -6.411 1.00 34.28 394 PRO A C 1
ATOM 3004 O O . PRO A 1 394 ? 11.263 6.448 -7.383 1.00 34.28 394 PRO A O 1
ATOM 3007 N N . GLN A 1 395 ? 9.286 6.423 -6.324 1.00 38.31 395 GLN A N 1
ATOM 3008 C CA . GLN A 1 395 ? 8.551 5.623 -7.322 1.00 38.31 395 GLN A CA 1
ATOM 3009 C C . GLN A 1 395 ? 8.288 6.347 -8.666 1.00 38.31 395 GLN A C 1
ATOM 3011 O O . GLN A 1 395 ? 7.259 6.159 -9.313 1.00 38.31 395 GLN A O 1
ATOM 3016 N N . ARG A 1 396 ? 9.253 7.136 -9.153 1.00 36.25 396 ARG A N 1
ATOM 3017 C CA . ARG A 1 396 ? 9.345 7.514 -10.575 1.00 36.25 396 ARG A CA 1
ATOM 3018 C C . ARG A 1 396 ? 9.750 6.307 -11.444 1.00 36.25 396 ARG A C 1
ATOM 3020 O O . ARG A 1 396 ? 9.478 6.293 -12.638 1.00 36.25 396 ARG A O 1
ATOM 3027 N N . THR A 1 397 ? 10.337 5.276 -10.834 1.00 36.41 397 THR A N 1
ATOM 3028 C CA . THR A 1 397 ? 10.713 3.979 -11.425 1.00 36.41 397 THR A CA 1
ATOM 3029 C C . THR A 1 397 ? 10.297 2.832 -10.502 1.00 36.41 397 THR A C 1
ATOM 3031 O O . THR A 1 397 ? 10.366 2.989 -9.289 1.00 36.41 397 THR A O 1
ATOM 3034 N N . ALA A 1 398 ? 9.950 1.671 -11.073 1.00 29.83 398 ALA A N 1
ATOM 3035 C CA . ALA A 1 398 ? 9.728 0.406 -10.353 1.00 29.83 398 ALA A CA 1
ATOM 3036 C C . ALA A 1 398 ? 8.646 0.420 -9.236 1.00 29.83 398 ALA A C 1
ATOM 3038 O O . ALA A 1 398 ? 8.902 0.049 -8.096 1.00 29.83 398 ALA A O 1
ATOM 3039 N N . GLY A 1 399 ? 7.411 0.786 -9.598 1.00 32.91 399 GLY A N 1
ATOM 3040 C CA . GLY A 1 399 ? 6.193 0.610 -8.776 1.00 32.91 399 GLY A CA 1
ATOM 3041 C C . GLY A 1 399 ? 4.911 0.556 -9.621 1.00 32.91 399 GLY A C 1
ATOM 3042 O O . GLY A 1 399 ? 3.829 0.926 -9.181 1.00 32.91 399 GLY A O 1
ATOM 3043 N N . TRP A 1 400 ? 5.049 0.200 -10.904 1.00 38.44 400 TRP A N 1
ATOM 3044 C CA . TRP A 1 400 ? 4.022 0.442 -11.930 1.00 38.44 400 TRP A CA 1
ATOM 3045 C C . TRP A 1 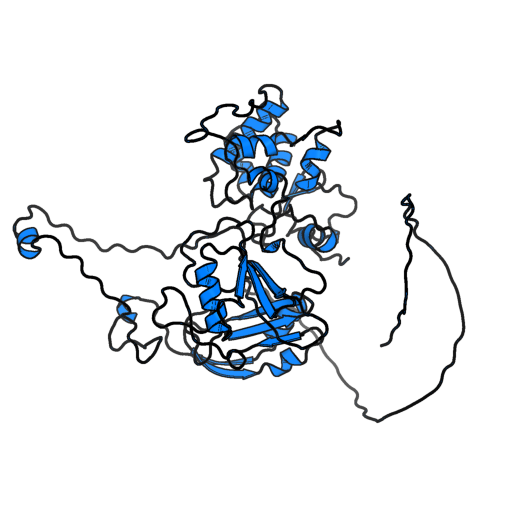400 ? 2.870 -0.552 -11.938 1.00 38.44 400 TRP A C 1
ATOM 3047 O O . TRP A 1 400 ? 1.855 -0.316 -12.588 1.00 38.44 400 TRP A O 1
ATOM 3057 N N . TRP A 1 401 ? 3.012 -1.622 -11.169 1.00 37.16 401 TRP A N 1
ATOM 3058 C CA . TRP A 1 401 ? 2.010 -2.648 -11.021 1.00 37.16 401 TRP A CA 1
ATOM 3059 C C . TRP A 1 401 ? 1.770 -2.930 -9.534 1.00 37.16 401 TRP A C 1
ATOM 3061 O O . TRP A 1 401 ? 2.702 -3.350 -8.849 1.00 37.16 401 TRP A O 1
ATOM 3071 N N . PRO A 1 402 ? 0.542 -2.715 -9.041 1.00 31.59 402 PRO A N 1
ATOM 3072 C CA . PRO A 1 402 ? 0.195 -3.070 -7.665 1.00 31.59 402 PRO A CA 1
ATOM 3073 C C . PRO A 1 402 ? -0.185 -4.548 -7.345 1.00 31.59 402 PRO A C 1
ATOM 3075 O O . PRO A 1 402 ? -0.911 -5.156 -8.135 1.00 31.59 402 PRO A O 1
ATOM 3078 N N . PRO A 1 403 ? 0.207 -5.102 -6.162 1.00 29.95 403 PRO A N 1
ATOM 3079 C CA . PRO A 1 403 ? -0.262 -6.348 -5.530 1.00 29.95 403 PRO A CA 1
ATOM 3080 C C . PRO A 1 403 ? -1.706 -6.795 -5.684 1.00 29.95 403 PRO A C 1
ATOM 3082 O O . PRO A 1 403 ? -1.968 -7.997 -5.755 1.00 29.95 403 PRO A O 1
ATOM 3085 N N . ARG A 1 404 ? -2.658 -5.862 -5.670 1.00 32.91 404 ARG A N 1
ATOM 3086 C CA . ARG A 1 404 ? -4.074 -6.172 -5.885 1.00 32.91 404 ARG A CA 1
ATOM 3087 C C . ARG A 1 404 ? -4.654 -5.130 -6.820 1.00 32.91 404 ARG A C 1
ATOM 3089 O O . ARG A 1 404 ? -4.911 -3.994 -6.421 1.00 32.91 404 ARG A O 1
ATOM 3096 N N . LEU A 1 405 ? -4.819 -5.533 -8.073 1.00 32.88 405 LEU A N 1
ATOM 3097 C CA . LEU A 1 405 ? -5.472 -4.745 -9.107 1.00 32.88 405 LEU A CA 1
ATOM 3098 C C . LEU A 1 405 ? -6.763 -5.433 -9.534 1.00 32.88 405 LEU A C 1
ATOM 3100 O O . LEU A 1 405 ? -6.848 -6.663 -9.554 1.00 32.88 405 LEU A O 1
ATOM 3104 N N . ARG A 1 406 ? -7.766 -4.610 -9.827 1.00 29.83 406 ARG A N 1
ATOM 3105 C CA . ARG A 1 406 ? -9.112 -5.025 -10.212 1.00 29.83 406 ARG A CA 1
ATOM 3106 C C . ARG A 1 406 ? -9.506 -4.368 -11.535 1.00 29.83 406 ARG A C 1
ATOM 3108 O O . ARG A 1 406 ? -9.129 -3.217 -11.762 1.00 29.83 406 ARG A O 1
ATOM 3115 N N . PHE A 1 407 ? -10.271 -5.077 -12.361 1.00 30.88 407 PHE A N 1
ATOM 3116 C CA . PHE A 1 407 ? -10.813 -4.591 -13.643 1.00 30.88 407 PHE A CA 1
ATOM 3117 C C . PHE A 1 407 ? -12.321 -4.545 -13.605 1.00 30.88 407 PHE A C 1
ATOM 3119 O O . PHE A 1 407 ? -12.930 -5.023 -12.657 1.00 30.88 407 PHE A O 1
ATOM 3126 N N . TRP A 1 408 ? -12.920 -4.051 -14.676 1.00 24.41 408 TRP A N 1
ATOM 3127 C CA . TRP A 1 408 ? -14.327 -4.246 -14.970 1.00 24.41 408 TRP A CA 1
ATOM 3128 C C . TRP A 1 408 ? -14.481 -4.625 -16.439 1.00 24.41 408 TRP A C 1
ATOM 3130 O O . TRP A 1 408 ? -13.757 -4.093 -17.282 1.00 24.41 408 TRP A O 1
ATOM 3140 N N . ALA A 1 409 ? -15.395 -5.549 -16.723 1.00 26.12 409 ALA A N 1
ATOM 3141 C CA . ALA A 1 409 ? -15.699 -6.013 -18.068 1.00 26.12 409 ALA A CA 1
ATOM 3142 C C . ALA A 1 409 ? -17.180 -5.755 -18.368 1.00 26.12 409 ALA A C 1
ATOM 3144 O O . ALA A 1 409 ? -18.063 -6.211 -17.640 1.00 26.12 409 ALA A O 1
ATOM 3145 N N . THR A 1 410 ? -17.457 -5.030 -19.449 1.00 24.08 410 THR A N 1
ATOM 3146 C CA . THR A 1 410 ? -18.808 -4.910 -20.002 1.00 24.08 410 THR A CA 1
ATOM 3147 C C . THR A 1 410 ? -19.168 -6.180 -20.788 1.00 24.08 410 THR A C 1
ATOM 3149 O O . THR A 1 410 ? -18.285 -6.794 -21.387 1.00 24.08 410 THR A O 1
ATOM 3152 N N . PRO A 1 411 ? -20.453 -6.586 -20.872 1.00 24.73 411 PRO A N 1
ATOM 3153 C CA . PRO A 1 411 ? -20.856 -7.813 -21.581 1.00 24.73 411 PRO A CA 1
ATOM 3154 C C . PRO A 1 411 ? -20.724 -7.791 -23.120 1.00 24.73 411 PRO A C 1
ATOM 3156 O O . PRO A 1 411 ? -21.380 -8.587 -23.793 1.00 24.73 411 PRO A O 1
ATOM 3159 N N . ALA A 1 412 ? -19.950 -6.871 -23.706 1.00 25.08 412 ALA A N 1
ATOM 3160 C CA . ALA A 1 412 ? -19.833 -6.706 -25.153 1.00 25.08 412 ALA A CA 1
ATOM 3161 C C . ALA A 1 412 ? -18.447 -6.179 -25.570 1.00 25.08 412 ALA A C 1
ATOM 3163 O O . ALA A 1 412 ? -18.103 -5.041 -25.261 1.00 25.08 412 ALA A O 1
ATOM 3164 N N . HIS A 1 413 ? -17.744 -6.975 -26.387 1.00 24.73 413 HIS A N 1
ATOM 3165 C CA . HIS A 1 413 ? -16.396 -6.746 -26.944 1.00 24.73 413 HIS A CA 1
ATOM 3166 C C . HIS A 1 413 ? -15.259 -6.867 -25.914 1.00 24.73 413 HIS A C 1
ATOM 3168 O O . HIS A 1 413 ? -14.997 -5.966 -25.123 1.00 24.73 413 HIS A O 1
ATOM 3174 N N . GLY A 1 414 ? -14.558 -8.005 -25.945 1.00 27.72 414 GLY A N 1
ATOM 3175 C CA . GLY A 1 414 ? -13.464 -8.296 -25.021 1.00 27.72 414 GLY A CA 1
ATOM 3176 C C . GLY A 1 414 ? -12.152 -7.607 -25.399 1.00 27.72 414 GLY A C 1
ATOM 3177 O O . GLY A 1 414 ? -11.564 -7.921 -26.430 1.00 27.72 414 GLY A O 1
ATOM 3178 N N . HIS A 1 415 ? -11.663 -6.741 -24.512 1.00 23.53 415 HIS A N 1
ATOM 3179 C CA . HIS A 1 415 ? -10.258 -6.340 -24.391 1.00 23.53 415 HIS A CA 1
ATOM 3180 C C . HIS A 1 415 ? -9.907 -6.232 -22.897 1.00 23.53 415 HIS A C 1
ATOM 3182 O O . HIS A 1 415 ? -10.772 -5.951 -22.069 1.00 23.53 415 HIS A O 1
ATOM 3188 N N . LEU A 1 416 ? -8.657 -6.533 -22.535 1.00 22.88 416 LEU A N 1
ATOM 3189 C CA . LEU A 1 416 ? -8.302 -7.022 -21.196 1.00 22.88 416 LEU A CA 1
ATOM 3190 C C . LEU A 1 416 ? -7.073 -6.282 -20.637 1.00 22.88 416 LEU A C 1
ATOM 3192 O O . LEU A 1 416 ? -6.183 -5.911 -21.397 1.00 22.88 416 LEU A O 1
ATOM 3196 N N . THR A 1 417 ? -7.011 -6.064 -19.315 1.00 25.05 417 THR A N 1
ATOM 3197 C CA . THR A 1 417 ? -5.855 -5.451 -18.613 1.00 25.05 417 THR A CA 1
ATOM 3198 C C . THR A 1 417 ? -5.594 -6.095 -17.228 1.00 25.05 417 THR A C 1
ATOM 3200 O O . THR A 1 417 ? -6.072 -7.194 -16.964 1.00 25.05 417 THR A O 1
ATOM 3203 N N . GLN A 1 418 ? -4.697 -5.513 -16.413 1.00 25.38 418 GLN A N 1
ATOM 3204 C CA . GLN A 1 418 ? -3.523 -6.228 -15.881 1.00 25.38 418 GLN A CA 1
ATOM 3205 C C . GLN A 1 418 ? -2.993 -5.730 -14.491 1.00 25.38 418 GLN A C 1
ATOM 3207 O O . GLN A 1 418 ? -3.284 -4.603 -14.111 1.00 25.38 418 GLN A O 1
ATOM 3212 N N . THR A 1 419 ? -2.236 -6.549 -13.722 1.00 27.22 419 THR A N 1
ATOM 3213 C CA . THR A 1 419 ? -2.039 -6.508 -12.225 1.00 27.22 419 THR A CA 1
ATOM 3214 C C . THR A 1 419 ? -0.568 -6.569 -11.707 1.00 27.22 419 THR A C 1
ATOM 3216 O O . THR A 1 419 ? 0.302 -6.269 -12.501 1.00 27.22 419 THR A O 1
ATOM 3219 N N . THR A 1 420 ? -0.245 -6.915 -10.421 1.00 27.17 420 THR A N 1
ATOM 3220 C CA . THR A 1 420 ? 0.910 -7.772 -9.928 1.00 27.17 420 THR A CA 1
ATOM 3221 C C . THR A 1 420 ? 0.702 -8.379 -8.481 1.00 27.17 420 THR A C 1
ATOM 3223 O O . THR A 1 420 ? -0.375 -8.948 -8.328 1.00 27.17 420 THR A O 1
ATOM 3226 N N . PRO A 1 421 ? 1.644 -8.485 -7.473 1.00 31.92 421 PRO A N 1
ATOM 3227 C CA . PRO A 1 421 ? 1.921 -9.777 -6.802 1.00 31.92 421 PRO A CA 1
ATOM 3228 C C . PRO A 1 421 ? 1.748 -9.827 -5.250 1.00 31.92 421 PRO A C 1
ATOM 3230 O O . PRO A 1 421 ? 1.379 -8.856 -4.598 1.00 31.92 421 PRO A O 1
ATOM 3233 N N . SER A 1 422 ? 2.210 -10.913 -4.624 1.00 22.14 422 SER A N 1
ATOM 3234 C CA . SER A 1 422 ? 2.703 -10.943 -3.231 1.00 22.14 422 SER A CA 1
ATOM 3235 C C . SER A 1 422 ? 4.163 -11.434 -3.173 1.00 22.14 422 SER A C 1
ATOM 3237 O O . SER A 1 422 ? 4.664 -11.983 -4.153 1.00 22.14 422 SER A O 1
ATOM 3239 N N . TRP A 1 423 ? 4.867 -11.204 -2.058 1.00 22.11 423 TRP A N 1
ATOM 3240 C CA . TRP A 1 423 ? 6.242 -11.694 -1.844 1.00 22.11 423 TRP A CA 1
ATOM 3241 C C . TRP A 1 423 ? 6.258 -13.132 -1.301 1.00 22.11 423 TRP A C 1
ATOM 3243 O O . TRP A 1 423 ? 5.296 -13.563 -0.669 1.00 22.11 423 TRP A O 1
ATOM 3253 N N . GLY A 1 424 ? 7.345 -13.864 -1.561 1.00 20.36 424 GLY A N 1
ATOM 3254 C CA . GLY A 1 424 ? 7.517 -15.257 -1.137 1.00 20.36 424 GLY A CA 1
ATOM 3255 C C . GLY A 1 424 ? 8.145 -15.419 0.252 1.00 20.36 424 GLY A C 1
ATOM 3256 O O . GLY A 1 424 ? 8.935 -14.584 0.690 1.00 20.36 424 GLY A O 1
ATOM 3257 N N . GLY A 1 425 ? 7.817 -16.537 0.900 1.00 19.92 425 GLY A N 1
ATOM 3258 C CA . GLY A 1 425 ? 8.444 -17.069 2.112 1.00 19.92 425 GLY A CA 1
ATOM 3259 C C . GLY A 1 425 ? 8.583 -18.591 1.986 1.00 19.92 425 GLY A C 1
ATOM 3260 O O . GLY A 1 425 ? 7.902 -19.203 1.164 1.00 19.92 425 GLY A O 1
ATOM 3261 N N . GLU A 1 426 ? 9.509 -19.193 2.731 1.00 19.14 426 GLU A N 1
ATOM 3262 C CA . GLU A 1 426 ? 9.971 -20.562 2.466 1.00 19.14 426 GLU A CA 1
ATOM 3263 C C . GLU A 1 426 ? 9.016 -21.682 2.924 1.00 19.14 426 GLU A C 1
ATOM 3265 O O . GLU A 1 426 ? 8.087 -21.502 3.710 1.00 19.14 426 GLU A O 1
ATOM 3270 N N . SER A 1 427 ? 9.277 -22.875 2.389 1.00 20.78 427 SER A N 1
ATOM 3271 C CA . SER A 1 427 ? 8.487 -24.098 2.526 1.00 20.78 427 SER A CA 1
ATOM 3272 C C . SER A 1 427 ? 8.240 -24.578 3.962 1.00 20.78 427 SER A C 1
ATOM 3274 O O . SER A 1 427 ? 9.169 -24.682 4.763 1.00 20.78 427 SER A O 1
ATOM 3276 N N . SER A 1 428 ? 7.039 -25.109 4.201 1.00 19.70 428 SER A N 1
ATOM 3277 C CA . SER A 1 428 ? 6.840 -26.258 5.099 1.00 19.70 428 SER A CA 1
ATOM 3278 C C . SER A 1 428 ? 6.088 -27.368 4.347 1.00 19.70 428 SER A C 1
ATOM 3280 O O . SER A 1 428 ? 5.370 -27.094 3.387 1.00 19.70 428 SER A O 1
ATOM 3282 N N . LEU A 1 429 ? 6.347 -28.634 4.692 1.00 18.86 429 LEU A N 1
ATOM 3283 C CA . LEU A 1 429 ? 6.108 -29.787 3.811 1.00 18.86 429 LEU A CA 1
ATOM 3284 C C . LEU A 1 429 ? 5.061 -30.773 4.350 1.00 18.86 429 LEU A C 1
ATOM 3286 O O . LEU A 1 429 ? 5.196 -31.228 5.483 1.00 18.86 429 LEU A O 1
ATOM 3290 N N . SER A 1 430 ? 4.222 -31.282 3.430 1.00 19.00 430 SER A N 1
ATOM 3291 C CA . SER A 1 430 ? 3.664 -32.658 3.441 1.00 19.00 430 SER A CA 1
ATOM 3292 C C . SER A 1 430 ? 2.584 -32.982 4.508 1.00 19.00 430 SER A C 1
ATOM 3294 O O . SER A 1 430 ? 2.476 -32.253 5.492 1.00 19.00 430 SER A O 1
ATOM 3296 N N . PRO A 1 431 ? 1.740 -34.039 4.342 1.00 20.42 431 PRO A N 1
ATOM 3297 C CA . PRO A 1 431 ? 1.931 -35.251 3.525 1.00 20.42 431 PRO A CA 1
ATOM 3298 C C . PRO A 1 431 ? 0.969 -35.487 2.337 1.00 20.42 431 PRO A C 1
ATOM 3300 O O . PRO A 1 431 ? 0.059 -34.716 2.057 1.00 20.42 431 PRO A O 1
ATOM 3303 N N . VAL A 1 432 ? 1.258 -36.586 1.628 1.00 18.83 432 VAL A N 1
ATOM 3304 C CA . VAL A 1 432 ? 0.729 -37.055 0.329 1.00 18.83 432 VAL A CA 1
ATOM 3305 C C . VAL A 1 432 ? -0.278 -38.219 0.527 1.00 18.83 432 VAL A C 1
ATOM 3307 O O . VAL A 1 432 ? -0.504 -38.623 1.664 1.00 18.83 432 VAL A O 1
ATOM 3310 N N . TYR A 1 433 ? -0.820 -38.755 -0.585 1.00 20.06 433 TYR A N 1
ATOM 3311 C CA . TYR A 1 433 ? -1.429 -40.091 -0.842 1.00 20.06 433 TYR A CA 1
ATOM 3312 C C . TYR A 1 433 ? -2.918 -40.031 -1.260 1.00 20.06 433 TYR A C 1
ATOM 3314 O O . TYR A 1 433 ? -3.694 -39.330 -0.624 1.00 20.06 433 TYR A O 1
ATOM 3322 N N . LEU A 1 434 ? -3.421 -40.780 -2.258 1.00 19.09 434 LEU A N 1
ATOM 3323 C CA . LEU A 1 434 ? -2.825 -41.436 -3.447 1.00 19.09 434 LEU A CA 1
ATOM 3324 C C . LEU A 1 434 ? -3.967 -41.753 -4.460 1.00 19.09 434 LEU A C 1
ATOM 3326 O O . LEU A 1 434 ? -5.137 -41.723 -4.086 1.00 19.09 434 LEU A O 1
ATOM 3330 N N . LEU A 1 435 ? -3.646 -42.060 -5.725 1.00 22.38 435 LEU A N 1
ATOM 3331 C CA . LEU A 1 435 ? -4.614 -42.448 -6.778 1.00 22.38 435 LEU A CA 1
ATOM 3332 C C . LEU A 1 435 ? -5.127 -43.901 -6.584 1.00 22.38 435 LEU A C 1
ATOM 3334 O O . LEU A 1 435 ? -4.450 -44.683 -5.908 1.00 22.38 435 LEU A O 1
ATOM 3338 N N . PRO A 1 436 ? -6.287 -44.288 -7.167 1.00 22.25 436 PRO A N 1
ATOM 3339 C CA . PRO A 1 436 ? -6.258 -44.788 -8.553 1.00 22.25 436 PRO A CA 1
ATOM 3340 C C . PRO A 1 436 ? -7.457 -44.394 -9.458 1.00 22.25 436 PRO A C 1
ATOM 3342 O O . PRO A 1 436 ? -8.616 -44.436 -9.054 1.00 22.25 436 PRO A O 1
ATOM 3345 N N . ASP A 1 437 ? -7.144 -44.114 -10.727 1.00 21.70 437 ASP A N 1
ATOM 3346 C CA . ASP A 1 437 ? -8.018 -44.291 -11.912 1.00 21.70 437 ASP A CA 1
ATOM 3347 C C . ASP A 1 437 ? -8.276 -45.808 -12.176 1.00 21.70 437 ASP A C 1
ATOM 3349 O O . ASP A 1 437 ? -7.597 -46.620 -11.536 1.00 21.70 437 ASP A O 1
ATOM 3353 N N . PRO A 1 438 ? -9.146 -46.270 -13.118 1.00 32.69 438 PRO A N 1
ATOM 3354 C CA . PRO A 1 438 ? -9.767 -45.542 -14.241 1.00 32.69 438 PRO A CA 1
ATOM 3355 C C . PRO A 1 438 ? -11.278 -45.825 -14.464 1.00 32.69 438 PRO A C 1
ATOM 3357 O O . PRO A 1 438 ? -11.885 -46.634 -13.767 1.00 32.69 438 PRO A O 1
ATOM 3360 N N . ILE A 1 439 ? -11.864 -45.268 -15.540 1.00 23.50 439 ILE A N 1
ATOM 3361 C CA . ILE A 1 439 ? -12.422 -46.060 -16.671 1.00 23.50 439 ILE A CA 1
ATOM 3362 C C . ILE A 1 439 ? -12.812 -45.163 -17.865 1.00 23.50 439 ILE A C 1
ATOM 3364 O O . ILE A 1 439 ? -13.253 -44.028 -17.715 1.00 23.50 439 ILE A O 1
ATOM 3368 N N . VAL A 1 440 ? -12.642 -45.694 -19.081 1.00 23.22 440 VAL A N 1
ATOM 3369 C CA . VAL A 1 440 ? -12.883 -45.007 -20.362 1.00 23.22 440 VAL A CA 1
ATOM 3370 C C . VAL A 1 440 ? -14.283 -45.297 -20.910 1.00 23.22 440 VAL A C 1
ATOM 3372 O O . VAL A 1 440 ? -14.650 -46.460 -21.048 1.00 23.22 440 VAL A O 1
ATOM 3375 N N . SER A 1 441 ? -14.983 -44.270 -21.407 1.00 22.88 441 SER A N 1
ATOM 3376 C CA . SER A 1 441 ? -15.886 -44.428 -22.564 1.00 22.88 441 SER A CA 1
ATOM 3377 C C . SER A 1 441 ? -16.138 -43.106 -23.300 1.00 22.88 441 SER A C 1
ATOM 3379 O O . SER A 1 441 ? -16.400 -42.081 -22.676 1.00 22.88 441 SER A O 1
ATOM 3381 N N . ARG A 1 442 ? -16.113 -43.145 -24.638 1.00 22.45 442 ARG A N 1
ATOM 3382 C CA . ARG A 1 442 ? -16.663 -42.107 -25.531 1.00 22.45 442 ARG A CA 1
ATOM 3383 C C . ARG A 1 442 ? -18.028 -42.591 -26.035 1.00 22.45 442 ARG A C 1
ATOM 3385 O O . ARG A 1 442 ? -18.066 -43.746 -26.436 1.00 22.45 442 ARG A O 1
ATOM 3392 N N . THR A 1 443 ? -19.036 -41.717 -26.171 1.00 23.44 443 THR A N 1
ATOM 3393 C CA . THR A 1 443 ? -19.894 -41.647 -27.387 1.00 23.44 443 THR A CA 1
ATOM 3394 C C . THR A 1 443 ? -20.859 -40.451 -27.410 1.00 23.44 443 THR A C 1
ATOM 3396 O O . THR A 1 443 ? -21.538 -40.146 -26.439 1.00 23.44 443 THR A O 1
ATOM 3399 N N . SER A 1 444 ? -20.909 -39.833 -28.589 1.00 22.41 444 SER A N 1
ATOM 3400 C CA . SER A 1 444 ? -21.961 -39.027 -29.236 1.00 22.41 444 SER A CA 1
ATOM 3401 C C . SER A 1 444 ? -23.392 -38.910 -28.653 1.00 22.41 444 SER A C 1
ATOM 3403 O O . SER A 1 444 ? -24.103 -39.900 -28.532 1.00 22.41 444 SER A O 1
ATOM 3405 N N . ALA A 1 445 ? -23.840 -37.648 -28.570 1.00 21.81 445 ALA A N 1
ATOM 3406 C CA . ALA A 1 445 ? -25.049 -37.067 -29.197 1.00 21.81 445 ALA A CA 1
ATOM 3407 C C . ALA A 1 445 ? -26.492 -37.548 -28.869 1.00 21.81 445 ALA A C 1
ATOM 3409 O O . ALA A 1 445 ? -26.913 -38.590 -29.349 1.00 21.81 445 ALA A O 1
ATOM 3410 N N . LEU A 1 446 ? -27.278 -36.597 -28.314 1.00 20.27 446 LEU A N 1
ATOM 3411 C CA . LEU A 1 446 ? -28.671 -36.218 -28.687 1.00 20.27 446 LEU A CA 1
ATOM 3412 C C . LEU A 1 446 ? -29.827 -37.258 -28.509 1.00 20.27 446 LEU A C 1
ATOM 3414 O O . LEU A 1 446 ? -29.599 -38.459 -28.513 1.00 20.27 446 LEU A O 1
ATOM 3418 N N . PRO A 1 447 ? -31.114 -36.835 -28.490 1.00 29.69 447 PRO A N 1
ATOM 3419 C CA . PRO A 1 447 ? -31.718 -35.770 -27.669 1.00 29.69 447 PRO A CA 1
ATOM 3420 C C . PRO A 1 447 ? -33.082 -36.187 -27.020 1.00 29.69 447 PRO A C 1
ATOM 3422 O O . PRO A 1 447 ? -33.507 -37.331 -27.114 1.00 29.69 447 PRO A O 1
ATOM 3425 N N . PHE A 1 448 ? -33.809 -35.198 -26.468 1.00 20.59 448 PHE A N 1
ATOM 3426 C CA . PHE A 1 448 ? -35.273 -35.138 -26.223 1.00 20.59 448 PHE A CA 1
ATOM 3427 C C . PHE A 1 448 ? -35.951 -35.654 -24.922 1.00 20.59 448 PHE A C 1
ATOM 3429 O O . PHE A 1 448 ? -35.717 -36.736 -24.399 1.00 20.59 448 PHE A O 1
ATOM 3436 N N . THR A 1 449 ? -36.969 -34.857 -24.554 1.00 20.94 449 THR A N 1
ATOM 3437 C CA . THR A 1 449 ? -38.207 -35.114 -23.777 1.00 20.94 449 THR A CA 1
ATOM 3438 C C . THR A 1 449 ? -38.232 -35.171 -22.239 1.00 20.94 449 THR A C 1
ATOM 3440 O O . THR A 1 449 ? -37.769 -36.090 -21.579 1.00 20.94 449 THR A O 1
ATOM 3443 N N . MET A 1 450 ? -38.960 -34.175 -21.724 1.00 19.98 450 MET A N 1
ATOM 3444 C CA . MET A 1 450 ? -39.693 -34.054 -20.460 1.00 19.98 450 MET A CA 1
ATOM 3445 C C . MET A 1 450 ? -40.191 -35.349 -19.787 1.00 19.98 450 MET A C 1
ATOM 3447 O O . MET A 1 450 ? -40.884 -36.152 -20.404 1.00 19.98 450 MET A O 1
ATOM 3451 N N . CYS A 1 451 ? -40.124 -35.362 -18.452 1.00 20.80 451 CYS A N 1
ATOM 3452 C CA . CYS A 1 451 ? -41.339 -35.461 -17.632 1.00 20.80 451 CYS A CA 1
ATOM 3453 C C . CYS A 1 451 ? -41.143 -34.698 -16.306 1.00 20.80 451 CYS A C 1
ATOM 3455 O O . CYS A 1 451 ? -40.014 -34.382 -15.938 1.00 20.80 451 CYS A O 1
ATOM 3457 N N . ALA A 1 452 ? -42.226 -34.373 -15.598 1.00 20.66 452 ALA A N 1
ATOM 3458 C CA . ALA A 1 452 ? -42.192 -33.621 -14.342 1.00 20.66 452 ALA A CA 1
ATOM 3459 C C . ALA A 1 452 ? -43.143 -34.234 -13.311 1.00 20.66 452 ALA A C 1
ATOM 3461 O O . ALA A 1 452 ? -44.245 -34.623 -13.690 1.00 20.66 452 ALA A O 1
ATOM 3462 N N . GLN A 1 453 ? -42.771 -34.223 -12.022 1.00 21.28 453 GLN A N 1
ATOM 3463 C CA . GLN A 1 453 ? -43.724 -34.230 -10.899 1.00 21.28 453 GLN A CA 1
ATOM 3464 C C . GLN A 1 453 ? -43.065 -33.896 -9.539 1.00 21.28 453 GLN A C 1
ATOM 3466 O O . GLN A 1 453 ? -42.056 -34.480 -9.170 1.00 21.28 453 GLN A O 1
ATOM 3471 N N . THR A 1 454 ? -43.656 -32.918 -8.832 1.00 22.25 454 THR A N 1
ATOM 3472 C CA . THR A 1 454 ? -44.037 -32.899 -7.390 1.00 22.25 454 THR A CA 1
ATOM 3473 C C . THR A 1 454 ? -43.261 -33.782 -6.378 1.00 22.25 454 THR A C 1
ATOM 3475 O O . THR A 1 454 ? -43.109 -34.969 -6.616 1.00 22.25 454 THR A O 1
ATOM 3478 N N . ALA A 1 455 ? -42.935 -33.377 -5.136 1.00 22.22 455 ALA A N 1
ATOM 3479 C CA . ALA A 1 455 ? -43.495 -32.314 -4.278 1.00 22.22 455 ALA A CA 1
ATOM 3480 C C . ALA A 1 455 ? -42.760 -32.192 -2.908 1.00 22.22 455 ALA A C 1
ATOM 3482 O O . ALA A 1 455 ? -42.201 -33.180 -2.456 1.00 22.22 455 ALA A O 1
ATOM 3483 N N . ARG A 1 456 ? -42.983 -31.063 -2.187 1.00 21.97 456 ARG A N 1
ATOM 3484 C CA . ARG A 1 456 ? -42.961 -30.897 -0.694 1.00 21.97 456 ARG A CA 1
ATOM 3485 C C . ARG A 1 456 ? -41.603 -31.106 0.045 1.00 21.97 456 ARG A C 1
ATOM 3487 O O . ARG A 1 456 ? -40.767 -31.866 -0.403 1.00 21.97 456 ARG A O 1
ATOM 3494 N N . ALA A 1 457 ? -41.316 -30.487 1.205 1.00 23.06 457 ALA A N 1
ATOM 3495 C CA . ALA A 1 457 ? -41.960 -29.374 1.932 1.00 23.06 457 ALA A CA 1
ATOM 3496 C C . ALA A 1 457 ? -41.041 -28.752 3.028 1.00 23.06 457 ALA A C 1
ATOM 3498 O O . ALA A 1 457 ? -40.260 -29.462 3.643 1.00 23.06 457 ALA A O 1
ATOM 3499 N N . VAL A 1 458 ? -41.249 -27.451 3.307 1.00 23.39 458 VAL A N 1
ATOM 3500 C CA . VAL A 1 458 ? -41.227 -26.762 4.631 1.00 23.39 458 VAL A CA 1
ATOM 3501 C C . VAL A 1 458 ? -40.040 -26.980 5.600 1.00 23.39 458 VAL A C 1
ATOM 3503 O O . VAL A 1 458 ? -39.972 -27.996 6.280 1.00 23.39 458 VAL A O 1
ATOM 3506 N N . CYS A 1 459 ? -39.254 -25.917 5.852 1.00 22.77 459 CYS A N 1
ATOM 3507 C CA . CYS A 1 459 ? -39.367 -25.093 7.082 1.00 22.77 459 CYS A CA 1
ATOM 3508 C C . CYS A 1 459 ? -38.603 -23.742 6.940 1.00 22.77 459 CYS A C 1
ATOM 3510 O O . CYS A 1 459 ? -37.665 -23.690 6.144 1.00 22.77 459 CYS A O 1
ATOM 3512 N N . PRO A 1 460 ? -38.987 -22.640 7.631 1.00 25.41 460 PRO A N 1
ATOM 3513 C CA . PRO A 1 460 ? -38.452 -21.296 7.367 1.00 25.41 460 PRO A CA 1
ATOM 3514 C C . PRO A 1 460 ? -37.466 -20.761 8.428 1.00 25.41 460 PRO A C 1
ATOM 3516 O O . PRO A 1 460 ? -37.385 -21.263 9.546 1.00 25.41 460 PRO A O 1
ATOM 3519 N N . LEU A 1 461 ? -36.805 -19.648 8.092 1.00 23.08 461 LEU A N 1
ATOM 3520 C CA . LEU A 1 461 ? -36.129 -18.739 9.026 1.00 23.08 461 LEU A CA 1
ATOM 3521 C C . LEU A 1 461 ? -36.705 -17.324 8.826 1.00 23.08 461 LEU A C 1
ATOM 3523 O O . LEU A 1 461 ? -36.603 -16.769 7.733 1.00 23.08 461 LEU A O 1
ATOM 3527 N N . GLU A 1 462 ? -37.345 -16.751 9.852 1.00 21.27 462 GLU A N 1
ATOM 3528 C CA . GLU A 1 462 ? -37.851 -15.369 9.803 1.00 21.27 462 GLU A CA 1
ATOM 3529 C C . GLU A 1 462 ? -36.703 -14.355 9.932 1.00 21.27 462 GLU A C 1
ATOM 3531 O O . GLU A 1 462 ? -35.923 -14.408 10.881 1.00 21.27 462 GLU A O 1
ATOM 3536 N N . VAL A 1 463 ? -36.684 -13.344 9.059 1.00 23.55 463 VAL A N 1
ATOM 3537 C CA . VAL A 1 463 ? -36.011 -12.061 9.314 1.00 23.55 463 VAL A CA 1
ATOM 3538 C C . VAL A 1 463 ? -37.023 -10.949 9.058 1.00 23.55 463 VAL A C 1
ATOM 3540 O O . VAL A 1 463 ? -37.467 -10.750 7.928 1.00 23.55 463 VAL A O 1
ATOM 3543 N N . ARG A 1 464 ? -37.421 -10.229 10.112 1.00 20.89 464 ARG A N 1
ATOM 3544 C CA . ARG A 1 464 ? -38.401 -9.139 10.015 1.00 20.89 464 ARG A CA 1
ATOM 3545 C C . ARG A 1 464 ? -37.704 -7.810 9.750 1.00 20.89 464 ARG A C 1
ATOM 3547 O O . ARG A 1 464 ? -36.958 -7.327 10.594 1.00 20.89 464 ARG A O 1
ATOM 3554 N N . THR A 1 465 ? -38.026 -7.178 8.627 1.00 24.86 465 THR A N 1
ATOM 3555 C CA . THR A 1 465 ? -37.744 -5.757 8.371 1.00 24.86 465 THR A CA 1
ATOM 3556 C C . THR A 1 465 ? -39.036 -5.065 7.942 1.00 24.86 465 THR A C 1
ATOM 3558 O O . THR A 1 465 ? -39.864 -5.652 7.248 1.00 24.86 465 THR A O 1
ATOM 3561 N N . THR A 1 466 ? -39.268 -3.840 8.421 1.00 22.23 466 THR A N 1
ATOM 3562 C CA . THR A 1 466 ? -40.564 -3.155 8.292 1.00 22.23 466 THR A CA 1
ATOM 3563 C C . THR A 1 466 ? -40.432 -1.781 7.638 1.00 22.23 466 THR A C 1
ATOM 3565 O O . THR A 1 466 ? -40.311 -0.772 8.327 1.00 22.23 466 THR A O 1
ATOM 3568 N N . ARG A 1 467 ? -40.536 -1.729 6.300 1.00 24.44 467 ARG A N 1
ATOM 3569 C CA . ARG A 1 467 ? -41.303 -0.707 5.550 1.00 24.44 467 ARG A CA 1
ATOM 3570 C C . ARG A 1 467 ? -41.319 -0.986 4.042 1.00 24.44 467 ARG A C 1
ATOM 3572 O O . ARG A 1 467 ? -40.628 -1.872 3.553 1.00 24.44 467 ARG A O 1
ATOM 3579 N N . SER A 1 468 ? -42.211 -0.291 3.344 1.00 24.81 468 SER A N 1
ATOM 3580 C CA . SER A 1 468 ? -42.712 -0.623 2.007 1.00 24.81 468 SER A CA 1
ATOM 3581 C C . SER A 1 468 ? -42.021 0.127 0.865 1.00 24.81 468 SER A C 1
ATOM 3583 O O . SER A 1 468 ? -41.814 1.336 0.952 1.00 24.81 468 SER A O 1
ATOM 3585 N N . LEU A 1 469 ? -41.794 -0.579 -0.246 1.00 25.25 469 LEU A N 1
ATOM 3586 C CA . LEU A 1 469 ? -41.567 0.003 -1.575 1.00 25.25 469 LEU A CA 1
ATOM 3587 C C . LEU A 1 469 ? -42.848 0.656 -2.130 1.00 25.25 469 LEU A C 1
ATOM 3589 O O . LEU A 1 469 ? -43.953 0.354 -1.669 1.00 25.25 469 LEU A O 1
ATOM 3593 N N . PRO A 1 470 ? -42.709 1.463 -3.193 1.00 25.98 470 PRO A N 1
ATOM 3594 C CA . PRO A 1 470 ? -43.379 1.076 -4.438 1.00 25.98 470 PRO A CA 1
ATOM 3595 C C . PRO A 1 470 ? -42.436 1.033 -5.658 1.00 25.98 470 PRO A C 1
ATOM 3597 O O . PRO A 1 470 ? -41.552 1.869 -5.811 1.00 25.98 470 PRO A O 1
ATOM 3600 N N . MET A 1 471 ? -42.686 0.079 -6.562 1.00 29.44 471 MET A N 1
ATOM 3601 C CA . MET A 1 471 ? -42.268 0.124 -7.976 1.00 29.44 471 MET A CA 1
ATOM 3602 C C . MET A 1 471 ? -43.527 0.246 -8.855 1.00 29.44 471 MET A C 1
ATOM 3604 O O . MET A 1 471 ? -44.621 -0.079 -8.384 1.00 29.44 471 MET A O 1
ATOM 3608 N N . PRO A 1 472 ? -43.404 0.716 -10.107 1.00 35.78 472 PRO A N 1
ATOM 3609 C CA . PRO A 1 472 ? -43.207 -0.217 -11.235 1.00 35.78 472 PRO A CA 1
ATOM 3610 C C . PRO A 1 472 ? -42.085 0.249 -12.193 1.00 35.78 472 PRO A C 1
ATOM 3612 O O . PRO A 1 472 ? -41.796 1.437 -12.250 1.00 35.78 472 PRO A O 1
ATOM 3615 N N . GLY A 1 473 ? -41.404 -0.590 -12.985 1.00 24.58 473 GLY A N 1
ATOM 3616 C CA . GLY A 1 473 ? -41.456 -2.045 -13.261 1.00 24.58 473 GLY A CA 1
ATOM 3617 C C . GLY A 1 473 ? -40.158 -2.433 -14.022 1.00 24.58 473 GLY A C 1
ATOM 3618 O O . GLY A 1 473 ? -39.166 -1.743 -13.837 1.00 24.58 473 GLY A O 1
ATOM 3619 N N . THR A 1 474 ? -40.008 -3.412 -14.930 1.00 23.39 474 THR A N 1
ATOM 3620 C CA . THR A 1 474 ? -40.694 -4.663 -15.367 1.00 23.39 474 THR A CA 1
ATOM 3621 C C . THR A 1 474 ? -39.888 -5.146 -16.598 1.00 23.39 474 THR A C 1
ATOM 3623 O O . THR A 1 474 ? -39.641 -4.312 -17.459 1.00 23.39 474 THR A O 1
ATOM 3626 N N . LEU A 1 475 ? -39.431 -6.388 -16.822 1.00 21.98 475 LEU A N 1
ATOM 3627 C CA . LEU A 1 475 ? -39.610 -7.747 -16.256 1.00 21.98 475 LEU A CA 1
ATOM 3628 C C . LEU A 1 475 ? -38.209 -8.433 -16.138 1.00 21.98 475 LEU A C 1
ATOM 3630 O O . LEU A 1 475 ? -37.237 -7.889 -16.643 1.00 21.98 475 LEU A O 1
ATOM 3634 N N . ARG A 1 476 ? -37.956 -9.483 -15.331 1.00 21.00 476 ARG A N 1
ATOM 3635 C CA . ARG A 1 476 ? -38.143 -10.954 -15.559 1.00 21.00 476 ARG A CA 1
ATOM 3636 C C . ARG A 1 476 ? -37.709 -11.428 -16.963 1.00 21.00 476 ARG A C 1
ATOM 3638 O O . ARG A 1 476 ? -38.087 -10.799 -17.941 1.00 21.00 476 ARG A O 1
ATOM 3645 N N . TRP A 1 477 ? -36.917 -12.497 -17.135 1.00 21.19 477 TRP A N 1
ATOM 3646 C CA . TRP A 1 477 ? -36.910 -13.846 -16.506 1.00 21.19 477 TRP A CA 1
ATOM 3647 C C . TRP A 1 477 ? -35.490 -14.221 -15.990 1.00 21.19 477 TRP A C 1
ATOM 3649 O O . TRP A 1 477 ? -34.522 -13.738 -16.557 1.00 21.19 477 TRP A O 1
ATOM 3659 N N . ILE A 1 478 ? -35.236 -14.889 -14.850 1.00 18.94 478 ILE A N 1
ATOM 3660 C CA . ILE A 1 478 ? -35.606 -16.234 -14.322 1.00 18.94 478 ILE A CA 1
ATOM 3661 C C . ILE A 1 478 ? -34.790 -17.412 -14.929 1.00 18.94 478 ILE A C 1
ATOM 3663 O O . ILE A 1 478 ? -35.115 -17.892 -16.005 1.00 18.94 478 ILE A O 1
ATOM 3667 N N . CYS A 1 479 ? -33.757 -17.851 -14.179 1.00 18.52 479 CYS A N 1
ATOM 3668 C CA . CYS A 1 479 ? -33.364 -19.222 -13.742 1.00 18.52 479 CYS A CA 1
ATOM 3669 C C . CYS A 1 479 ? -33.980 -20.484 -14.438 1.00 18.52 479 CYS A C 1
ATOM 3671 O O . CYS A 1 479 ? -35.143 -20.459 -14.815 1.00 18.52 479 CYS A O 1
ATOM 3673 N N . TRP A 1 480 ? -33.351 -21.681 -14.518 1.00 20.09 480 TRP A N 1
ATOM 3674 C CA . TRP A 1 480 ? -32.330 -22.301 -13.632 1.00 20.09 480 TRP A CA 1
ATOM 3675 C C . TRP A 1 480 ? -31.493 -23.457 -14.321 1.00 20.09 480 TRP A C 1
ATOM 3677 O O . TRP A 1 480 ? -31.129 -23.225 -15.469 1.00 20.09 480 TRP A O 1
ATOM 3687 N N . PRO A 1 481 ? -31.050 -24.607 -13.719 1.00 29.98 481 PRO A N 1
ATOM 3688 C CA . PRO A 1 481 ? -29.637 -25.053 -13.778 1.00 29.98 481 PRO A CA 1
ATOM 3689 C C . PRO A 1 481 ? -29.361 -26.412 -14.489 1.00 29.98 481 PRO A C 1
ATOM 3691 O O . PRO A 1 481 ? -30.245 -26.976 -15.129 1.00 29.98 481 PRO A O 1
ATOM 3694 N N . LEU A 1 482 ? -28.156 -26.957 -14.219 1.00 19.53 482 LEU A N 1
ATOM 3695 C CA . LEU A 1 482 ? -27.585 -28.311 -14.425 1.00 19.53 482 LEU A CA 1
ATOM 3696 C C . LEU A 1 482 ? -26.465 -28.343 -15.488 1.00 19.53 482 LEU A C 1
ATOM 3698 O O . LEU A 1 482 ? -26.621 -27.760 -16.555 1.00 19.53 482 LEU A O 1
ATOM 3702 N N . ARG A 1 483 ? -25.332 -29.026 -15.268 1.00 24.80 483 ARG A N 1
ATOM 3703 C CA . ARG A 1 483 ? -24.924 -29.892 -14.135 1.00 24.80 483 ARG A CA 1
ATOM 3704 C C . ARG A 1 483 ? -23.741 -29.314 -13.367 1.00 24.80 483 ARG A C 1
ATOM 3706 O O . ARG A 1 483 ? -22.877 -28.717 -14.036 1.00 24.80 483 ARG A O 1
#

Foldseek 3Di:
DDQQDWQLCCCQPVVVNQLQDDFPLPQQALLNWWAWLLATDRRSPHGNNRRPPIDIGFLLCQQVVPDPDPDDPRDQLLLLLCQQLVVDDLLSLQRSLSRQLSSVCVVPLQDDLVSSCVSCVSNDDLPRPCPSSSVSSNSSSCVVVVVDDRDDADPDPDCVPHRHGDPCSSCSSSSVAAAQVSDDDPQKWWKAFDWAQAAKWFWPDKDLPVLVPDPFWPDKAFLVNWPFDFAAFPDVPGHAQADDTMDNGGGGTGMMTIGSDPVSNVVSSVVIDIDIGHDDHDPDLVQQQDPPHPASDPPDGSCRDDDDDDDPDPVVVVVPDPDDDDDDDDDDDDDSPQRHQWHKEWEADPVQAIEIETQDPCFLSLLVSVCRRRVHDSVSYGYDYGRGRRDDDPVSGDPNATAIYMYHDDPDDDDDDGHYHDDDDDDDDDDDDDDDDDDDDDDDDDDDDDDDDDDDDDDDDDDDDDDDDDDDDDDDDDDDDDD

Secondary structure (DSSP, 8-state):
--TTSBHHHIIIIIS--TTS--SSSSSSS-TTEEEETTEEEEGGG-BGGG-TT--EE-HHHHHHHH-S-SSS----HHHHHHHHTT--SS-TTHHHHHHHHHHHHHH-SS--HHHHHHHTTTS--SSSTTHHHHHHHHHHHHHHTTSSPPPPP---S--TT-----TTHHHHHHT---BGGG---TTEEEEEEEE-SSSSEEEEEEE-HHHHTSTTEEEEEETTS--PPP--TT-SS---SS-SSEE-STT-EEEEEEESSHHHHHHHHTT-EEEEEE------HHHHTSSSS--SSTTS-S---------S-HHHHHHT-S----------------SS--EEEEEE-TT--EEEE---S-HHHHHHHHHHHHT--GGGEEEE--B-S---TTTTSS--S-SEEEEE--SSS----------------------------------------------------------------------

Radius of gyration: 28.57 Å; chains: 1; bounding box: 93×81×63 Å

pLDDT: mean 78.28, std 26.85, range [18.52, 98.44]